Protein AF-A0A0J9TNQ4-F1 (afdb_monomer)

Secondary structure (DSSP, 8-state):
----SS---S--SS-----SHHHHHHHHHHHHHHHHHHHHHHHHHHHHHHHHHHHHHHHHHHHHHHHHHHHS----HHHHHHHHHHHHHHHHHHHHHHHTTT-S--HHHHHHHHHHHHHHHHHHHTS--SS-HHHHHHHHHHHHHHHHHHHHHHHHHHHHHHHHHHHHHHTS--SSHHHHHHHHHTT--SEEEE--SSHHHHHHHHHHHHHHGGGSTT--EEEE--SGGGGGG-SEEEE---PPPPTT--HHHHHHHHHHHHHHHHHHHHHTT--SEEEE-SSSHHHHHHHHHHHH---GGGEEE-TTHHHHHHHHHHHHHHHTS-GGGEES--EEBSSSTT-EE-GGG-EETTEETT-TTT---TT-GGGSTTHHHHHHHHHHHHHHHHHHHHS---HHHHHHHHHHHHHHHTT---EEEEEEEEESGGG-EEEEEEEEEEEETTEEEEE------HHHHHHHHHHHHHHHHHHHHTGGG-

Structure (mmCIF, N/CA/C/O backbone):
data_AF-A0A0J9TNQ4-F1
#
_entry.id   AF-A0A0J9TNQ4-F1
#
loop_
_atom_site.group_PDB
_atom_site.id
_atom_site.type_symbol
_atom_site.label_atom_id
_atom_site.label_alt_id
_atom_site.label_comp_id
_atom_site.label_asym_id
_atom_site.label_entity_id
_atom_site.label_seq_id
_atom_site.pdbx_PDB_ins_code
_atom_site.Cartn_x
_atom_site.Cartn_y
_atom_site.Cartn_z
_atom_site.occupancy
_atom_site.B_iso_or_equiv
_atom_site.auth_seq_id
_atom_site.auth_comp_id
_atom_site.auth_asym_id
_atom_site.auth_atom_id
_atom_site.pdbx_PDB_model_num
ATOM 1 N N . MET A 1 1 ? -18.011 -9.698 15.109 1.00 28.73 1 MET A N 1
ATOM 2 C CA . MET A 1 1 ? -17.560 -8.621 16.020 1.00 28.73 1 MET A CA 1
ATOM 3 C C . MET A 1 1 ? -16.820 -9.136 17.266 1.00 28.73 1 MET A C 1
ATOM 5 O O . MET A 1 1 ? -16.736 -8.371 18.198 1.00 28.73 1 MET A O 1
ATOM 9 N N . THR A 1 2 ? -16.289 -10.372 17.349 1.00 24.31 2 THR A N 1
ATOM 10 C CA . THR A 1 2 ? -15.751 -10.960 18.614 1.00 24.31 2 THR A CA 1
ATOM 11 C C . THR A 1 2 ? -14.288 -11.422 18.519 1.00 24.31 2 THR A C 1
ATOM 13 O O . THR A 1 2 ? -13.809 -12.098 19.422 1.00 24.31 2 THR A O 1
ATOM 16 N N . PHE A 1 3 ? -13.580 -11.070 17.437 1.00 26.92 3 PHE A N 1
ATOM 17 C CA . PHE A 1 3 ? -12.286 -11.674 17.082 1.00 26.92 3 PHE A CA 1
ATOM 18 C C . PHE A 1 3 ? -11.089 -10.697 17.113 1.00 26.92 3 PHE A C 1
ATOM 20 O O . PHE A 1 3 ? -9.953 -11.155 17.153 1.00 26.92 3 PHE A O 1
ATOM 27 N N . PHE A 1 4 ? -11.277 -9.366 17.162 1.00 27.02 4 PHE A N 1
ATOM 28 C CA . PHE A 1 4 ? -10.141 -8.419 17.168 1.00 27.02 4 PHE A CA 1
ATOM 29 C C . PHE A 1 4 ? -9.617 -8.116 18.585 1.00 27.02 4 PHE A C 1
ATOM 31 O O . PHE A 1 4 ? -9.581 -6.962 19.018 1.00 27.02 4 PHE A O 1
ATOM 38 N N . LYS A 1 5 ? -9.262 -9.151 19.348 1.00 25.12 5 LYS A N 1
ATOM 39 C CA . LYS A 1 5 ? -8.862 -8.995 20.754 1.00 25.12 5 LYS A CA 1
ATOM 40 C C . LYS A 1 5 ? -7.415 -8.595 21.002 1.00 25.12 5 LYS A C 1
ATOM 42 O O . LYS A 1 5 ? -7.184 -7.870 21.967 1.00 25.12 5 LYS A O 1
ATOM 47 N N . ASP A 1 6 ? -6.479 -9.004 20.146 1.00 24.16 6 ASP A N 1
ATOM 48 C CA . ASP A 1 6 ? -5.069 -9.084 20.564 1.00 24.16 6 ASP A CA 1
ATOM 49 C C . ASP A 1 6 ? -4.037 -8.382 19.644 1.00 24.16 6 ASP A C 1
ATOM 51 O O . ASP A 1 6 ? -2.838 -8.383 19.941 1.00 24.16 6 ASP A O 1
ATOM 55 N N . TYR A 1 7 ? -4.436 -7.728 18.543 1.00 27.62 7 TYR A N 1
ATOM 56 C CA . TYR A 1 7 ? -3.468 -7.159 17.588 1.00 27.62 7 TYR A CA 1
ATOM 57 C C . TYR A 1 7 ? -4.021 -5.940 16.835 1.00 27.62 7 TYR A C 1
ATOM 59 O O . TYR A 1 7 ? -4.782 -6.134 15.900 1.00 27.62 7 TYR A O 1
ATOM 67 N N . CYS A 1 8 ? -3.606 -4.709 17.171 1.00 23.14 8 CYS A N 1
ATOM 68 C CA . CYS A 1 8 ? -3.705 -3.551 16.264 1.00 23.14 8 CYS A CA 1
ATOM 69 C C . CYS A 1 8 ? -2.678 -2.457 16.623 1.00 23.14 8 CYS A C 1
ATOM 71 O O . CYS A 1 8 ? -2.804 -1.760 17.623 1.00 23.14 8 CYS A O 1
ATOM 73 N N . LEU A 1 9 ? -1.662 -2.314 15.771 1.00 23.36 9 LEU A N 1
ATOM 74 C CA . LEU A 1 9 ? -0.863 -1.104 15.563 1.00 23.36 9 LEU A CA 1
ATOM 75 C C . LEU A 1 9 ? -0.956 -0.840 14.041 1.00 23.36 9 LEU A C 1
ATOM 77 O O . LEU A 1 9 ? -0.613 -1.759 13.293 1.00 23.36 9 LEU A O 1
ATOM 81 N N . TRP A 1 10 ? -1.368 0.379 13.641 1.00 27.56 10 TRP A N 1
ATOM 82 C CA . TRP A 1 10 ? -1.311 1.029 12.298 1.00 27.56 10 TRP A CA 1
ATOM 83 C C . TRP A 1 10 ? -2.567 1.024 11.334 1.00 27.56 10 TRP A C 1
ATOM 85 O O . TRP A 1 10 ? -2.943 -0.012 10.797 1.00 27.56 10 TRP A O 1
ATOM 95 N N . PHE A 1 11 ? -3.105 2.247 11.074 1.00 34.38 11 PHE A N 1
ATOM 96 C CA . PHE A 1 11 ? -4.027 2.845 10.037 1.00 34.38 11 PHE A CA 1
ATOM 97 C C . PHE A 1 11 ? -5.541 2.621 9.906 1.00 34.38 11 PHE A C 1
ATOM 99 O O . PHE A 1 11 ? -5.981 1.628 9.347 1.00 34.38 11 PHE A O 1
ATOM 106 N N . SER A 1 12 ? -6.332 3.658 10.222 1.00 31.67 12 SER A N 1
ATOM 107 C CA . SER A 1 12 ? -7.598 3.962 9.538 1.00 31.67 12 SER A CA 1
ATOM 108 C C . SER A 1 12 ? -7.333 4.359 8.096 1.00 31.67 12 SER A C 1
ATOM 110 O O . SER A 1 12 ? -6.441 5.161 7.847 1.00 31.67 12 SER A O 1
ATOM 112 N N . SER A 1 13 ? -8.069 3.886 7.089 1.00 32.00 13 SER A N 1
ATOM 113 C CA . SER A 1 13 ? -9.512 3.641 7.122 1.00 32.00 13 SER A CA 1
ATOM 114 C C . SER A 1 13 ? -9.940 2.327 6.478 1.00 32.00 13 SER A C 1
ATOM 116 O O . SER A 1 13 ? -9.493 2.066 5.370 1.00 32.00 13 SER A O 1
ATOM 118 N N . ILE A 1 14 ? -10.745 1.408 7.039 1.00 28.03 14 ILE A N 1
ATOM 119 C CA . ILE A 1 14 ? -11.704 1.346 8.169 1.00 28.03 14 ILE A CA 1
ATOM 120 C C . ILE A 1 14 ? -11.258 0.257 9.133 1.00 28.03 14 ILE A C 1
ATOM 122 O O . ILE A 1 14 ? -10.760 -0.776 8.704 1.00 28.03 14 ILE A O 1
ATOM 126 N N . PHE A 1 15 ? -11.497 0.413 10.421 1.00 34.50 15 PHE A N 1
ATOM 127 C CA . PHE A 1 15 ? -11.011 -0.514 11.434 1.00 34.50 15 PHE A CA 1
ATOM 128 C C . PHE A 1 15 ? -12.175 -0.896 12.397 1.00 34.50 15 PHE A C 1
ATOM 130 O O . PHE A 1 15 ? -13.026 -0.042 12.630 1.00 34.50 15 PHE A O 1
ATOM 137 N N . CYS A 1 16 ? -12.228 -2.153 12.926 1.00 22.91 16 CYS A N 1
ATOM 138 C CA . CYS A 1 16 ? -12.423 -2.546 14.364 1.00 22.91 16 CYS A CA 1
ATOM 139 C C . CYS A 1 16 ? -13.037 -3.956 14.714 1.00 22.91 16 CYS A C 1
ATOM 141 O O . CYS A 1 16 ? -13.981 -4.388 14.056 1.00 22.91 16 CYS A O 1
ATOM 143 N N . PHE A 1 17 ? -12.586 -4.581 15.845 1.00 34.81 17 PHE A N 1
ATOM 144 C CA . PHE A 1 17 ? -13.343 -5.085 17.056 1.00 34.81 17 PHE A CA 1
ATOM 145 C C . PHE A 1 17 ? -13.137 -6.526 17.630 1.00 34.81 17 PHE A C 1
ATOM 147 O O . PHE A 1 17 ? -13.603 -7.525 17.077 1.00 34.81 17 PHE A O 1
ATOM 154 N N . LYS A 1 18 ? -12.576 -6.660 18.856 1.00 26.20 18 LYS A N 1
ATOM 155 C CA . LYS A 1 18 ? -13.302 -6.774 20.155 1.00 26.20 18 LYS A CA 1
ATOM 156 C C . LYS A 1 18 ? -12.546 -7.594 21.202 1.00 26.20 18 LYS A C 1
ATOM 158 O O . LYS A 1 18 ? -12.836 -8.776 21.272 1.00 26.20 18 LYS A O 1
ATOM 163 N N . ASN A 1 19 ? -11.827 -6.918 22.119 1.00 25.61 19 ASN A N 1
ATOM 164 C CA . ASN A 1 19 ? -11.824 -7.096 23.597 1.00 25.61 19 ASN A CA 1
ATOM 165 C C . ASN A 1 19 ? -10.827 -8.016 24.380 1.00 25.61 19 ASN A C 1
ATOM 167 O O . ASN A 1 19 ? -11.297 -8.775 25.214 1.00 25.61 19 ASN A O 1
ATOM 171 N N . ASP A 1 20 ? -9.501 -7.974 24.208 1.00 30.00 20 ASP A N 1
ATOM 172 C CA . ASP A 1 20 ? -8.594 -8.402 25.310 1.00 30.00 20 ASP A CA 1
ATOM 173 C C . ASP A 1 20 ? -7.442 -7.434 25.576 1.00 30.00 20 ASP A C 1
ATOM 175 O O . ASP A 1 20 ? -6.798 -7.563 26.606 1.00 30.00 20 ASP A O 1
ATOM 179 N N . LEU A 1 21 ? -7.222 -6.408 24.748 1.00 33.94 21 LEU A N 1
ATOM 180 C CA . LEU A 1 21 ? -6.283 -5.333 25.078 1.00 33.94 21 LEU A CA 1
ATOM 181 C C . LEU A 1 21 ? -6.895 -4.240 25.950 1.00 33.94 21 LEU A C 1
ATOM 183 O O . LEU A 1 21 ? -6.224 -3.839 26.877 1.00 33.94 21 LEU A O 1
ATOM 187 N N . GLU A 1 22 ? -8.151 -3.820 25.773 1.00 33.53 22 GLU A N 1
ATOM 188 C CA . GLU A 1 22 ? -8.814 -2.956 26.769 1.00 33.53 22 GLU A CA 1
ATOM 189 C C . GLU A 1 22 ? -9.109 -3.741 28.036 1.00 33.53 22 GLU A C 1
ATOM 191 O O . GLU A 1 22 ? -8.759 -3.282 29.104 1.00 33.53 22 GLU A O 1
ATOM 196 N N . LYS A 1 23 ? -9.580 -4.994 27.963 1.00 33.81 23 LYS A N 1
ATOM 197 C CA . LYS A 1 23 ? -9.657 -5.814 29.175 1.00 33.81 23 LYS A CA 1
ATOM 198 C C . LYS A 1 23 ? -8.297 -6.076 29.803 1.00 33.81 23 LYS A C 1
ATOM 200 O O . LYS A 1 23 ? -8.251 -5.875 30.989 1.00 33.81 23 LYS A O 1
ATOM 205 N N . LYS A 1 24 ? -7.196 -6.406 29.109 1.00 36.06 24 LYS A N 1
ATOM 206 C CA . LYS A 1 24 ? -5.855 -6.527 29.733 1.00 36.06 24 LYS A CA 1
ATOM 207 C C . LYS A 1 24 ? -5.203 -5.195 30.059 1.00 36.06 24 LYS A C 1
ATOM 209 O O . LYS A 1 24 ? -4.305 -5.208 30.877 1.00 36.06 24 LYS A O 1
ATOM 214 N N . TYR A 1 25 ? -5.578 -4.073 29.459 1.00 35.59 25 TYR A N 1
ATOM 215 C CA . TYR A 1 25 ? -5.017 -2.757 29.768 1.00 35.59 25 TYR A CA 1
ATOM 216 C C . TYR A 1 25 ? -5.816 -2.099 30.882 1.00 35.59 25 TYR A C 1
ATOM 218 O O . TYR A 1 25 ? -5.189 -1.659 31.820 1.00 35.59 25 TYR A O 1
ATOM 226 N N . GLU A 1 26 ? -7.152 -2.138 30.900 1.00 41.22 26 GLU A N 1
ATOM 227 C CA . GLU A 1 26 ? -7.967 -1.870 32.093 1.00 41.22 26 GLU A CA 1
ATOM 228 C C . GLU A 1 26 ? -7.723 -2.909 33.180 1.00 41.22 26 GLU A C 1
ATOM 230 O O . GLU A 1 26 ? -7.790 -2.531 34.330 1.00 41.22 26 GLU A O 1
ATOM 235 N N . GLN A 1 27 ? -7.452 -4.184 32.888 1.00 42.28 27 GLN A N 1
ATOM 236 C CA . GLN A 1 27 ? -7.128 -5.197 33.903 1.00 42.28 27 GLN A CA 1
ATOM 237 C C . GLN A 1 27 ? -5.679 -5.085 34.333 1.00 42.28 27 GLN A C 1
ATOM 239 O O . GLN A 1 27 ? -5.460 -5.270 35.504 1.00 42.28 27 GLN A O 1
ATOM 244 N N . LYS A 1 28 ? -4.705 -4.702 33.496 1.00 41.25 28 LYS A N 1
ATOM 245 C CA . LYS A 1 28 ? -3.343 -4.369 33.954 1.00 41.25 28 LYS A CA 1
ATOM 246 C C . LYS A 1 28 ? -3.278 -3.003 34.605 1.00 41.25 28 LYS A C 1
ATOM 248 O O . LYS A 1 28 ? -2.457 -2.820 35.482 1.00 41.25 28 LYS A O 1
ATOM 253 N N . ARG A 1 29 ? -4.119 -2.047 34.213 1.00 44.69 29 ARG A N 1
ATOM 254 C CA . ARG A 1 29 ? -4.267 -0.728 34.840 1.00 44.69 29 ARG A CA 1
ATOM 255 C C . ARG A 1 29 ? -5.047 -0.852 36.135 1.00 44.69 29 ARG A C 1
ATOM 257 O O . ARG A 1 29 ? -4.622 -0.242 37.095 1.00 44.69 29 ARG A O 1
ATOM 264 N N . LYS A 1 30 ? -6.097 -1.676 36.205 1.00 51.19 30 LYS A N 1
ATOM 265 C CA . LYS A 1 30 ? -6.763 -2.065 37.455 1.00 51.19 30 LYS A CA 1
ATOM 266 C C . LYS A 1 30 ? -5.857 -2.954 38.281 1.00 51.19 30 LYS A C 1
ATOM 268 O O . LYS A 1 30 ? -5.743 -2.665 39.439 1.00 51.19 30 LYS A O 1
ATOM 273 N N . GLU A 1 31 ? -5.114 -3.913 37.738 1.00 44.94 31 GLU A N 1
ATOM 274 C CA . GLU A 1 31 ? -4.105 -4.696 38.471 1.00 44.94 31 GLU A CA 1
ATOM 275 C C . GLU A 1 31 ? -2.938 -3.818 38.904 1.00 44.94 31 GLU A C 1
ATOM 277 O O . GLU A 1 31 ? -2.359 -4.133 39.922 1.00 44.94 31 GLU A O 1
ATOM 282 N N . LEU A 1 32 ? -2.591 -2.739 38.190 1.00 42.06 32 LEU A N 1
ATOM 283 C CA . LEU A 1 32 ? -1.567 -1.756 38.562 1.00 42.06 32 LEU A CA 1
ATOM 284 C C . LEU A 1 32 ? -2.102 -0.758 39.585 1.00 42.06 32 LEU A C 1
ATOM 286 O O . LEU A 1 32 ? -1.375 -0.403 40.498 1.00 42.06 32 LEU A O 1
ATOM 290 N N . GLU A 1 33 ? -3.343 -0.296 39.460 1.00 51.84 33 GLU A N 1
ATOM 291 C CA . GLU A 1 33 ? -4.022 0.569 40.429 1.00 51.84 33 GLU A CA 1
ATOM 292 C C . GLU A 1 33 ? -4.390 -0.214 41.689 1.00 51.84 33 GLU A C 1
ATOM 294 O O . GLU A 1 33 ? -4.260 0.313 42.780 1.00 51.84 33 GLU A O 1
ATOM 299 N N . GLU A 1 34 ? -4.735 -1.490 41.567 1.00 49.56 34 GLU A N 1
ATOM 300 C CA . GLU A 1 34 ? -4.982 -2.462 42.628 1.00 49.56 34 GLU A CA 1
ATOM 301 C C . GLU A 1 34 ? -3.664 -3.037 43.142 1.00 49.56 34 GLU A C 1
ATOM 303 O O . GLU A 1 34 ? -3.589 -3.312 44.324 1.00 49.56 34 GLU A O 1
ATOM 308 N N . LEU A 1 35 ? -2.572 -3.089 42.362 1.00 42.97 35 LEU A N 1
ATOM 309 C CA . LEU A 1 35 ? -1.213 -3.268 42.896 1.00 42.97 35 LEU A CA 1
ATOM 310 C C . LEU A 1 35 ? -0.813 -2.037 43.684 1.00 42.97 35 LEU A C 1
ATOM 312 O O . LEU A 1 35 ? -0.261 -2.208 44.751 1.00 42.97 35 LEU A O 1
ATOM 316 N N . LYS A 1 36 ? -1.061 -0.819 43.186 1.00 45.59 36 LYS A N 1
ATOM 317 C CA . LYS A 1 36 ? -0.754 0.452 43.863 1.00 45.59 36 LYS A CA 1
ATOM 318 C C . LYS A 1 36 ? -1.605 0.612 45.126 1.00 45.59 36 LYS A C 1
ATOM 320 O O . LYS A 1 36 ? -1.089 1.055 46.147 1.00 45.59 36 LYS A O 1
ATOM 325 N N . LYS A 1 37 ? -2.866 0.177 45.095 1.00 51.03 37 LYS A N 1
ATOM 326 C CA . LYS A 1 37 ? -3.807 0.198 46.220 1.00 51.03 37 LYS A CA 1
ATOM 327 C C . LYS A 1 37 ? -3.549 -0.945 47.197 1.00 51.03 37 LYS A C 1
ATOM 329 O O . LYS A 1 37 ? -3.480 -0.685 48.384 1.00 51.03 37 LYS A O 1
ATOM 334 N N . GLN A 1 38 ? -3.271 -2.169 46.743 1.00 42.78 38 GLN A N 1
ATOM 335 C CA . GLN A 1 38 ? -2.768 -3.257 47.593 1.00 42.78 38 GLN A CA 1
ATOM 336 C C . GLN A 1 38 ? -1.365 -2.955 48.117 1.00 42.78 38 GLN A C 1
ATOM 338 O O . GLN A 1 38 ? -1.025 -3.439 49.182 1.00 42.78 38 GLN A O 1
ATOM 343 N N . TYR A 1 39 ? -0.541 -2.182 47.413 1.00 41.44 39 TYR A N 1
ATOM 344 C CA . TYR A 1 39 ? 0.746 -1.675 47.887 1.00 41.44 39 TYR A CA 1
ATOM 345 C C . TYR A 1 39 ? 0.522 -0.660 49.008 1.00 41.44 39 TYR A C 1
ATOM 347 O O . TYR A 1 39 ? 1.163 -0.782 50.044 1.00 41.44 39 TYR A O 1
ATOM 355 N N . GLN A 1 40 ? -0.457 0.243 48.872 1.00 43.03 40 GLN A N 1
ATOM 356 C CA . GLN A 1 40 ? -0.891 1.161 49.933 1.00 43.03 40 GLN A CA 1
ATOM 357 C C . GLN A 1 40 ? -1.570 0.453 51.129 1.00 43.03 40 GLN A C 1
ATOM 359 O O . GLN A 1 40 ? -1.246 0.761 52.270 1.00 43.03 40 GLN A O 1
ATOM 364 N N . GLU A 1 41 ? -2.451 -0.526 50.905 1.00 41.62 41 GLU A N 1
ATOM 365 C CA . GLU A 1 41 ? -3.178 -1.282 51.945 1.00 41.62 41 GLU A CA 1
ATOM 366 C C . GLU A 1 41 ? -2.297 -2.347 52.620 1.00 41.62 41 GLU A C 1
ATOM 368 O O . GLU A 1 41 ? -2.384 -2.574 53.831 1.00 41.62 41 GLU A O 1
ATOM 373 N N . LYS A 1 42 ? -1.398 -3.003 51.870 1.00 38.44 42 LYS A N 1
ATOM 374 C CA . LYS A 1 42 ? -0.370 -3.875 52.456 1.00 38.44 42 LYS A CA 1
ATOM 375 C C . LYS A 1 42 ? 0.636 -3.046 53.239 1.00 38.44 42 LYS A C 1
ATOM 377 O O . LYS A 1 42 ? 1.060 -3.555 54.267 1.00 38.44 42 LYS A O 1
ATOM 382 N N . ASN A 1 43 ? 0.937 -1.797 52.862 1.00 39.22 43 ASN A N 1
ATOM 383 C CA . ASN A 1 43 ? 1.716 -0.863 53.691 1.00 39.22 43 ASN A CA 1
ATOM 384 C C . ASN A 1 43 ? 1.153 -0.791 55.124 1.00 39.22 43 ASN A C 1
ATOM 386 O O . ASN A 1 43 ? 1.885 -0.961 56.094 1.00 39.22 43 ASN A O 1
ATOM 390 N N . THR A 1 44 ? -0.176 -0.704 55.257 1.00 40.50 44 THR A N 1
ATOM 391 C CA . THR A 1 44 ? -0.879 -0.661 56.551 1.00 40.50 44 THR A CA 1
ATOM 392 C C . THR A 1 44 ? -0.836 -1.996 57.316 1.00 40.50 44 THR A C 1
ATOM 394 O O . THR A 1 44 ? -0.777 -2.016 58.545 1.00 40.50 44 THR A O 1
ATOM 397 N N . LYS A 1 45 ? -0.830 -3.146 56.621 1.00 37.84 45 LYS A N 1
ATOM 398 C CA . LYS A 1 45 ? -0.617 -4.480 57.237 1.00 37.84 45 LYS A CA 1
ATOM 399 C C . LYS A 1 45 ? 0.858 -4.754 57.578 1.00 37.84 45 LYS A C 1
ATOM 401 O O . LYS A 1 45 ? 1.131 -5.506 58.513 1.00 37.84 45 LYS A O 1
ATOM 406 N N . PHE A 1 46 ? 1.798 -4.152 56.854 1.00 38.69 46 PHE A N 1
ATOM 407 C CA . PHE A 1 46 ? 3.238 -4.219 57.108 1.00 38.69 46 PHE A C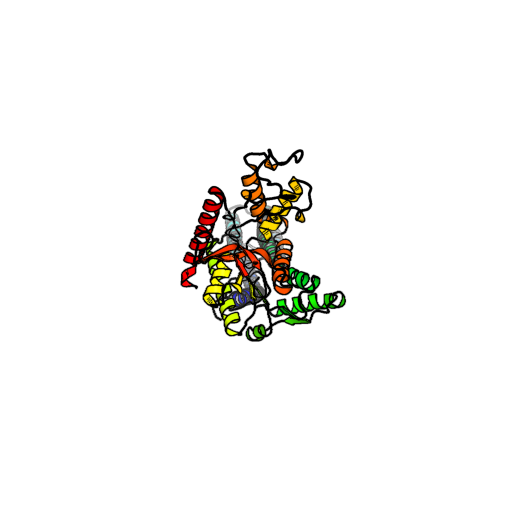A 1
ATOM 408 C C . PHE A 1 46 ? 3.632 -3.394 58.333 1.00 38.69 46 PHE A C 1
ATOM 410 O O . PHE A 1 46 ? 4.447 -3.873 59.117 1.00 38.69 46 PHE A O 1
ATOM 417 N N . ASP A 1 47 ? 2.981 -2.254 58.576 1.00 41.72 47 ASP A N 1
ATOM 418 C CA . ASP A 1 47 ? 3.103 -1.512 59.837 1.00 41.72 47 ASP A CA 1
ATOM 419 C C . ASP A 1 47 ? 2.790 -2.398 61.055 1.00 41.72 47 ASP A C 1
ATOM 421 O O . ASP A 1 47 ? 3.480 -2.327 62.073 1.00 41.72 47 ASP A O 1
ATOM 425 N N . ASN A 1 48 ? 1.806 -3.297 60.940 1.00 44.12 48 ASN A N 1
ATOM 426 C CA . ASN A 1 48 ? 1.454 -4.242 62.004 1.00 44.12 48 ASN A CA 1
ATOM 427 C C . ASN A 1 48 ? 2.481 -5.376 62.166 1.00 44.12 48 ASN A C 1
ATOM 429 O O . ASN A 1 48 ? 2.776 -5.761 63.292 1.00 44.12 48 ASN A O 1
ATOM 433 N N . LEU A 1 49 ? 3.077 -5.877 61.078 1.00 40.62 49 LEU A N 1
ATOM 434 C CA . LEU A 1 49 ? 4.134 -6.902 61.125 1.00 40.62 49 LEU A CA 1
ATOM 435 C C . LEU A 1 49 ? 5.480 -6.347 61.615 1.00 40.62 49 LEU A C 1
ATOM 437 O O . LEU A 1 49 ? 6.206 -7.036 62.330 1.00 40.62 49 LEU A O 1
ATOM 441 N N . ILE A 1 50 ? 5.808 -5.102 61.259 1.00 42.84 50 ILE A N 1
ATOM 442 C CA . ILE A 1 50 ? 6.971 -4.376 61.781 1.00 42.84 50 ILE A CA 1
ATOM 443 C C . ILE A 1 50 ? 6.759 -4.079 63.266 1.00 42.84 50 ILE A C 1
ATOM 445 O O . ILE A 1 50 ? 7.681 -4.298 64.047 1.00 42.84 50 ILE A O 1
ATOM 449 N N . ARG A 1 51 ? 5.546 -3.681 63.681 1.00 47.41 51 ARG A N 1
ATOM 450 C CA . ARG A 1 51 ? 5.179 -3.580 65.104 1.00 47.41 51 ARG A CA 1
ATOM 451 C C . ARG A 1 51 ? 5.296 -4.920 65.826 1.00 47.41 51 ARG A C 1
ATOM 453 O O . ARG A 1 51 ? 5.925 -4.960 66.871 1.00 47.41 51 ARG A O 1
ATOM 460 N N . GLU A 1 52 ? 4.798 -6.023 65.265 1.00 44.84 52 GLU A N 1
ATOM 461 C CA . GLU A 1 52 ? 4.934 -7.360 65.869 1.00 44.84 52 GLU A CA 1
ATOM 462 C C . GLU A 1 52 ? 6.393 -7.827 65.970 1.00 44.84 52 GLU A C 1
ATOM 464 O O . GLU A 1 52 ? 6.773 -8.461 66.954 1.00 44.84 52 GLU A O 1
ATOM 469 N N . ALA A 1 53 ? 7.224 -7.546 64.962 1.00 41.44 53 ALA A N 1
ATOM 470 C CA . ALA A 1 53 ? 8.646 -7.880 64.980 1.00 41.44 53 ALA A CA 1
ATOM 471 C C . ALA A 1 53 ? 9.410 -7.013 65.993 1.00 41.44 53 ALA A C 1
ATOM 473 O O . ALA A 1 53 ? 10.208 -7.542 66.766 1.00 41.44 53 ALA A O 1
ATOM 474 N N . GLN A 1 54 ? 9.113 -5.710 66.048 1.00 44.84 54 GLN A N 1
ATOM 475 C CA . GLN A 1 54 ? 9.614 -4.798 67.077 1.00 44.84 54 GLN A CA 1
ATOM 476 C C . GLN A 1 54 ? 9.192 -5.266 68.474 1.00 44.84 54 GLN A C 1
ATOM 478 O O . GLN A 1 54 ? 10.036 -5.347 69.361 1.00 44.84 54 GLN A O 1
ATOM 483 N N . ASP A 1 55 ? 7.933 -5.659 68.662 1.00 48.62 55 ASP A N 1
ATOM 484 C CA . ASP A 1 55 ? 7.418 -6.156 69.937 1.00 48.62 55 ASP A CA 1
ATOM 485 C C . ASP A 1 55 ? 8.059 -7.485 70.333 1.00 48.62 55 ASP A C 1
ATOM 487 O O . ASP A 1 55 ? 8.409 -7.663 71.496 1.00 48.62 55 ASP A O 1
ATOM 491 N N . LYS A 1 56 ? 8.288 -8.412 69.394 1.00 44.19 56 LYS A N 1
ATOM 492 C CA . LYS A 1 56 ? 8.988 -9.679 69.669 1.00 44.19 56 LYS A CA 1
ATOM 493 C C . LYS A 1 56 ? 10.448 -9.459 70.057 1.00 44.19 56 LYS A C 1
ATOM 495 O O . LYS A 1 56 ? 10.907 -10.092 71.006 1.00 44.19 56 LYS A O 1
ATOM 500 N N . VAL A 1 57 ? 11.153 -8.545 69.387 1.00 43.62 57 VAL A N 1
ATOM 501 C CA . VAL A 1 57 ? 12.527 -8.156 69.746 1.00 43.62 57 VAL A CA 1
ATOM 502 C C . VAL A 1 57 ? 12.541 -7.498 71.125 1.00 43.62 57 VAL A C 1
ATOM 504 O O . VAL A 1 57 ? 13.264 -7.955 72.001 1.00 43.62 57 VAL A O 1
ATOM 507 N N . VAL A 1 58 ? 11.663 -6.524 71.380 1.00 47.16 58 VAL A N 1
ATOM 508 C CA . VAL A 1 58 ? 11.536 -5.854 72.686 1.00 47.16 58 VAL A CA 1
ATOM 509 C C . VAL A 1 58 ? 11.180 -6.844 73.800 1.00 47.16 58 VAL A C 1
ATOM 511 O O . VAL A 1 58 ? 11.730 -6.759 74.896 1.00 47.16 58 VAL A O 1
ATOM 514 N N . LYS A 1 59 ? 10.291 -7.810 73.545 1.00 46.75 59 LYS A N 1
ATOM 515 C CA . LYS A 1 59 ? 9.855 -8.819 74.524 1.00 46.75 59 LYS A CA 1
ATOM 516 C C . LYS A 1 59 ? 10.946 -9.857 74.809 1.00 46.75 59 LYS A C 1
ATOM 518 O O . LYS A 1 59 ? 11.114 -10.246 75.966 1.00 46.75 59 LYS A O 1
ATOM 523 N N . ALA A 1 60 ? 11.727 -10.246 73.800 1.00 43.19 60 ALA A N 1
ATOM 524 C CA . ALA A 1 60 ? 12.910 -11.091 73.966 1.00 43.19 60 ALA A CA 1
ATOM 525 C C . ALA A 1 60 ? 14.011 -10.363 74.757 1.00 43.19 60 ALA A C 1
ATOM 527 O O . ALA A 1 60 ? 14.552 -10.923 75.708 1.00 43.19 60 ALA A O 1
ATOM 528 N N . THR A 1 61 ? 14.270 -9.086 74.451 1.00 45.03 61 THR A N 1
ATOM 529 C CA . THR A 1 61 ? 15.220 -8.245 75.194 1.00 45.03 61 THR A CA 1
ATOM 530 C C . THR A 1 61 ? 14.769 -8.023 76.642 1.00 45.03 61 THR A C 1
ATOM 532 O O . THR A 1 61 ? 15.580 -8.155 77.552 1.00 45.03 61 THR A O 1
ATOM 535 N N . LYS A 1 62 ? 13.477 -7.769 76.901 1.00 46.97 62 LYS A N 1
ATOM 536 C CA . LYS A 1 62 ? 12.928 -7.636 78.266 1.00 46.97 62 LYS A CA 1
ATOM 537 C C . LYS A 1 62 ? 12.986 -8.941 79.065 1.00 46.97 62 LYS A C 1
ATOM 539 O O . LYS A 1 62 ? 13.322 -8.901 80.244 1.00 46.97 62 LYS A O 1
ATOM 544 N N . SER A 1 63 ? 12.707 -10.087 78.441 1.00 46.53 63 SER A N 1
ATOM 545 C CA . SER A 1 63 ? 12.826 -11.400 79.100 1.00 46.53 63 SER A CA 1
ATOM 546 C C . SER A 1 63 ? 14.285 -11.731 79.433 1.00 46.53 63 SER A C 1
ATOM 548 O O . SER A 1 63 ? 14.572 -12.238 80.512 1.00 46.53 63 SER A O 1
ATOM 550 N N . PHE A 1 64 ? 15.220 -11.366 78.551 1.00 45.72 64 PHE A N 1
ATOM 551 C CA . PHE A 1 64 ? 16.660 -11.480 78.789 1.00 45.72 64 PHE A CA 1
ATOM 552 C C . PHE A 1 64 ? 17.138 -10.568 79.933 1.00 45.72 64 PHE A C 1
ATOM 554 O O . PHE A 1 64 ? 17.899 -11.001 80.794 1.00 45.72 64 PHE A O 1
ATOM 561 N N . LEU A 1 65 ? 16.636 -9.330 80.002 1.00 45.91 65 LEU A N 1
ATOM 562 C CA . LEU A 1 65 ? 16.899 -8.398 81.105 1.00 45.91 65 LEU A CA 1
ATOM 563 C C . LEU A 1 65 ? 16.312 -8.885 82.440 1.00 45.91 65 LEU A C 1
ATOM 565 O O . LEU A 1 65 ? 16.960 -8.751 83.475 1.00 45.91 65 LEU A O 1
ATOM 569 N N . SER A 1 66 ? 15.124 -9.494 82.416 1.00 48.75 66 SER A N 1
ATOM 570 C CA . SER A 1 66 ? 14.499 -10.140 83.576 1.00 48.75 66 SER A CA 1
ATOM 571 C C . SER A 1 66 ? 15.340 -11.314 84.090 1.00 48.75 66 SER A C 1
ATOM 573 O O . SER A 1 66 ? 15.648 -11.352 85.280 1.00 48.75 66 SER A O 1
ATOM 575 N N . LEU A 1 67 ? 15.798 -12.201 83.202 1.00 45.94 67 LEU A N 1
ATOM 576 C CA . LEU A 1 67 ? 16.693 -13.315 83.541 1.00 45.94 67 LEU A CA 1
ATOM 577 C C . LEU A 1 67 ? 18.035 -12.835 84.120 1.00 45.94 67 LEU A C 1
ATOM 579 O O . LEU A 1 67 ? 18.515 -13.379 85.117 1.00 45.94 67 LEU A O 1
ATOM 583 N N . LEU A 1 68 ? 18.609 -11.773 83.546 1.00 45.25 68 LEU A N 1
ATOM 584 C CA . LEU A 1 68 ? 19.812 -11.119 84.070 1.00 45.25 68 LEU A CA 1
ATOM 585 C C . LEU A 1 68 ? 19.575 -10.504 85.456 1.00 45.25 68 LEU A C 1
ATOM 587 O O . LEU A 1 68 ? 20.431 -10.637 86.325 1.00 45.25 68 LEU A O 1
ATOM 591 N N . SER A 1 69 ? 18.414 -9.886 85.696 1.00 46.16 69 SER A N 1
ATOM 592 C CA . SER A 1 69 ? 18.061 -9.310 87.002 1.00 46.16 69 SER A CA 1
ATOM 593 C C . SER A 1 69 ? 17.804 -10.364 88.085 1.00 46.16 69 SER A C 1
ATOM 595 O O . SER A 1 69 ? 18.091 -10.118 89.252 1.00 46.16 69 SER A O 1
ATOM 597 N N . SER A 1 70 ? 17.323 -11.555 87.704 1.00 47.78 70 SER A N 1
ATOM 598 C CA . SER A 1 70 ? 17.122 -12.681 88.625 1.00 47.78 70 SER A CA 1
ATOM 599 C C . SER A 1 70 ? 18.403 -13.459 88.945 1.00 47.78 70 SER A C 1
ATOM 601 O O . SER A 1 70 ? 18.452 -14.143 89.962 1.00 47.78 70 SER A O 1
ATOM 603 N N . GLY A 1 71 ? 19.437 -13.364 88.099 1.00 47.38 71 GLY A N 1
ATOM 604 C CA . GLY A 1 71 ? 20.708 -14.082 88.274 1.00 47.38 71 GLY A CA 1
ATOM 605 C C . GLY A 1 71 ? 21.895 -13.215 88.706 1.00 47.38 71 GLY A C 1
ATOM 606 O O . GLY A 1 71 ? 22.925 -13.750 89.111 1.00 47.38 71 GLY A O 1
ATOM 607 N N . ILE A 1 72 ? 21.789 -11.887 88.629 1.00 49.12 72 ILE A N 1
ATOM 608 C CA . ILE A 1 72 ? 22.888 -10.960 88.919 1.00 49.12 72 ILE A CA 1
ATOM 609 C C . ILE A 1 72 ? 22.380 -9.909 89.903 1.00 49.12 72 ILE A C 1
ATOM 611 O O . ILE A 1 72 ? 21.449 -9.168 89.596 1.00 49.12 72 ILE A O 1
ATOM 615 N N . LYS A 1 73 ? 23.028 -9.790 91.072 1.00 45.84 73 LYS A N 1
ATOM 616 C CA . LYS A 1 73 ? 22.874 -8.611 91.938 1.00 45.84 73 LYS A CA 1
ATOM 617 C C . LYS A 1 73 ? 23.243 -7.373 91.114 1.00 45.84 73 LYS A C 1
ATOM 619 O O . LYS A 1 73 ? 24.423 -7.095 90.894 1.00 45.84 73 LYS A O 1
ATOM 624 N N . LEU A 1 74 ? 22.231 -6.659 90.625 1.00 49.16 74 LEU A N 1
ATOM 625 C CA . LEU A 1 74 ? 22.354 -5.390 89.912 1.00 49.16 74 LEU A CA 1
ATOM 626 C C . LEU A 1 74 ? 22.947 -4.347 90.865 1.00 49.16 74 LEU A C 1
ATOM 628 O O . LEU A 1 74 ? 22.231 -3.675 91.596 1.00 49.16 74 LEU A O 1
ATOM 632 N N . GLY A 1 75 ? 24.277 -4.270 90.897 1.00 43.75 75 GLY A N 1
ATOM 633 C CA . GLY A 1 75 ? 25.004 -3.358 91.781 1.00 43.75 75 GLY A CA 1
ATOM 634 C C . GLY A 1 75 ? 26.285 -2.774 91.190 1.00 43.75 75 GLY A C 1
ATOM 635 O O . GLY A 1 75 ? 26.985 -2.049 91.886 1.00 43.75 75 GLY A O 1
ATOM 636 N N . SER A 1 76 ? 26.627 -3.057 89.925 1.00 53.50 76 SER A N 1
ATOM 637 C CA . SER A 1 76 ? 27.827 -2.479 89.306 1.00 53.50 76 SER A CA 1
ATOM 638 C C . SER A 1 76 ? 27.486 -1.524 88.162 1.00 53.50 76 SER A C 1
ATOM 640 O O . SER A 1 76 ? 26.687 -1.850 87.281 1.00 53.50 76 SER A O 1
ATOM 642 N N . LYS A 1 77 ? 28.172 -0.376 88.144 1.00 49.78 77 LYS A N 1
ATOM 643 C CA . LYS A 1 77 ? 28.156 0.671 87.102 1.00 49.78 77 LYS A CA 1
ATOM 644 C C . LYS A 1 77 ? 28.349 0.111 85.680 1.00 49.78 77 LYS A C 1
ATOM 646 O O . LYS A 1 77 ? 27.870 0.677 84.705 1.00 49.78 77 LYS A O 1
ATOM 651 N N . ALA A 1 78 ? 29.021 -1.038 85.551 1.00 43.69 78 ALA A N 1
ATOM 652 C CA . ALA A 1 78 ? 29.221 -1.738 84.282 1.00 43.69 78 ALA A CA 1
ATOM 653 C C . ALA A 1 78 ? 27.921 -2.331 83.704 1.00 43.69 78 ALA A C 1
ATOM 655 O O . ALA A 1 78 ? 27.745 -2.362 82.487 1.00 43.69 78 ALA A O 1
ATOM 656 N N . THR A 1 79 ? 27.003 -2.762 84.570 1.00 46.34 79 THR A N 1
ATOM 657 C CA . THR A 1 79 ? 25.689 -3.313 84.196 1.00 46.34 79 THR A CA 1
ATOM 658 C C . THR A 1 79 ? 24.773 -2.221 83.645 1.00 46.34 79 THR A C 1
ATOM 660 O O . THR A 1 79 ? 24.113 -2.415 82.631 1.00 46.34 79 THR A O 1
ATOM 663 N N . GLU A 1 80 ? 24.808 -1.040 84.259 1.00 46.03 80 GLU A N 1
ATOM 664 C CA . GLU A 1 80 ? 24.046 0.145 83.849 1.00 46.03 80 GLU A CA 1
ATOM 665 C C . GLU A 1 80 ? 24.529 0.697 82.494 1.00 46.03 80 GLU A C 1
ATOM 667 O O . GLU A 1 80 ? 23.737 1.018 81.611 1.00 46.03 80 GLU A O 1
ATOM 672 N N . VAL A 1 81 ? 25.846 0.703 82.262 1.00 48.66 81 VAL A N 1
ATOM 673 C CA . VAL A 1 81 ? 26.433 1.089 80.966 1.00 48.66 81 VAL A CA 1
ATOM 674 C C . VAL A 1 81 ? 26.080 0.092 79.854 1.00 48.66 81 VAL A C 1
ATOM 676 O O . VAL A 1 81 ? 25.834 0.501 78.716 1.00 48.66 81 VAL A O 1
ATOM 679 N N . ALA A 1 82 ? 26.042 -1.209 80.158 1.00 43.88 82 ALA A N 1
ATOM 680 C CA . ALA A 1 82 ? 25.605 -2.231 79.206 1.00 43.88 82 ALA A CA 1
ATOM 681 C C . ALA A 1 82 ? 24.110 -2.089 78.870 1.00 43.88 82 ALA A C 1
ATOM 683 O O . ALA A 1 82 ? 23.738 -2.199 77.701 1.00 43.88 82 ALA A O 1
ATOM 684 N N . PHE A 1 83 ? 23.285 -1.766 79.871 1.00 45.06 83 PHE A N 1
ATOM 685 C CA . PHE A 1 83 ? 21.851 -1.515 79.731 1.00 45.06 83 PHE A CA 1
ATOM 686 C C . PHE A 1 83 ? 21.568 -0.317 78.811 1.00 45.06 83 PHE A C 1
ATOM 688 O O . PHE A 1 83 ? 20.889 -0.463 77.795 1.00 45.06 83 PHE A O 1
ATOM 695 N N . ASN A 1 84 ? 22.196 0.831 79.081 1.00 49.41 84 ASN A N 1
ATOM 696 C CA . ASN A 1 84 ? 22.008 2.058 78.299 1.00 49.41 84 ASN A CA 1
ATOM 697 C C . ASN A 1 84 ? 22.486 1.913 76.840 1.00 49.41 84 ASN A C 1
ATOM 699 O O . ASN A 1 84 ? 21.928 2.522 75.925 1.00 49.41 84 ASN A O 1
ATOM 703 N N . ARG A 1 85 ? 23.509 1.081 76.587 1.00 46.31 85 ARG A N 1
ATOM 704 C CA . ARG A 1 85 ? 23.982 0.780 75.222 1.00 46.31 85 ARG A CA 1
ATOM 705 C C . ARG A 1 85 ? 23.019 -0.109 74.442 1.00 46.31 85 ARG A C 1
ATOM 707 O O . ARG A 1 85 ? 22.800 0.150 73.263 1.00 46.31 85 ARG A O 1
ATOM 714 N N . LEU A 1 86 ? 22.443 -1.122 75.087 1.00 45.50 86 LEU A N 1
ATOM 715 C CA . LEU A 1 86 ? 21.423 -1.983 74.484 1.00 45.50 86 LEU A CA 1
ATOM 716 C C . LEU A 1 86 ? 20.154 -1.193 74.152 1.00 45.50 86 LEU A C 1
ATOM 718 O O . LEU A 1 86 ? 19.604 -1.337 73.064 1.00 45.50 86 LEU A O 1
ATOM 722 N N . GLU A 1 87 ? 19.733 -0.306 75.051 1.00 46.19 87 GLU A N 1
ATOM 723 C CA . GLU A 1 87 ? 18.562 0.546 74.847 1.00 46.19 87 GLU A CA 1
ATOM 724 C C . GLU A 1 87 ? 18.761 1.544 73.689 1.00 46.19 87 GLU A C 1
ATOM 726 O O . GLU A 1 87 ? 17.872 1.724 72.854 1.00 46.19 87 GLU A O 1
ATOM 731 N N . SER A 1 88 ? 19.959 2.126 73.573 1.00 48.00 88 SER A N 1
ATOM 732 C CA . SER A 1 88 ? 20.341 3.001 72.456 1.00 48.00 88 SER A CA 1
ATOM 733 C C . SER A 1 88 ? 20.361 2.270 71.106 1.00 48.00 88 SER A C 1
ATOM 735 O O . SER A 1 88 ? 19.869 2.799 70.108 1.00 48.00 88 SER A O 1
ATOM 737 N N . GLU A 1 89 ? 20.853 1.028 71.068 1.00 45.44 89 GLU A N 1
ATOM 738 C CA . GLU A 1 89 ? 20.901 0.219 69.843 1.00 45.44 89 GLU A CA 1
ATOM 739 C C . GLU A 1 89 ? 19.494 -0.180 69.369 1.00 45.44 89 GLU A C 1
ATOM 741 O O . GLU A 1 89 ? 19.185 -0.079 68.181 1.00 45.44 89 GLU A O 1
ATOM 746 N N . VAL A 1 90 ? 18.597 -0.528 70.300 1.00 46.12 90 VAL A N 1
ATOM 747 C CA . VAL A 1 90 ? 17.173 -0.768 70.006 1.00 46.12 90 VAL A CA 1
ATOM 748 C C . VAL A 1 90 ? 16.517 0.494 69.436 1.00 46.12 90 VAL A C 1
ATOM 750 O O . VAL A 1 90 ? 15.763 0.423 68.464 1.00 46.12 90 VAL A O 1
ATOM 753 N N . LYS A 1 91 ? 16.835 1.667 69.994 1.00 46.94 91 LYS A N 1
ATOM 754 C CA . LYS A 1 91 ? 16.312 2.961 69.533 1.00 46.94 91 LYS A CA 1
ATOM 755 C C . LYS A 1 91 ? 16.829 3.325 68.133 1.00 46.94 91 LYS A C 1
ATOM 757 O O . LYS A 1 91 ? 16.049 3.785 67.302 1.00 46.94 91 LYS A O 1
ATOM 762 N N . TYR A 1 92 ? 18.105 3.057 67.849 1.00 47.91 92 TYR A N 1
ATOM 763 C CA . TYR A 1 92 ? 18.729 3.278 66.541 1.00 47.91 92 TYR A CA 1
ATOM 764 C C . TYR A 1 92 ? 18.174 2.346 65.461 1.00 47.91 92 TYR A C 1
ATOM 766 O O . TYR A 1 92 ? 17.831 2.812 64.376 1.00 47.91 92 TYR A O 1
ATOM 774 N N . GLN A 1 93 ? 18.034 1.047 65.751 1.00 45.28 93 GLN A N 1
ATOM 775 C CA . GLN A 1 93 ? 17.435 0.092 64.814 1.00 45.28 93 GLN A CA 1
ATOM 776 C C . GLN A 1 93 ? 15.991 0.480 64.495 1.00 45.28 93 GLN A C 1
ATOM 778 O O . GLN A 1 93 ? 15.613 0.513 63.326 1.00 45.28 93 GLN A O 1
ATOM 783 N N . LYS A 1 94 ? 15.215 0.877 65.512 1.00 45.69 94 LYS A N 1
ATOM 784 C CA . LYS A 1 94 ? 13.849 1.386 65.342 1.00 45.69 94 LYS A CA 1
ATOM 785 C C . LYS A 1 94 ? 13.801 2.593 64.397 1.00 45.69 94 LYS A C 1
ATOM 787 O O . LYS A 1 94 ? 13.063 2.564 63.420 1.00 45.69 94 LYS A O 1
ATOM 792 N N . GLN A 1 95 ? 14.663 3.584 64.617 1.00 47.38 95 GLN A N 1
ATOM 793 C CA . GLN A 1 95 ? 14.742 4.792 63.790 1.00 47.38 95 GLN A CA 1
ATOM 794 C C . GLN A 1 95 ? 15.250 4.516 62.360 1.00 47.38 95 GLN A C 1
ATOM 796 O O . GLN A 1 95 ? 14.809 5.142 61.400 1.00 47.38 95 GLN A O 1
ATOM 801 N N . PHE A 1 96 ? 16.159 3.552 62.196 1.00 45.94 96 PHE A N 1
ATOM 802 C CA . PHE A 1 96 ? 16.657 3.114 60.894 1.00 45.94 96 PHE A CA 1
ATOM 803 C C . PHE A 1 96 ? 15.558 2.430 60.068 1.00 45.94 96 PHE A C 1
ATOM 805 O O . PHE A 1 96 ? 15.382 2.783 58.902 1.00 45.94 96 PHE A O 1
ATOM 812 N N . PHE A 1 97 ? 14.776 1.525 60.668 1.00 47.31 97 PHE A N 1
ATOM 813 C CA . PHE A 1 97 ? 13.594 0.945 60.020 1.00 47.31 97 PHE A CA 1
ATOM 814 C C . PHE A 1 97 ? 12.526 2.006 59.735 1.00 47.31 97 PHE A C 1
ATOM 816 O O . PHE A 1 97 ? 11.905 1.974 58.674 1.00 47.31 97 PHE A O 1
ATOM 823 N N . ASP A 1 98 ? 12.360 2.983 60.634 1.00 46.56 98 ASP A N 1
ATOM 824 C CA . ASP A 1 98 ? 11.397 4.065 60.446 1.00 46.56 98 ASP A CA 1
ATOM 825 C C . ASP A 1 98 ? 11.719 4.968 59.240 1.00 46.56 98 ASP A C 1
ATOM 827 O O . ASP A 1 98 ? 10.805 5.466 58.584 1.00 46.56 98 ASP A O 1
ATOM 831 N N . ASN A 1 99 ? 13.001 5.128 58.907 1.00 44.09 99 ASN A N 1
ATOM 832 C CA . ASN A 1 99 ? 13.462 5.958 57.791 1.00 44.09 99 ASN A CA 1
ATOM 833 C C . ASN A 1 99 ? 13.469 5.237 56.427 1.00 44.09 99 ASN A C 1
ATOM 835 O O . ASN A 1 99 ? 13.639 5.892 55.403 1.00 44.09 99 ASN A O 1
ATOM 839 N N . HIS A 1 100 ? 13.289 3.911 56.390 1.00 43.81 100 HIS A N 1
ATOM 840 C CA . HIS A 1 100 ? 13.385 3.098 55.163 1.00 43.81 100 HIS A CA 1
ATOM 841 C C . HIS A 1 100 ? 12.078 2.350 54.828 1.00 43.81 100 HIS A C 1
ATOM 843 O O . HIS A 1 100 ? 12.094 1.380 54.072 1.00 43.81 100 HIS A O 1
ATOM 849 N N . LYS A 1 101 ? 10.934 2.831 55.344 1.00 43.56 101 LYS A N 1
ATOM 850 C CA . LYS A 1 101 ? 9.581 2.235 55.226 1.00 43.56 101 LYS A CA 1
ATOM 851 C C . LYS A 1 101 ? 9.050 2.012 53.800 1.00 43.56 101 LYS A C 1
ATOM 853 O O . LYS A 1 101 ? 8.030 1.356 53.641 1.00 43.56 101 LYS A O 1
ATOM 858 N N . ASN A 1 102 ? 9.717 2.532 52.770 1.00 39.62 102 ASN A N 1
ATOM 859 C CA . ASN A 1 102 ? 9.176 2.625 51.410 1.00 39.62 102 ASN A CA 1
ATOM 8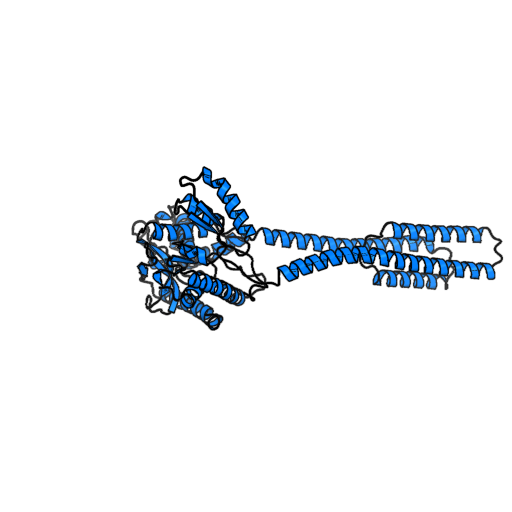60 C C . ASN A 1 102 ? 9.743 1.599 50.401 1.00 39.62 102 ASN A C 1
ATOM 862 O O . ASN A 1 102 ? 9.463 1.739 49.214 1.00 39.62 102 ASN A O 1
ATOM 866 N N . PHE A 1 103 ? 10.534 0.594 50.815 1.00 40.84 103 PHE A N 1
ATOM 867 C CA . PHE A 1 103 ? 11.208 -0.328 49.878 1.00 40.84 103 PHE A CA 1
ATOM 868 C C . PHE A 1 103 ? 10.703 -1.785 49.917 1.00 40.84 103 PHE A C 1
ATOM 870 O O . PHE A 1 103 ? 10.357 -2.343 50.956 1.00 40.84 103 PHE A O 1
ATOM 877 N N . VAL A 1 104 ? 10.629 -2.368 48.716 1.00 38.59 104 VAL A N 1
ATOM 878 C CA . VAL A 1 104 ? 9.876 -3.568 48.313 1.00 38.59 104 VAL A CA 1
ATOM 879 C C . VAL A 1 104 ? 10.373 -4.888 48.934 1.00 38.59 104 VAL A C 1
ATOM 881 O O . VAL A 1 104 ? 11.563 -5.147 49.023 1.00 38.59 104 VAL A O 1
ATOM 884 N N . ASN A 1 105 ? 9.403 -5.752 49.267 1.00 45.06 105 ASN A N 1
ATOM 885 C CA . ASN A 1 105 ? 9.456 -7.206 49.511 1.00 45.06 105 ASN A CA 1
ATOM 886 C C . ASN A 1 105 ? 10.629 -7.775 50.333 1.00 45.06 105 ASN A C 1
ATOM 888 O O . ASN A 1 105 ? 11.304 -8.719 49.934 1.00 45.06 105 ASN A O 1
ATOM 892 N N . LEU A 1 106 ? 10.758 -7.289 51.562 1.00 45.00 106 LEU A N 1
ATOM 893 C CA . LEU A 1 106 ? 11.734 -7.757 52.543 1.00 45.00 106 LEU A CA 1
ATOM 894 C C . LEU A 1 106 ? 11.300 -9.011 53.335 1.00 45.00 106 LEU A C 1
ATOM 896 O O . LEU A 1 106 ? 11.947 -9.352 54.309 1.00 45.00 106 LEU A O 1
ATOM 900 N N . LYS A 1 107 ? 10.218 -9.737 53.007 1.00 39.09 107 LYS A N 1
ATOM 901 C CA . LYS A 1 107 ? 9.720 -10.819 53.899 1.00 39.09 107 LYS A CA 1
ATOM 902 C C . LYS A 1 107 ? 10.694 -12.005 54.025 1.00 39.09 107 LYS A C 1
ATOM 904 O O . LYS A 1 107 ? 10.915 -12.500 55.130 1.00 39.09 107 LYS A O 1
ATOM 909 N N . GLY A 1 108 ? 11.282 -12.438 52.907 1.00 43.22 108 GLY A N 1
ATOM 910 C CA . GLY A 1 108 ? 12.311 -13.488 52.893 1.00 43.22 108 GLY A CA 1
ATOM 911 C C . GLY A 1 108 ? 13.655 -12.992 53.431 1.00 43.22 108 GLY A C 1
ATOM 912 O O . GLY A 1 108 ? 14.328 -13.691 54.184 1.00 43.22 108 GLY A O 1
ATOM 913 N N . GLU A 1 109 ? 14.004 -11.744 53.127 1.00 42.34 109 GLU A N 1
ATOM 914 C CA . GLU A 1 109 ? 15.246 -11.118 53.584 1.00 42.34 109 GLU A CA 1
ATOM 915 C C . GLU A 1 109 ? 15.214 -10.765 55.072 1.00 42.34 109 GLU A C 1
ATOM 917 O O . GLU A 1 109 ? 16.189 -11.024 55.755 1.00 42.34 109 GLU A O 1
ATOM 922 N N . ILE A 1 110 ? 14.088 -10.317 55.633 1.00 43.28 110 ILE A N 1
ATOM 923 C CA . ILE A 1 110 ? 13.876 -10.132 57.078 1.00 43.28 110 ILE A CA 1
ATOM 924 C C . ILE A 1 110 ? 13.964 -11.472 57.793 1.00 43.28 110 ILE A C 1
ATOM 926 O O . ILE A 1 110 ? 14.554 -11.529 58.865 1.00 43.28 110 ILE A O 1
ATOM 930 N N . GLN A 1 111 ? 13.440 -12.565 57.230 1.00 44.22 111 GLN A N 1
ATOM 931 C CA . GLN A 1 111 ? 13.650 -13.896 57.807 1.00 44.22 111 GLN A CA 1
ATOM 932 C C . GLN A 1 111 ? 15.129 -14.296 57.787 1.00 44.22 111 GLN A C 1
ATOM 934 O O . GLN A 1 111 ? 15.607 -14.857 58.771 1.00 44.22 111 GLN A O 1
ATOM 939 N N . ASN A 1 112 ? 15.866 -13.964 56.727 1.00 44.44 112 ASN A N 1
ATOM 940 C CA . ASN A 1 112 ? 17.303 -14.224 56.634 1.00 44.44 112 ASN A CA 1
ATOM 941 C C . ASN A 1 112 ? 18.129 -13.317 57.561 1.00 44.44 112 ASN A C 1
ATOM 943 O O . ASN A 1 112 ? 19.034 -13.807 58.225 1.00 44.44 112 ASN A O 1
ATOM 947 N N . ILE A 1 113 ? 17.769 -12.041 57.702 1.00 42.50 113 ILE A N 1
ATOM 948 C CA . ILE A 1 113 ? 18.357 -11.073 58.638 1.00 42.50 113 ILE A CA 1
ATOM 949 C C . ILE A 1 113 ? 18.047 -11.483 60.077 1.00 42.50 113 ILE A C 1
ATOM 951 O O . ILE A 1 113 ? 18.930 -11.452 60.925 1.00 42.50 113 ILE A O 1
ATOM 955 N N . THR A 1 114 ? 16.825 -11.934 60.366 1.00 45.06 114 THR A N 1
ATOM 956 C CA . THR A 1 114 ? 16.432 -12.440 61.690 1.00 45.06 114 THR A CA 1
ATOM 957 C C . THR A 1 114 ? 17.192 -13.723 62.019 1.00 45.06 114 THR A C 1
ATOM 959 O O . THR A 1 114 ? 17.708 -13.850 63.125 1.00 45.06 114 THR A O 1
ATOM 962 N N . LYS A 1 115 ? 17.345 -14.645 61.056 1.00 45.72 115 LYS A N 1
ATOM 963 C CA . LYS A 1 115 ? 18.177 -15.849 61.209 1.00 45.72 115 LYS A CA 1
ATOM 964 C C . LYS A 1 115 ? 19.657 -15.509 61.388 1.00 45.72 115 LYS A C 1
ATOM 966 O O . LYS A 1 115 ? 20.295 -16.100 62.248 1.00 45.72 115 LYS A O 1
ATOM 971 N N . ALA A 1 116 ? 20.194 -14.537 60.651 1.00 42.53 116 ALA A N 1
ATOM 972 C CA . ALA A 1 116 ? 21.579 -14.087 60.778 1.00 42.53 116 ALA A CA 1
ATOM 973 C C . ALA A 1 116 ? 21.830 -13.382 62.123 1.00 42.53 116 ALA A C 1
ATOM 975 O O . ALA A 1 116 ? 22.815 -13.669 62.793 1.00 42.53 116 ALA A O 1
ATOM 976 N N . THR A 1 117 ? 20.903 -12.532 62.573 1.00 43.00 117 THR A N 1
ATOM 977 C CA . THR A 1 117 ? 20.960 -11.832 63.871 1.00 43.00 117 THR A CA 1
ATOM 978 C C . THR A 1 117 ? 20.830 -12.817 65.034 1.00 43.00 117 THR A C 1
ATOM 980 O O . THR A 1 117 ? 21.564 -12.714 66.014 1.00 43.00 117 THR A O 1
ATOM 983 N N . ALA A 1 118 ? 19.952 -13.818 64.903 1.00 44.78 118 ALA A N 1
ATOM 984 C CA . ALA A 1 118 ? 19.818 -14.912 65.862 1.00 44.78 118 ALA A CA 1
ATOM 985 C C . ALA A 1 118 ? 21.061 -15.812 65.877 1.00 44.78 118 ALA A C 1
ATOM 987 O O . ALA A 1 118 ? 21.531 -16.160 66.953 1.00 44.78 118 ALA A O 1
ATOM 988 N N . SER A 1 119 ? 21.638 -16.130 64.712 1.00 41.41 119 SER A N 1
ATOM 989 C CA . SER A 1 119 ? 22.876 -16.909 64.603 1.00 41.41 119 SER A CA 1
ATOM 990 C C . SER A 1 119 ? 24.053 -16.173 65.235 1.00 41.41 119 SER A C 1
ATOM 992 O O . SER A 1 119 ? 24.822 -16.789 65.956 1.00 41.41 119 SER A O 1
ATOM 994 N N . ILE A 1 120 ? 24.171 -14.859 65.030 1.00 42.62 120 ILE A N 1
ATOM 995 C CA . ILE A 1 120 ? 25.207 -14.026 65.651 1.00 42.62 120 ILE A CA 1
ATOM 996 C C . ILE A 1 120 ? 24.987 -13.902 67.167 1.00 42.62 120 ILE A C 1
ATOM 998 O O . ILE A 1 120 ? 25.947 -13.964 67.934 1.00 42.62 120 ILE A O 1
ATOM 1002 N N . GLY A 1 121 ? 23.732 -13.764 67.608 1.00 42.25 121 GLY A N 1
ATOM 1003 C CA . GLY A 1 121 ? 23.358 -13.819 69.023 1.00 42.25 121 GLY A CA 1
ATOM 1004 C C . GLY A 1 121 ? 23.719 -15.160 69.670 1.00 42.25 121 GLY A C 1
ATOM 1005 O O . GLY A 1 121 ? 24.176 -15.181 70.810 1.00 42.25 121 GLY A O 1
ATOM 1006 N N . LEU A 1 122 ? 23.605 -16.261 68.919 1.00 39.31 122 LEU A N 1
ATOM 1007 C CA . LEU A 1 122 ? 24.034 -17.599 69.330 1.00 39.31 122 LEU A CA 1
ATOM 1008 C C . LEU A 1 122 ? 25.563 -17.737 69.379 1.00 39.31 122 LEU A C 1
ATOM 1010 O O . LEU A 1 122 ? 26.090 -18.278 70.343 1.00 39.31 122 LEU A O 1
ATOM 1014 N N . THR A 1 123 ? 26.293 -17.187 68.406 1.00 38.03 123 THR A N 1
ATOM 1015 C CA . THR A 1 123 ? 27.769 -17.164 68.412 1.00 38.03 123 THR A CA 1
ATOM 1016 C C . THR A 1 123 ? 28.330 -16.322 69.570 1.00 38.03 123 THR A C 1
ATOM 1018 O O . THR A 1 123 ? 29.425 -16.583 70.063 1.00 38.03 123 THR A O 1
ATOM 1021 N N . LEU A 1 124 ? 27.571 -15.329 70.049 1.00 39.25 124 LEU A N 1
ATOM 1022 C CA . LEU A 1 124 ? 27.886 -14.535 71.245 1.00 39.25 124 LEU A CA 1
ATOM 1023 C C . LEU A 1 124 ? 27.589 -15.266 72.566 1.00 39.25 124 LEU A C 1
ATOM 1025 O O . LEU A 1 124 ? 28.173 -14.904 73.585 1.00 39.25 124 LEU A O 1
ATOM 1029 N N . LEU A 1 125 ? 26.725 -16.290 72.556 1.00 39.09 125 LEU A N 1
ATOM 1030 C CA . LEU A 1 125 ? 26.434 -17.142 73.718 1.00 39.09 125 LEU A CA 1
ATOM 1031 C C . LEU A 1 125 ? 27.559 -18.151 74.011 1.00 39.09 125 LEU A C 1
ATOM 1033 O O . LEU A 1 125 ? 27.607 -18.694 75.111 1.00 39.09 125 LEU A O 1
ATOM 1037 N N . THR A 1 126 ? 28.480 -18.383 73.067 1.00 40.91 126 THR A N 1
ATOM 1038 C CA . THR A 1 126 ? 29.530 -19.413 73.175 1.00 40.91 126 THR A CA 1
ATOM 1039 C C . THR A 1 126 ? 30.962 -18.865 73.242 1.00 40.91 126 THR A C 1
ATOM 1041 O O . THR A 1 126 ? 31.913 -19.637 73.147 1.00 40.91 126 THR A O 1
ATOM 1044 N N . GLY A 1 127 ? 31.164 -17.554 73.423 1.00 43.66 127 GLY A N 1
ATOM 1045 C CA . GLY A 1 127 ? 32.504 -16.967 73.563 1.00 43.66 127 GLY A CA 1
ATOM 1046 C C . GLY A 1 127 ? 32.527 -15.655 74.360 1.00 43.66 127 GLY A C 1
ATOM 1047 O O . GLY A 1 127 ? 31.474 -15.058 74.579 1.00 43.66 127 GLY A O 1
ATOM 1048 N N . PRO A 1 128 ? 33.705 -15.164 74.808 1.00 40.81 128 PRO A N 1
ATOM 1049 C CA . PRO A 1 128 ? 33.793 -13.999 75.686 1.00 40.81 128 PRO A CA 1
ATOM 1050 C C . PRO A 1 128 ? 33.367 -12.721 74.945 1.00 40.81 128 PRO A C 1
ATOM 1052 O O . PRO A 1 128 ? 34.144 -12.087 74.226 1.00 40.81 128 PRO A O 1
ATOM 1055 N N . ALA A 1 129 ? 32.106 -12.334 75.124 1.00 44.41 129 ALA A N 1
ATOM 1056 C CA . ALA A 1 129 ? 31.459 -11.187 74.500 1.00 44.41 129 ALA A CA 1
ATOM 1057 C C . ALA A 1 129 ? 31.987 -9.847 75.049 1.00 44.41 129 ALA A C 1
ATOM 1059 O O . ALA A 1 129 ? 31.311 -9.150 75.803 1.00 44.41 129 ALA A O 1
ATOM 1060 N N . ARG A 1 130 ? 33.216 -9.459 74.672 1.00 40.06 130 ARG A N 1
ATOM 1061 C CA . ARG A 1 130 ? 33.793 -8.153 75.056 1.00 40.06 130 ARG A CA 1
ATOM 1062 C C . ARG A 1 130 ? 34.264 -7.249 73.913 1.00 40.06 130 ARG A C 1
ATOM 1064 O O . ARG A 1 130 ? 34.649 -6.123 74.199 1.00 40.06 130 ARG A O 1
ATOM 1071 N N . ARG A 1 131 ? 34.206 -7.651 72.632 1.00 46.16 131 ARG A N 1
ATOM 1072 C CA . ARG A 1 131 ? 34.698 -6.807 71.507 1.00 46.16 131 ARG A CA 1
ATOM 1073 C C . ARG A 1 131 ? 33.916 -6.874 70.176 1.00 46.16 131 ARG A C 1
ATOM 1075 O O . ARG A 1 131 ? 34.421 -6.413 69.161 1.00 46.16 131 ARG A O 1
ATOM 1082 N N . ALA A 1 132 ? 32.686 -7.391 70.148 1.00 44.28 132 ALA A N 1
ATOM 1083 C CA . ALA A 1 132 ? 32.016 -7.749 68.884 1.00 44.28 132 ALA A CA 1
ATOM 1084 C C . ALA A 1 132 ? 30.913 -6.789 68.369 1.00 44.28 132 ALA A C 1
ATOM 1086 O O . ALA A 1 132 ? 30.438 -6.966 67.251 1.00 44.28 132 ALA A O 1
ATOM 1087 N N . ALA A 1 133 ? 30.503 -5.759 69.121 1.00 41.91 133 ALA A N 1
ATOM 1088 C CA . ALA A 1 133 ? 29.356 -4.919 68.730 1.00 41.91 133 ALA A CA 1
ATOM 1089 C C . ALA A 1 133 ? 29.650 -3.928 67.575 1.00 41.91 133 ALA A C 1
ATOM 1091 O O . ALA A 1 133 ? 28.790 -3.670 66.737 1.00 41.91 133 ALA A O 1
ATOM 1092 N N . GLY A 1 134 ? 30.872 -3.388 67.497 1.00 40.03 134 GLY A N 1
ATOM 1093 C CA . GLY A 1 134 ? 31.271 -2.418 66.462 1.00 40.03 134 GLY A CA 1
ATOM 1094 C C . GLY A 1 134 ? 31.344 -2.992 65.035 1.00 40.03 134 GLY A C 1
ATOM 1095 O O . GLY A 1 134 ? 30.775 -2.388 64.123 1.00 40.03 134 GLY A O 1
ATOM 1096 N N . PRO A 1 135 ? 31.987 -4.158 64.822 1.00 45.78 135 PRO A N 1
ATOM 1097 C CA . PRO A 1 135 ? 32.050 -4.810 63.511 1.00 45.78 135 PRO A CA 1
ATOM 1098 C C . PRO A 1 135 ? 30.672 -5.218 62.974 1.00 45.78 135 PRO A C 1
ATOM 1100 O O . PRO A 1 135 ? 30.415 -5.081 61.779 1.00 45.78 135 PRO A O 1
ATOM 1103 N N . LEU A 1 136 ? 29.755 -5.634 63.857 1.00 42.12 136 LEU A N 1
ATOM 1104 C CA . LEU A 1 136 ? 28.398 -6.037 63.480 1.00 42.12 136 LEU A CA 1
ATOM 1105 C C . LEU A 1 136 ? 27.608 -4.903 62.814 1.00 42.12 136 LEU A C 1
ATOM 1107 O O . LEU A 1 136 ? 26.973 -5.103 61.780 1.00 42.12 136 LEU A O 1
ATOM 1111 N N . ARG A 1 137 ? 27.694 -3.693 63.382 1.00 42.00 137 ARG A N 1
ATOM 1112 C CA . ARG A 1 137 ? 26.994 -2.491 62.904 1.00 42.00 137 ARG A CA 1
ATOM 1113 C C . ARG A 1 137 ? 27.390 -2.113 61.476 1.00 42.00 137 ARG A C 1
ATOM 1115 O O . ARG A 1 137 ? 26.545 -1.689 60.692 1.00 42.00 137 ARG A O 1
ATOM 1122 N N . ILE A 1 138 ? 28.672 -2.252 61.142 1.00 45.56 138 ILE A N 1
ATOM 1123 C CA . ILE A 1 138 ? 29.209 -1.894 59.822 1.00 45.56 138 ILE A CA 1
ATOM 1124 C C . ILE A 1 138 ? 28.832 -2.952 58.784 1.00 45.56 138 ILE A C 1
ATOM 1126 O O . ILE A 1 138 ? 28.435 -2.591 57.678 1.00 45.56 138 ILE A O 1
ATOM 1130 N N . VAL A 1 139 ? 28.918 -4.236 59.145 1.00 44.25 139 VAL A N 1
ATOM 1131 C CA . VAL A 1 139 ? 28.615 -5.355 58.241 1.00 44.25 139 VAL A CA 1
ATOM 1132 C C . VAL A 1 139 ? 27.124 -5.406 57.910 1.00 44.25 139 VAL A C 1
ATOM 1134 O O . VAL A 1 139 ? 26.777 -5.430 56.733 1.00 44.25 139 VAL A O 1
ATOM 1137 N N . VAL A 1 140 ? 26.242 -5.308 58.913 1.00 46.16 140 VAL A N 1
ATOM 1138 C CA . VAL A 1 140 ? 24.784 -5.303 58.693 1.00 46.16 140 VAL A CA 1
ATOM 1139 C C . VAL A 1 140 ? 24.365 -4.096 57.852 1.00 46.16 140 VAL A C 1
ATOM 1141 O O . VAL A 1 140 ? 23.625 -4.256 56.889 1.00 46.16 140 VAL A O 1
ATOM 1144 N N . LYS A 1 141 ? 24.881 -2.893 58.148 1.00 44.66 141 LYS A N 1
ATOM 1145 C CA . LYS A 1 141 ? 24.551 -1.678 57.386 1.00 44.66 141 LYS A CA 1
ATOM 1146 C C . LYS A 1 141 ? 25.048 -1.730 55.936 1.00 44.66 141 LYS A C 1
ATOM 1148 O O . LYS A 1 141 ? 24.336 -1.279 55.043 1.00 44.66 141 LYS A O 1
ATOM 1153 N N . ARG A 1 142 ? 26.258 -2.252 55.687 1.00 47.66 142 ARG A N 1
ATOM 1154 C CA . ARG A 1 142 ? 26.800 -2.393 54.322 1.00 47.66 142 ARG A CA 1
ATOM 1155 C C . ARG A 1 142 ? 25.999 -3.387 53.493 1.00 47.66 142 ARG A C 1
ATOM 1157 O O . ARG A 1 142 ? 25.667 -3.064 52.358 1.00 47.66 142 ARG A O 1
ATOM 1164 N N . GLU A 1 143 ? 25.693 -4.551 54.058 1.00 45.72 143 GLU A N 1
ATOM 1165 C CA . GLU A 1 143 ? 24.975 -5.603 53.337 1.00 45.72 143 GLU A CA 1
ATOM 1166 C C . GLU A 1 143 ? 23.540 -5.167 53.016 1.00 45.72 143 GLU A C 1
ATOM 1168 O O . GLU A 1 143 ? 23.090 -5.311 51.883 1.00 45.72 143 GLU A O 1
ATOM 1173 N N . LEU A 1 144 ? 22.862 -4.512 53.967 1.00 45.88 144 LEU A N 1
ATOM 1174 C CA . LEU A 1 144 ? 21.510 -3.996 53.753 1.00 45.88 144 LEU A CA 1
ATOM 1175 C C . LEU A 1 144 ? 21.468 -2.892 52.688 1.00 45.88 144 LEU A C 1
ATOM 1177 O O . LEU A 1 144 ? 20.616 -2.918 51.808 1.00 45.88 144 LEU A O 1
ATOM 1181 N N . ASN A 1 145 ? 22.401 -1.934 52.739 1.00 46.16 145 ASN A N 1
ATOM 1182 C CA . ASN A 1 145 ? 22.457 -0.852 51.754 1.00 46.16 145 ASN A CA 1
ATOM 1183 C C . ASN A 1 145 ? 22.746 -1.380 50.345 1.00 46.16 145 ASN A C 1
ATOM 1185 O O . ASN A 1 145 ? 22.164 -0.891 49.383 1.00 46.16 145 ASN A O 1
ATOM 1189 N N . LYS A 1 146 ? 23.625 -2.381 50.224 1.00 49.34 146 LYS A N 1
ATOM 1190 C CA . LYS A 1 146 ? 23.939 -3.008 48.940 1.00 49.34 146 LYS A CA 1
ATOM 1191 C C . LYS A 1 146 ? 22.708 -3.697 48.342 1.00 49.34 146 LYS A C 1
ATOM 1193 O O . LYS A 1 146 ? 22.402 -3.466 47.178 1.00 49.34 146 LYS A O 1
ATOM 1198 N N . GLN A 1 147 ? 21.967 -4.465 49.143 1.00 45.22 147 GLN A N 1
ATOM 1199 C CA . GLN A 1 147 ? 20.779 -5.183 48.665 1.00 45.22 147 GLN A CA 1
ATOM 1200 C C . GLN A 1 147 ? 19.601 -4.246 48.352 1.00 45.22 147 GLN A C 1
ATOM 1202 O O . GLN A 1 147 ? 18.886 -4.462 47.374 1.00 45.22 147 GLN A O 1
ATOM 1207 N N . VAL A 1 148 ? 19.445 -3.146 49.099 1.00 45.78 148 VAL A N 1
ATOM 1208 C CA . VAL A 1 148 ? 18.443 -2.107 48.798 1.00 45.78 148 VAL A CA 1
ATOM 1209 C C . VAL A 1 148 ? 18.756 -1.378 47.487 1.00 45.78 148 VAL A C 1
ATOM 1211 O O . VAL A 1 148 ? 17.845 -1.160 46.689 1.00 45.78 148 VAL A O 1
ATOM 1214 N N . GLU A 1 149 ? 20.017 -1.020 47.230 1.00 49.97 149 GLU A N 1
ATOM 1215 C CA . GLU A 1 149 ? 20.410 -0.362 45.974 1.00 49.97 149 GLU A CA 1
ATOM 1216 C C . GLU A 1 149 ? 20.305 -1.302 44.760 1.00 49.97 149 GLU A C 1
ATOM 1218 O O . GLU A 1 149 ? 19.823 -0.895 43.703 1.00 49.97 149 GLU A O 1
ATOM 1223 N N . GLU A 1 150 ? 20.648 -2.585 44.907 1.00 50.53 150 GLU A N 1
ATOM 1224 C CA . GLU A 1 150 ? 20.446 -3.593 43.853 1.00 50.53 150 GLU A CA 1
ATOM 1225 C C . GLU A 1 150 ? 18.953 -3.806 43.535 1.00 50.53 150 GLU A C 1
ATOM 1227 O O . GLU A 1 150 ? 18.571 -3.935 42.367 1.00 50.53 150 GLU A O 1
ATOM 1232 N N . ALA A 1 151 ? 18.088 -3.784 44.555 1.00 47.78 151 ALA A N 1
ATOM 1233 C CA . ALA A 1 151 ? 16.642 -3.884 44.378 1.00 47.78 151 ALA A CA 1
ATOM 1234 C C . ALA A 1 151 ? 16.036 -2.633 43.718 1.00 47.78 151 ALA A C 1
ATOM 1236 O O . ALA A 1 151 ? 15.170 -2.773 42.852 1.00 47.78 151 ALA A O 1
ATOM 1237 N N . LYS A 1 152 ? 16.496 -1.427 44.085 1.00 45.44 152 LYS A N 1
ATOM 1238 C CA . LYS A 1 152 ? 16.083 -0.163 43.449 1.00 45.44 152 LYS A CA 1
ATOM 1239 C C . LYS A 1 152 ? 16.430 -0.135 41.972 1.00 45.44 152 LYS A C 1
ATOM 1241 O O . LYS A 1 152 ? 15.543 0.071 41.149 1.00 45.44 152 LYS A O 1
ATOM 1246 N N . LYS A 1 153 ? 17.691 -0.426 41.647 1.00 54.59 153 LYS A N 1
ATOM 1247 C CA . LYS A 1 153 ? 18.191 -0.395 40.274 1.00 54.59 153 LYS A CA 1
ATOM 1248 C C . LYS A 1 153 ? 17.388 -1.324 39.363 1.00 54.59 153 LYS A C 1
ATOM 1250 O O . LYS A 1 153 ? 16.945 -0.926 38.297 1.00 54.59 153 LYS A O 1
ATOM 1255 N N . LYS A 1 154 ? 17.057 -2.527 39.846 1.00 51.66 154 LYS A N 1
ATOM 1256 C CA . LYS A 1 154 ? 16.225 -3.497 39.114 1.00 51.66 154 LYS A CA 1
ATOM 1257 C C . LYS A 1 154 ? 14.789 -3.017 38.849 1.00 51.66 154 LYS A C 1
ATOM 1259 O O . LYS A 1 154 ? 14.138 -3.517 37.930 1.00 51.66 154 LYS A O 1
ATOM 1264 N N . TYR A 1 155 ? 14.265 -2.111 39.674 1.00 49.00 155 TYR A N 1
ATOM 1265 C CA . TYR A 1 155 ? 12.952 -1.493 39.478 1.00 49.00 155 TYR A CA 1
ATOM 1266 C C . TYR A 1 155 ? 13.023 -0.272 38.560 1.00 49.00 155 TYR A C 1
ATOM 1268 O O . TYR A 1 155 ? 12.160 -0.141 37.699 1.00 49.00 155 TYR A O 1
ATOM 1276 N N . GLU A 1 156 ? 14.042 0.574 38.710 1.00 51.22 156 GLU A N 1
ATOM 1277 C CA . GLU A 1 156 ? 14.296 1.721 37.828 1.00 51.22 156 GLU A CA 1
ATOM 1278 C C . GLU A 1 156 ? 14.529 1.260 36.384 1.00 51.22 156 GLU A C 1
ATOM 1280 O O . GLU A 1 156 ? 13.827 1.724 35.489 1.00 51.22 156 GLU A O 1
ATOM 1285 N N . ASP A 1 157 ? 15.370 0.238 36.182 1.00 61.22 157 ASP A N 1
ATOM 1286 C CA . ASP A 1 157 ? 15.615 -0.373 34.869 1.00 61.22 157 ASP A CA 1
ATOM 1287 C C . ASP A 1 157 ? 14.306 -0.893 34.237 1.00 61.22 157 ASP A C 1
ATOM 1289 O O . ASP A 1 157 ? 14.063 -0.730 33.043 1.00 61.22 157 ASP A O 1
ATOM 1293 N N . LYS A 1 158 ? 13.411 -1.479 35.048 1.00 51.12 158 LYS A N 1
ATOM 1294 C CA . LYS A 1 158 ? 12.099 -1.969 34.588 1.00 51.12 158 LYS A CA 1
ATOM 1295 C C . LYS A 1 158 ? 11.127 -0.854 34.219 1.00 51.12 158 LYS A C 1
ATOM 1297 O O . LYS A 1 158 ? 10.308 -1.056 33.326 1.00 51.12 158 LYS A O 1
ATOM 1302 N N . VAL A 1 159 ? 11.157 0.269 34.935 1.00 47.97 159 VAL A N 1
ATOM 1303 C CA . VAL A 1 159 ? 10.312 1.436 34.646 1.00 47.97 159 VAL A CA 1
ATOM 1304 C C . VAL A 1 159 ? 10.793 2.114 33.370 1.00 47.97 159 VAL A C 1
ATOM 1306 O O . VAL A 1 159 ? 9.981 2.365 32.485 1.00 47.97 159 VAL A O 1
ATOM 1309 N N . GLU A 1 160 ? 12.103 2.319 33.230 1.00 60.06 160 GLU A N 1
ATOM 1310 C CA . GLU A 1 160 ? 12.702 2.918 32.038 1.00 60.06 160 GLU A CA 1
ATOM 1311 C C . GLU A 1 160 ? 12.480 2.043 30.794 1.00 60.06 160 GLU A C 1
ATOM 1313 O O . GLU A 1 160 ? 12.134 2.547 29.725 1.00 60.06 160 GLU A O 1
ATOM 1318 N N . GLU A 1 161 ? 12.589 0.717 30.927 1.00 59.59 161 GLU A N 1
ATOM 1319 C CA . GLU A 1 161 ? 12.275 -0.217 29.845 1.00 59.59 161 GLU A CA 1
ATOM 1320 C C . GLU A 1 161 ? 10.791 -0.163 29.443 1.00 59.59 161 GLU A C 1
ATOM 1322 O O . GLU A 1 161 ? 10.481 -0.160 28.248 1.00 59.59 161 GLU A O 1
ATOM 1327 N N . LEU A 1 162 ? 9.870 -0.049 30.409 1.00 47.72 162 LEU A N 1
ATOM 1328 C CA . LEU A 1 162 ? 8.442 0.117 30.124 1.00 47.72 162 LEU A CA 1
ATOM 1329 C C . LEU A 1 162 ? 8.139 1.451 29.427 1.00 47.72 162 LEU A C 1
ATOM 1331 O O . LEU A 1 162 ? 7.399 1.460 28.445 1.00 47.72 162 LEU A O 1
ATOM 1335 N N . ASP A 1 163 ? 8.716 2.561 29.891 1.00 47.38 163 ASP A N 1
ATOM 1336 C CA . ASP A 1 163 ? 8.527 3.884 29.282 1.00 47.38 163 ASP A CA 1
ATOM 1337 C C . ASP A 1 163 ? 9.062 3.917 27.847 1.00 47.38 163 ASP A C 1
ATOM 1339 O O . ASP A 1 163 ? 8.406 4.426 26.935 1.00 47.38 163 ASP A O 1
ATOM 1343 N N . LYS A 1 164 ? 10.208 3.275 27.599 1.00 54.53 164 LYS A N 1
ATOM 1344 C CA . LYS A 1 164 ? 10.781 3.143 26.255 1.00 54.53 164 LYS A CA 1
ATOM 1345 C C . LYS A 1 164 ? 9.894 2.298 25.338 1.00 54.53 164 LYS A C 1
ATOM 1347 O O . LYS A 1 164 ? 9.747 2.631 24.162 1.00 54.53 164 LYS A O 1
ATOM 1352 N N . GLN A 1 165 ? 9.272 1.238 25.858 1.00 46.50 165 GLN A N 1
ATOM 1353 C CA . GLN A 1 165 ? 8.286 0.437 25.122 1.00 46.50 165 GLN A CA 1
ATOM 1354 C C . GLN A 1 165 ? 6.999 1.230 24.828 1.00 46.50 165 GLN A C 1
ATOM 1356 O O . GLN A 1 165 ? 6.429 1.081 23.745 1.00 46.50 165 GLN A O 1
ATOM 1361 N N . ILE A 1 166 ? 6.564 2.103 25.744 1.00 43.78 166 ILE A N 1
ATOM 1362 C CA . ILE A 1 166 ? 5.396 2.983 25.580 1.00 43.78 166 ILE A CA 1
ATOM 1363 C C . ILE A 1 166 ? 5.660 4.058 24.516 1.00 43.78 166 ILE A C 1
ATOM 1365 O O . ILE A 1 166 ? 4.842 4.231 23.614 1.00 43.78 166 ILE A O 1
ATOM 1369 N N . GLU A 1 167 ? 6.808 4.734 24.548 1.00 45.69 167 GLU A N 1
ATOM 1370 C CA . GLU A 1 167 ? 7.178 5.722 23.523 1.00 45.69 167 GLU A CA 1
ATOM 1371 C C . GLU A 1 167 ? 7.383 5.074 22.144 1.00 45.69 167 GLU A C 1
ATOM 1373 O O . GLU A 1 167 ? 6.906 5.581 21.127 1.00 45.69 167 GLU A O 1
ATOM 1378 N N . GLN A 1 168 ? 7.968 3.872 22.090 1.00 42.69 168 GLN A N 1
ATOM 1379 C CA . GLN A 1 168 ? 8.036 3.083 20.854 1.00 42.69 168 GLN A CA 1
ATOM 1380 C C . GLN A 1 168 ? 6.660 2.640 20.332 1.00 42.69 168 GLN A C 1
ATOM 1382 O O . GLN A 1 168 ? 6.530 2.364 19.137 1.00 42.69 168 GLN A O 1
ATOM 1387 N N . ALA A 1 169 ? 5.644 2.532 21.192 1.00 40.91 169 ALA A N 1
ATOM 1388 C CA . ALA A 1 169 ? 4.269 2.250 20.788 1.00 40.91 169 ALA A CA 1
ATOM 1389 C C . ALA A 1 169 ? 3.546 3.512 20.286 1.00 40.91 169 ALA A C 1
ATOM 1391 O O . ALA A 1 169 ? 2.775 3.415 19.333 1.00 40.91 169 ALA A O 1
ATOM 1392 N N . LYS A 1 170 ? 3.841 4.690 20.854 1.00 38.19 170 LYS A N 1
ATOM 1393 C CA . LYS A 1 170 ? 3.301 5.989 20.410 1.00 38.19 170 LYS A CA 1
ATOM 1394 C C . LYS A 1 170 ? 3.872 6.452 19.067 1.00 38.19 170 LYS A C 1
ATOM 1396 O O . LYS A 1 170 ? 3.132 6.950 18.230 1.00 38.19 170 LYS A O 1
ATOM 1401 N N . GLU A 1 171 ? 5.159 6.221 18.798 1.00 41.41 171 GLU A N 1
ATOM 1402 C CA . GLU A 1 171 ? 5.783 6.576 17.507 1.00 41.41 171 GLU A CA 1
ATOM 1403 C C . GLU A 1 171 ? 5.314 5.712 16.323 1.00 41.41 171 GLU A C 1
ATOM 1405 O O . GLU A 1 171 ? 5.633 5.989 15.162 1.00 41.41 171 GLU A O 1
ATOM 1410 N N . LYS A 1 172 ? 4.543 4.656 16.597 1.00 43.72 172 LYS A N 1
ATOM 1411 C CA . LYS A 1 172 ? 4.048 3.703 15.608 1.00 43.72 172 LYS A CA 1
ATOM 1412 C C . LYS A 1 172 ? 2.700 4.125 14.979 1.00 43.72 172 LYS A C 1
ATOM 1414 O O . LYS A 1 172 ? 1.888 3.270 14.648 1.00 43.72 172 LYS A O 1
ATOM 1419 N N . VAL A 1 173 ? 2.443 5.425 14.802 1.00 42.66 173 VAL A N 1
ATOM 1420 C CA . VAL A 1 173 ? 1.179 5.970 14.248 1.00 42.66 173 VAL A CA 1
ATOM 1421 C C . VAL A 1 173 ? 1.466 7.162 13.312 1.00 42.66 173 VAL A C 1
ATOM 1423 O O . VAL A 1 173 ? 1.360 8.299 13.725 1.00 42.66 173 VAL A O 1
ATOM 1426 N N . LYS A 1 174 ? 1.946 6.916 12.081 1.00 48.97 174 LYS A N 1
ATOM 1427 C CA . LYS A 1 174 ? 2.441 7.939 11.106 1.00 48.97 174 LYS A CA 1
ATOM 1428 C C . LYS A 1 174 ? 2.525 7.491 9.618 1.00 48.97 174 LYS A C 1
ATOM 1430 O O . LYS A 1 174 ? 3.608 7.459 9.050 1.00 48.97 174 LYS A O 1
ATOM 1435 N N . ARG A 1 175 ? 1.490 6.987 8.950 1.00 52.62 175 ARG A N 1
ATOM 1436 C CA . ARG A 1 175 ? 1.560 6.469 7.539 1.00 52.62 175 ARG A CA 1
ATOM 1437 C C . ARG A 1 175 ? 0.237 6.587 6.754 1.00 52.62 175 ARG A C 1
ATOM 1439 O O . ARG A 1 175 ? 0.169 6.074 5.647 1.00 52.62 175 ARG A O 1
ATOM 1446 N N . GLY A 1 176 ? -0.782 7.272 7.276 1.00 53.16 176 GLY A N 1
ATOM 1447 C CA . GLY A 1 176 ? -2.095 7.475 6.632 1.00 53.16 176 GLY A CA 1
ATOM 1448 C C . GLY A 1 176 ? -2.505 8.948 6.611 1.00 53.16 176 GLY A C 1
ATOM 1449 O O . GLY A 1 176 ? -3.076 9.418 5.636 1.00 53.16 176 GLY A O 1
ATOM 1450 N N . GLU A 1 177 ? -2.083 9.687 7.633 1.00 64.75 177 GLU A N 1
ATOM 1451 C CA . GLU A 1 177 ? -2.197 11.144 7.798 1.00 64.75 177 GLU A CA 1
ATOM 1452 C C . GLU A 1 177 ? -1.556 11.888 6.613 1.00 64.75 177 GLU A C 1
ATOM 1454 O O . GLU A 1 177 ? -2.157 12.749 5.975 1.00 64.75 177 GLU A O 1
ATOM 1459 N N . GLU A 1 178 ? -0.357 11.458 6.218 1.00 68.75 178 GLU A N 1
ATOM 1460 C CA . GLU A 1 178 ? 0.346 12.046 5.079 1.00 68.75 178 GLU A CA 1
ATOM 1461 C C . GLU A 1 178 ? -0.358 11.771 3.751 1.00 68.75 178 GLU A C 1
ATOM 1463 O O . GLU A 1 178 ? -0.274 12.591 2.841 1.00 68.75 178 GLU A O 1
ATOM 1468 N N . LEU A 1 179 ? -1.054 10.635 3.608 1.00 79.19 179 LEU A N 1
ATOM 1469 C CA . LEU A 1 179 ? -1.766 10.331 2.369 1.00 79.19 179 LEU A CA 1
ATOM 1470 C C . LEU A 1 179 ? -2.915 11.316 2.175 1.00 79.19 179 LEU A C 1
ATOM 1472 O O . LEU A 1 179 ? -2.990 11.933 1.118 1.00 79.19 179 LEU A O 1
ATOM 1476 N N . ILE A 1 180 ? -3.785 11.479 3.175 1.00 79.25 180 ILE A N 1
ATOM 1477 C CA . ILE A 1 180 ? -4.924 12.399 3.070 1.00 79.25 180 ILE A CA 1
ATOM 1478 C C . ILE A 1 180 ? -4.446 13.837 2.843 1.00 79.25 180 ILE A C 1
ATOM 1480 O O . ILE A 1 180 ? -4.944 14.496 1.933 1.00 79.25 180 ILE A O 1
ATOM 1484 N N . GLN A 1 181 ? -3.390 14.272 3.536 1.00 80.62 181 GLN A N 1
ATOM 1485 C CA . GLN A 1 181 ? -2.768 15.572 3.287 1.00 80.62 181 GLN A CA 1
ATOM 1486 C C . GLN A 1 181 ? -2.230 15.691 1.848 1.00 80.62 181 GLN A C 1
ATOM 1488 O O . GLN A 1 181 ? -2.419 16.713 1.192 1.00 80.62 181 GLN A O 1
ATOM 1493 N N . CYS A 1 182 ? -1.586 14.648 1.312 1.00 83.62 182 CYS A N 1
ATOM 1494 C CA . CYS A 1 182 ? -1.099 14.635 -0.069 1.00 83.62 182 CYS A CA 1
ATOM 1495 C C . CYS A 1 182 ? -2.243 14.657 -1.098 1.00 83.62 182 CYS A C 1
ATOM 1497 O O . CYS A 1 182 ? -2.113 15.318 -2.128 1.00 83.62 182 CYS A O 1
ATOM 1499 N N . LEU A 1 183 ? -3.357 13.967 -0.835 1.00 82.81 183 LEU A N 1
ATOM 1500 C CA . LEU A 1 183 ? -4.547 13.983 -1.692 1.00 82.81 183 LEU A CA 1
ATOM 1501 C C . LEU A 1 183 ? -5.207 15.366 -1.711 1.00 82.81 183 LEU A C 1
ATOM 1503 O O . LEU A 1 183 ? -5.615 15.824 -2.777 1.00 82.81 183 LEU A O 1
ATOM 1507 N N . ILE A 1 184 ? -5.280 16.026 -0.554 1.00 83.12 184 ILE A N 1
ATOM 1508 C CA . ILE A 1 184 ? -5.801 17.389 -0.410 1.00 83.12 184 ILE A CA 1
ATOM 1509 C C . ILE A 1 184 ? -4.888 18.396 -1.122 1.00 83.12 184 ILE A C 1
ATOM 1511 O O . ILE A 1 184 ? -5.358 19.200 -1.920 1.00 83.12 184 ILE A O 1
ATOM 1515 N N . ASN A 1 185 ? -3.570 18.302 -0.920 1.00 85.19 185 ASN A N 1
ATOM 1516 C CA . ASN A 1 185 ? -2.574 19.140 -1.602 1.00 85.19 185 ASN A CA 1
ATOM 1517 C C . ASN A 1 185 ? -2.637 19.037 -3.133 1.00 85.19 185 ASN A C 1
ATOM 1519 O O . ASN A 1 185 ? -2.209 19.947 -3.843 1.00 85.19 185 ASN A O 1
ATOM 1523 N N . LYS A 1 186 ? -3.107 17.899 -3.651 1.00 81.69 186 LYS A N 1
ATOM 1524 C CA . LYS A 1 186 ? -3.299 17.664 -5.084 1.00 81.69 186 LYS A CA 1
ATOM 1525 C C . LYS A 1 186 ? -4.702 17.981 -5.582 1.00 81.69 186 LYS A C 1
ATOM 1527 O O . LYS A 1 186 ? -4.923 17.828 -6.778 1.00 81.69 186 LYS A O 1
ATOM 1532 N N . ASP A 1 187 ? -5.586 18.434 -4.700 1.00 79.44 187 ASP A N 1
ATOM 1533 C CA . ASP A 1 187 ? -6.945 18.854 -5.024 1.00 79.44 187 ASP A CA 1
ATOM 1534 C C . ASP A 1 187 ? -7.750 17.774 -5.772 1.00 79.44 187 ASP A C 1
ATOM 1536 O O . ASP A 1 187 ? -8.391 18.026 -6.788 1.00 79.44 187 ASP A O 1
ATOM 1540 N N . LEU A 1 188 ? -7.649 16.521 -5.308 1.00 77.12 188 LEU A N 1
ATOM 1541 C CA . LEU A 1 188 ? -8.254 15.377 -6.009 1.00 77.12 188 LEU A CA 1
ATOM 1542 C C . LEU A 1 188 ? -9.734 15.156 -5.695 1.00 77.12 188 LEU A C 1
ATOM 1544 O O . LEU A 1 188 ? -10.403 14.411 -6.409 1.00 77.12 188 LEU A O 1
ATOM 1548 N N . ALA A 1 189 ? -10.242 15.735 -4.608 1.00 76.19 189 ALA A N 1
ATOM 1549 C CA . ALA A 1 189 ? -11.630 15.601 -4.200 1.00 76.19 189 ALA A CA 1
ATOM 1550 C C . ALA A 1 189 ? -12.074 16.794 -3.348 1.00 76.19 189 ALA A C 1
ATOM 1552 O O . ALA A 1 189 ? -11.270 17.503 -2.756 1.00 76.19 189 ALA A O 1
ATOM 1553 N N . VAL A 1 190 ? -13.391 16.975 -3.244 1.00 73.38 190 VAL A N 1
ATOM 1554 C CA . VAL A 1 190 ? -14.002 18.017 -2.399 1.00 73.38 190 VAL A CA 1
ATOM 1555 C C . VAL A 1 190 ? -14.379 17.477 -1.014 1.00 73.38 190 VAL A C 1
ATOM 1557 O O . VAL A 1 190 ? -14.443 18.236 -0.051 1.00 73.38 190 VAL A O 1
ATOM 1560 N N . LYS A 1 191 ? -14.641 16.168 -0.891 1.00 79.31 191 LYS A N 1
ATOM 1561 C CA . LYS A 1 191 ? -15.037 15.502 0.359 1.00 79.31 191 LYS A CA 1
ATOM 1562 C C . LYS A 1 191 ? -14.080 14.355 0.655 1.00 79.31 191 LYS A C 1
ATOM 1564 O O . LYS A 1 191 ? -13.923 13.460 -0.172 1.00 79.31 191 LYS A O 1
ATOM 1569 N N . TYR A 1 192 ? -13.511 14.357 1.854 1.00 83.06 192 TYR A N 1
ATOM 1570 C CA . TYR A 1 192 ? -12.638 13.303 2.353 1.00 83.06 192 TYR A CA 1
ATOM 1571 C C . TYR A 1 192 ? -13.237 12.705 3.621 1.00 83.06 192 TYR A C 1
ATOM 1573 O O . TYR A 1 192 ? -13.741 13.413 4.491 1.00 83.06 192 TYR A O 1
ATOM 1581 N N . GLY A 1 193 ? -13.221 11.378 3.693 1.00 83.94 193 GLY A N 1
ATOM 1582 C CA . GLY A 1 193 ? -13.696 10.623 4.841 1.00 83.94 193 GLY A CA 1
ATOM 1583 C C . GLY A 1 193 ? -12.552 9.852 5.474 1.00 83.94 193 GLY A C 1
ATOM 1584 O O . GLY A 1 193 ? -11.802 9.191 4.758 1.00 83.94 193 GLY A O 1
ATOM 1585 N N . LEU A 1 194 ? -12.443 9.922 6.796 1.00 87.62 194 LEU A N 1
ATOM 1586 C CA . LEU A 1 194 ? -11.550 9.079 7.580 1.00 87.62 194 LEU A CA 1
ATOM 1587 C C . LEU A 1 194 ? -12.402 8.162 8.448 1.00 87.62 194 LEU A C 1
ATOM 1589 O O . LEU A 1 194 ? -13.360 8.611 9.065 1.00 87.62 194 LEU A O 1
ATOM 1593 N N . LEU A 1 195 ? -12.076 6.882 8.503 1.00 83.50 195 LEU A N 1
ATOM 1594 C CA . LEU A 1 195 ? -12.852 5.920 9.274 1.00 83.50 195 LEU A CA 1
ATOM 1595 C C . LEU A 1 195 ? -11.888 5.057 10.066 1.00 83.50 195 LEU A C 1
ATOM 1597 O O . LEU A 1 195 ? -11.166 4.295 9.470 1.00 83.50 195 LEU A O 1
ATOM 1601 N N . ASP A 1 196 ? -11.832 5.131 11.384 1.00 81.00 196 ASP A N 1
ATOM 1602 C CA . ASP A 1 196 ? -10.949 4.282 12.200 1.00 81.00 196 ASP A CA 1
ATOM 1603 C C . ASP A 1 196 ? -11.777 3.414 13.138 1.00 81.00 196 ASP A C 1
ATOM 1605 O O . ASP A 1 196 ? -12.952 3.673 13.359 1.00 81.00 196 ASP A O 1
ATOM 1609 N N . TYR A 1 197 ? -11.162 2.393 13.722 1.00 77.88 197 TYR A N 1
ATOM 1610 C CA . TYR A 1 197 ? -11.727 1.747 14.884 1.00 77.88 197 TYR A CA 1
ATOM 1611 C C . TYR A 1 197 ? -11.677 2.677 16.062 1.00 77.88 197 TYR A C 1
ATOM 1613 O O . TYR A 1 197 ? -12.573 2.696 16.902 1.00 77.88 197 TYR A O 1
ATOM 1621 N N . ASN A 1 198 ? -10.554 3.371 16.151 1.00 79.19 198 ASN A N 1
ATOM 1622 C CA . ASN A 1 198 ? -10.288 4.358 17.138 1.00 79.19 198 ASN A CA 1
ATOM 1623 C C . ASN A 1 198 ? -10.894 5.673 16.651 1.00 79.19 198 ASN A C 1
ATOM 1625 O O . ASN A 1 198 ? -10.211 6.517 16.073 1.00 79.19 198 ASN A O 1
ATOM 1629 N N . ASN A 1 199 ? -12.196 5.833 16.890 1.00 77.12 199 ASN A N 1
ATOM 1630 C CA . ASN A 1 199 ? -12.919 7.051 16.530 1.00 77.12 199 ASN A CA 1
ATOM 1631 C C . ASN A 1 199 ? -12.263 8.309 17.113 1.00 77.12 199 ASN A C 1
ATOM 1633 O O . ASN A 1 199 ? -12.213 9.315 16.423 1.00 77.12 199 ASN A O 1
ATOM 1637 N N . GLN A 1 200 ? -11.692 8.246 18.322 1.00 82.12 200 GLN A N 1
ATOM 1638 C CA . GLN A 1 200 ? -10.992 9.390 18.919 1.00 82.12 200 GLN A CA 1
ATOM 1639 C C . GLN A 1 200 ? -9.737 9.771 18.132 1.00 82.12 200 GLN A C 1
ATOM 1641 O O . GLN A 1 200 ? -9.467 10.953 17.936 1.00 82.12 200 GLN A O 1
ATOM 1646 N N . LEU A 1 201 ? -8.978 8.778 17.655 1.00 81.19 201 LEU A N 1
ATOM 1647 C CA . LEU A 1 201 ? -7.859 9.033 16.753 1.00 81.19 201 LEU A CA 1
ATOM 1648 C C . LEU A 1 201 ? -8.369 9.662 15.455 1.00 81.19 201 LEU A C 1
ATOM 1650 O O . LEU A 1 201 ? -7.836 10.686 15.053 1.00 81.19 201 LEU A O 1
ATOM 1654 N N . ALA A 1 202 ? -9.405 9.097 14.826 1.00 80.50 202 ALA A N 1
ATOM 1655 C CA . ALA A 1 202 ? -9.954 9.652 13.589 1.00 80.50 202 ALA A CA 1
ATOM 1656 C C . ALA A 1 202 ? -10.445 11.099 13.757 1.00 80.50 202 ALA A C 1
ATOM 1658 O O . ALA A 1 202 ? -10.182 11.939 12.902 1.00 80.50 202 ALA A O 1
ATOM 1659 N N . GLU A 1 203 ? -11.125 11.392 14.865 1.00 87.38 203 GLU A N 1
ATOM 1660 C CA . GLU A 1 203 ? -11.578 12.734 15.237 1.00 87.38 203 GLU A CA 1
ATOM 1661 C C . GLU A 1 203 ? -10.395 13.682 15.420 1.00 87.38 203 GLU A C 1
ATOM 1663 O O . GLU A 1 203 ? -10.383 14.744 14.809 1.00 87.38 203 GLU A O 1
ATOM 1668 N N . GLY A 1 204 ? -9.364 13.277 16.168 1.00 89.12 204 GLY A N 1
ATOM 1669 C CA . GLY A 1 204 ? -8.147 14.073 16.331 1.00 89.12 204 GLY A CA 1
ATOM 1670 C C . GLY A 1 204 ? -7.446 14.375 15.004 1.00 89.12 204 GLY A C 1
ATOM 1671 O O . GLY A 1 204 ? -7.033 15.506 14.780 1.00 89.12 204 GLY A O 1
ATOM 1672 N N . GLN A 1 205 ? -7.368 13.396 14.098 1.00 85.56 205 GLN A N 1
ATOM 1673 C CA . GLN A 1 205 ? -6.777 13.580 12.767 1.00 85.56 205 GLN A CA 1
ATOM 1674 C C . GLN A 1 205 ? -7.591 14.531 11.894 1.00 85.56 205 GLN A C 1
ATOM 1676 O O . GLN A 1 205 ? -7.026 15.350 11.179 1.00 85.56 205 GLN A O 1
ATOM 1681 N N . VAL A 1 206 ? -8.921 14.417 11.928 1.00 86.56 206 VAL A N 1
ATOM 1682 C CA . VAL A 1 206 ? -9.793 15.333 11.189 1.00 86.56 206 VAL A CA 1
ATOM 1683 C C . VAL A 1 206 ? -9.656 16.750 11.734 1.00 86.56 206 VAL A C 1
ATOM 1685 O O . VAL A 1 206 ? -9.478 17.649 10.925 1.00 86.56 206 VAL A O 1
ATOM 1688 N N . LEU A 1 207 ? -9.640 16.939 13.058 1.00 90.50 207 LEU A N 1
ATOM 1689 C CA . LEU A 1 207 ? -9.433 18.252 13.682 1.00 90.50 207 LEU A CA 1
ATOM 1690 C C . LEU A 1 207 ? -8.077 18.871 13.295 1.00 90.50 207 LEU A C 1
ATOM 1692 O O . LEU A 1 207 ? -8.025 20.028 12.893 1.00 90.50 207 LEU A O 1
ATOM 1696 N N . ASP A 1 208 ? -6.991 18.096 13.343 1.00 89.94 208 ASP A N 1
ATOM 1697 C CA . ASP A 1 208 ? -5.649 18.577 12.972 1.00 89.94 208 ASP A CA 1
ATOM 1698 C C . ASP A 1 208 ? -5.555 18.928 11.472 1.00 89.94 208 ASP A C 1
ATOM 1700 O O . ASP A 1 208 ? -4.972 19.935 11.069 1.00 89.94 208 ASP A O 1
ATOM 1704 N N . LEU A 1 209 ? -6.197 18.137 10.606 1.00 85.44 209 LEU A N 1
ATOM 1705 C CA . LEU A 1 209 ? -6.293 18.453 9.179 1.00 85.44 209 LEU A CA 1
ATOM 1706 C C . LEU A 1 209 ? -7.204 19.660 8.910 1.00 85.44 209 LEU A C 1
ATOM 1708 O O . LEU A 1 209 ? -6.926 20.418 7.978 1.00 85.44 209 LEU A O 1
ATOM 1712 N N . GLU A 1 210 ? -8.263 19.863 9.698 1.00 89.00 210 GLU A N 1
ATOM 1713 C CA . GLU A 1 210 ? -9.172 21.012 9.591 1.00 89.00 210 GLU A CA 1
ATOM 1714 C C . GLU A 1 210 ? -8.429 22.340 9.782 1.00 89.00 210 GLU A C 1
ATOM 1716 O O . GLU A 1 210 ? -8.655 23.270 9.000 1.00 89.00 210 GLU A O 1
ATOM 1721 N N . ASP A 1 211 ? -7.459 22.402 10.698 1.00 91.19 211 ASP A N 1
ATOM 1722 C CA . ASP A 1 211 ? -6.609 23.582 10.916 1.00 91.19 211 ASP A CA 1
ATOM 1723 C C . ASP A 1 211 ? -5.782 23.964 9.672 1.00 91.19 211 ASP A C 1
ATOM 1725 O O . ASP A 1 211 ? -5.435 25.130 9.467 1.00 91.19 211 ASP A O 1
ATOM 1729 N N . SER A 1 212 ? -5.505 23.002 8.784 1.00 88.62 212 SER A N 1
ATOM 1730 C CA . SER A 1 212 ? -4.802 23.254 7.520 1.00 88.62 212 SER A CA 1
ATOM 1731 C C . SER A 1 212 ? -5.720 23.687 6.363 1.00 88.62 212 SER A C 1
ATOM 1733 O O . SER A 1 212 ? -5.237 24.180 5.340 1.00 88.62 212 SER A O 1
ATOM 1735 N N . THR A 1 213 ? -7.047 23.579 6.519 1.00 85.94 213 THR A N 1
ATOM 1736 C CA . THR A 1 213 ? -8.026 23.846 5.447 1.00 85.94 213 THR A CA 1
ATOM 1737 C C . THR A 1 213 ? -8.022 25.261 4.866 1.00 85.94 213 THR A C 1
ATOM 1739 O O . THR A 1 213 ? -8.187 25.358 3.645 1.00 85.94 213 THR A O 1
ATOM 1742 N N . PRO A 1 214 ? -7.782 26.353 5.630 1.00 89.25 214 PRO A N 1
ATOM 1743 C CA . PRO A 1 214 ? -7.763 27.706 5.067 1.00 89.25 214 PRO A CA 1
ATOM 1744 C C . PRO A 1 214 ? -6.622 27.943 4.070 1.00 89.25 214 PRO A C 1
ATOM 1746 O O . PRO A 1 214 ? -6.680 28.879 3.276 1.00 89.25 214 PRO A O 1
ATOM 1749 N N . TYR A 1 215 ? -5.581 27.108 4.112 1.00 88.50 215 TYR A N 1
ATOM 1750 C CA . TYR A 1 215 ? -4.406 27.225 3.249 1.00 88.50 215 TYR A CA 1
ATOM 1751 C C . TYR A 1 215 ? -4.516 26.383 1.972 1.00 88.50 215 TYR A C 1
ATOM 1753 O O . TYR A 1 215 ? -3.696 26.536 1.063 1.00 88.50 215 TYR A O 1
ATOM 1761 N N . PHE A 1 216 ? -5.520 25.507 1.874 1.00 84.00 216 PHE A N 1
ATOM 1762 C CA . PHE A 1 216 ? -5.768 24.729 0.666 1.00 84.00 216 PHE A CA 1
ATOM 1763 C C . PHE A 1 216 ? -6.689 25.467 -0.298 1.00 84.00 216 PHE A C 1
ATOM 1765 O O . PHE A 1 216 ? -7.657 26.115 0.090 1.00 84.00 216 PHE A O 1
ATOM 1772 N N . LYS A 1 217 ? -6.416 25.298 -1.595 1.00 77.94 217 LYS A N 1
ATOM 1773 C CA . LYS A 1 217 ? -7.148 25.969 -2.674 1.00 77.94 217 LYS A CA 1
ATOM 1774 C C . LYS A 1 217 ? -8.643 25.624 -2.703 1.00 77.94 217 LYS A C 1
ATOM 1776 O O . LYS A 1 217 ? -9.445 26.467 -3.089 1.00 77.94 217 LYS A O 1
ATOM 1781 N N . SER A 1 218 ? -9.006 24.396 -2.338 1.00 69.69 218 SER A N 1
ATOM 1782 C CA . SER A 1 218 ? -10.350 23.844 -2.539 1.00 69.69 218 SER A CA 1
ATOM 1783 C C . SER A 1 218 ? -11.212 23.739 -1.288 1.00 69.69 218 SER A C 1
ATOM 1785 O O . SER A 1 218 ? -12.331 23.239 -1.389 1.00 69.69 218 SER A O 1
ATOM 1787 N N . SER A 1 219 ? -10.725 24.216 -0.134 1.00 78.88 219 SER A N 1
ATOM 1788 C CA . SER A 1 219 ? -11.442 24.161 1.152 1.00 78.88 219 SER A CA 1
ATOM 1789 C C . SER A 1 219 ? -12.104 22.788 1.386 1.00 78.88 219 SER A C 1
ATOM 1791 O O . SER A 1 219 ? -13.335 22.671 1.363 1.00 78.88 219 SER A O 1
ATOM 1793 N N . PRO A 1 220 ? -11.300 21.719 1.538 1.00 78.19 220 PRO A N 1
ATOM 1794 C CA . PRO A 1 220 ? -11.797 20.348 1.538 1.00 78.19 220 PRO A CA 1
ATOM 1795 C C . PRO A 1 220 ? -12.738 20.097 2.721 1.00 78.19 220 PRO A C 1
ATOM 1797 O O . PRO A 1 220 ? -12.490 20.535 3.842 1.00 78.19 220 PRO A O 1
ATOM 1800 N N . LYS A 1 221 ? -13.810 19.336 2.484 1.00 79.19 221 LYS A N 1
ATOM 1801 C CA . LYS A 1 221 ? -14.738 18.899 3.531 1.00 79.19 221 LYS A CA 1
ATOM 1802 C C . LYS A 1 221 ? -14.234 17.604 4.147 1.00 79.19 221 LYS A C 1
ATOM 1804 O O . LYS A 1 221 ? -14.256 16.562 3.489 1.00 79.19 221 LYS A O 1
ATOM 1809 N N . LEU A 1 222 ? -13.805 17.674 5.398 1.00 83.69 222 LEU A N 1
ATOM 1810 C CA . LEU A 1 222 ? -13.312 16.534 6.159 1.00 83.69 222 LEU A CA 1
ATOM 1811 C C . LEU A 1 222 ? -14.437 15.965 7.026 1.00 83.69 222 LEU A C 1
ATOM 1813 O O . LEU A 1 222 ? -15.309 16.692 7.497 1.00 83.69 222 LEU A O 1
ATOM 1817 N N . LYS A 1 223 ? -14.473 14.642 7.179 1.00 84.44 223 LYS A N 1
ATOM 1818 C CA . LYS A 1 223 ? -15.471 13.971 8.013 1.00 84.44 223 LYS A CA 1
ATOM 1819 C C . LYS A 1 223 ? -14.917 12.674 8.582 1.00 84.44 223 LYS A C 1
ATOM 1821 O O . LYS A 1 223 ? -14.362 11.859 7.846 1.00 84.44 223 LYS A O 1
ATOM 1826 N N . VAL A 1 224 ? -15.173 12.440 9.866 1.00 88.69 224 VAL A N 1
ATOM 1827 C CA . VAL A 1 224 ? -15.070 11.098 10.445 1.00 88.69 224 VAL A CA 1
ATOM 1828 C C . VAL A 1 224 ? -16.299 10.293 10.039 1.00 88.69 224 VAL A C 1
ATOM 1830 O O . VAL A 1 224 ? -17.434 10.680 10.325 1.00 88.69 224 VAL A O 1
ATOM 1833 N N . ILE A 1 225 ? -16.076 9.185 9.348 1.00 85.12 225 ILE A N 1
ATOM 1834 C CA . ILE A 1 225 ? -17.109 8.198 9.055 1.00 85.12 225 ILE A CA 1
ATOM 1835 C C . ILE A 1 225 ? -17.251 7.317 10.297 1.00 85.12 225 ILE A C 1
ATOM 1837 O O . ILE A 1 225 ? -16.246 6.922 10.884 1.00 85.12 225 ILE A O 1
ATOM 1841 N N . LYS A 1 226 ? -18.485 7.019 10.708 1.00 84.94 226 LYS A N 1
ATOM 1842 C CA . LYS A 1 226 ? -18.775 6.233 11.917 1.00 84.94 226 LYS A CA 1
ATOM 1843 C C . LYS A 1 226 ? -19.223 4.817 11.589 1.00 84.94 226 LYS A C 1
ATOM 1845 O O . LYS A 1 226 ? -19.010 3.904 12.384 1.00 84.94 226 LYS A O 1
ATOM 1850 N N . GLU A 1 227 ? -19.827 4.627 10.418 1.00 87.62 227 GLU A N 1
ATOM 1851 C CA . GLU A 1 227 ? -20.375 3.343 9.992 1.00 87.62 227 GLU A CA 1
ATOM 1852 C C . GLU A 1 227 ? -20.070 3.045 8.522 1.00 87.62 227 GLU A C 1
ATOM 1854 O O . GLU A 1 227 ? -20.010 3.940 7.679 1.00 87.62 227 GLU A O 1
ATOM 1859 N N . TYR A 1 228 ? -19.943 1.757 8.182 1.00 88.00 228 TYR A N 1
ATOM 1860 C CA . TYR A 1 228 ? -19.712 1.326 6.799 1.00 88.00 228 TYR A CA 1
ATOM 1861 C C . TYR A 1 228 ? -20.817 1.797 5.843 1.00 88.00 228 TYR A C 1
ATOM 1863 O O . TYR A 1 228 ? -20.525 2.065 4.685 1.00 88.00 228 TYR A O 1
ATOM 1871 N N . SER A 1 229 ? -22.065 1.936 6.301 1.00 91.38 229 SER A N 1
ATOM 1872 C CA . SER A 1 229 ? -23.215 2.367 5.488 1.00 91.38 229 SER A CA 1
ATOM 1873 C C . SER A 1 229 ? -22.998 3.714 4.780 1.00 91.38 229 SER A C 1
ATOM 1875 O O . SER A 1 229 ? -23.521 3.935 3.689 1.00 91.38 229 SER A O 1
ATOM 1877 N N . GLU A 1 230 ? -22.183 4.595 5.356 1.00 86.94 230 GLU A N 1
ATOM 1878 C CA . GLU A 1 230 ? -21.861 5.913 4.806 1.00 86.94 230 GLU A CA 1
ATOM 1879 C C . GLU A 1 230 ? -20.931 5.842 3.582 1.00 86.94 230 GLU A C 1
ATOM 1881 O O . GLU A 1 230 ? -20.867 6.787 2.795 1.00 86.94 230 GLU A O 1
ATOM 1886 N N . LEU A 1 231 ? -20.239 4.715 3.371 1.00 85.38 231 LEU A N 1
ATOM 1887 C CA . LEU A 1 231 ? -19.321 4.532 2.242 1.00 85.38 231 LEU A CA 1
ATOM 1888 C C . LEU A 1 231 ? -20.019 4.577 0.889 1.00 85.38 231 LEU A C 1
ATOM 1890 O O . LEU A 1 231 ? -19.374 4.901 -0.102 1.00 85.38 231 LEU A O 1
ATOM 1894 N N . ARG A 1 232 ? -21.330 4.316 0.834 1.00 86.19 232 ARG A N 1
ATOM 1895 C CA . ARG A 1 232 ? -22.132 4.424 -0.395 1.00 86.19 232 ARG A CA 1
ATOM 1896 C C . ARG A 1 232 ? -22.065 5.805 -1.055 1.00 86.19 232 ARG A C 1
ATOM 1898 O O . ARG A 1 232 ? -22.344 5.924 -2.240 1.00 86.19 232 ARG A O 1
ATOM 1905 N N . GLU A 1 233 ? -21.727 6.845 -0.290 1.00 80.12 233 GLU A N 1
ATOM 1906 C CA . GLU A 1 233 ? -21.588 8.218 -0.788 1.00 80.12 233 GLU A CA 1
ATOM 1907 C C . GLU A 1 233 ? -20.217 8.501 -1.419 1.00 80.12 233 GLU A C 1
ATOM 1909 O O . GLU A 1 233 ? -20.004 9.582 -1.967 1.00 80.12 233 GLU A O 1
ATOM 1914 N N . TYR A 1 234 ? -19.271 7.566 -1.312 1.00 82.75 234 TYR A N 1
ATOM 1915 C CA . TYR A 1 234 ? -17.903 7.728 -1.785 1.00 82.75 234 TYR A CA 1
ATOM 1916 C C . TYR A 1 234 ? -17.695 6.978 -3.104 1.00 82.75 234 TYR A C 1
ATOM 1918 O O . TYR A 1 234 ? -18.223 5.890 -3.320 1.00 82.75 234 TYR A O 1
ATOM 1926 N N . SER A 1 235 ? -16.887 7.558 -3.993 1.00 83.12 235 SER A N 1
ATOM 1927 C CA . SER A 1 235 ? -16.524 6.963 -5.288 1.00 83.12 235 SER A CA 1
ATOM 1928 C C . SER A 1 235 ? -15.220 6.162 -5.241 1.00 83.12 235 SER A C 1
ATOM 1930 O O . SER A 1 235 ? -14.978 5.325 -6.109 1.00 83.12 235 SER A O 1
ATOM 1932 N N . HIS A 1 236 ? -14.386 6.399 -4.228 1.00 89.06 236 HIS A N 1
ATOM 1933 C CA . HIS A 1 236 ? -13.088 5.755 -4.058 1.00 89.06 236 HIS A CA 1
ATOM 1934 C C . HIS A 1 236 ? -12.863 5.419 -2.584 1.00 89.06 236 HIS A C 1
ATOM 1936 O O . HIS A 1 236 ? -13.179 6.225 -1.709 1.00 89.06 236 HIS A O 1
ATOM 1942 N N . ILE A 1 237 ? -12.286 4.250 -2.316 1.00 92.25 237 ILE A N 1
ATOM 1943 C CA . ILE A 1 237 ? -11.821 3.840 -0.988 1.00 92.25 237 ILE A CA 1
ATOM 1944 C C . ILE A 1 237 ? -10.344 3.485 -1.098 1.00 92.25 237 ILE A C 1
ATOM 1946 O O . ILE A 1 237 ? -9.954 2.734 -1.990 1.00 92.25 237 ILE A O 1
ATOM 1950 N N . VAL A 1 238 ? -9.530 3.988 -0.169 1.00 92.69 238 VAL A N 1
ATOM 1951 C CA . VAL A 1 238 ? -8.134 3.568 -0.022 1.00 92.69 238 VAL A CA 1
ATOM 1952 C C . VAL A 1 238 ? -7.981 2.815 1.290 1.00 92.69 238 VAL A C 1
ATOM 1954 O O . VAL A 1 238 ? -8.225 3.382 2.352 1.00 92.69 238 VAL A O 1
ATOM 1957 N N . ILE A 1 239 ? -7.568 1.551 1.223 1.00 93.25 239 ILE A N 1
ATOM 1958 C CA . ILE A 1 239 ? -7.387 0.698 2.397 1.00 93.25 239 ILE A CA 1
ATOM 1959 C C . ILE A 1 239 ? -5.904 0.632 2.744 1.00 93.25 239 ILE A C 1
ATOM 1961 O O . ILE A 1 239 ? -5.093 0.040 2.028 1.00 93.25 239 ILE A O 1
ATOM 1965 N N . THR A 1 240 ? -5.565 1.245 3.870 1.00 86.62 240 THR A N 1
ATOM 1966 C CA . THR A 1 240 ? -4.222 1.245 4.469 1.00 86.62 240 THR A CA 1
ATOM 1967 C C . THR A 1 240 ? -4.168 0.442 5.772 1.00 86.62 240 THR A C 1
ATOM 1969 O O . THR A 1 240 ? -3.081 0.212 6.302 1.00 86.62 240 THR A O 1
ATOM 1972 N N . ALA A 1 241 ? -5.329 -0.010 6.264 1.00 81.06 241 ALA A N 1
ATOM 1973 C CA . ALA A 1 241 ? -5.488 -0.744 7.512 1.00 81.06 241 ALA A CA 1
ATOM 1974 C C . ALA A 1 241 ? -4.836 -2.125 7.471 1.00 81.06 241 ALA A C 1
ATOM 1976 O O . ALA A 1 241 ? -5.123 -2.945 6.596 1.00 81.06 241 ALA A O 1
ATOM 1977 N N . GLY A 1 242 ? -3.971 -2.394 8.442 1.00 76.56 242 GLY A N 1
ATOM 1978 C CA . GLY A 1 242 ? -3.278 -3.666 8.575 1.00 76.56 242 GLY A CA 1
ATOM 1979 C C . GLY A 1 242 ? -2.180 -3.569 9.620 1.00 76.56 242 GLY A C 1
ATOM 1980 O O . GLY A 1 242 ? -1.579 -2.517 9.828 1.00 76.56 242 GLY A O 1
ATOM 1981 N N . ARG A 1 243 ? -1.893 -4.681 10.289 1.00 80.31 243 ARG A N 1
ATOM 1982 C CA . ARG A 1 243 ? -0.833 -4.722 11.289 1.00 80.31 243 ARG A CA 1
ATOM 1983 C C . ARG A 1 243 ? 0.526 -4.967 10.653 1.00 80.31 243 ARG A C 1
ATOM 1985 O O . ARG A 1 243 ? 0.667 -5.671 9.654 1.00 80.31 243 ARG A O 1
ATOM 1992 N N . VAL A 1 244 ? 1.545 -4.424 11.301 1.00 75.06 244 VAL A N 1
ATOM 1993 C CA . VAL A 1 244 ? 2.943 -4.756 11.018 1.00 75.06 244 VAL A CA 1
ATOM 1994 C C . VAL A 1 244 ? 3.328 -6.078 11.687 1.00 75.06 244 VAL A C 1
ATOM 1996 O O . VAL A 1 244 ? 2.748 -6.453 12.712 1.00 75.06 244 VAL A O 1
ATOM 1999 N N . GLN A 1 245 ? 4.322 -6.766 11.126 1.00 72.81 245 GLN A N 1
ATOM 2000 C CA . GLN A 1 245 ? 4.934 -7.935 11.758 1.00 72.81 245 GLN A CA 1
ATOM 2001 C C . GLN A 1 245 ? 5.538 -7.536 13.109 1.00 72.81 245 GLN A C 1
ATOM 2003 O O . GLN A 1 245 ? 6.248 -6.527 13.204 1.00 72.81 245 GLN A O 1
ATOM 2008 N N . LYS A 1 246 ? 5.240 -8.304 14.159 1.00 74.69 246 LYS A N 1
ATOM 2009 C CA . LYS A 1 246 ? 5.843 -8.113 15.484 1.00 74.69 246 LYS A CA 1
ATOM 2010 C C . LYS A 1 246 ? 7.214 -8.794 1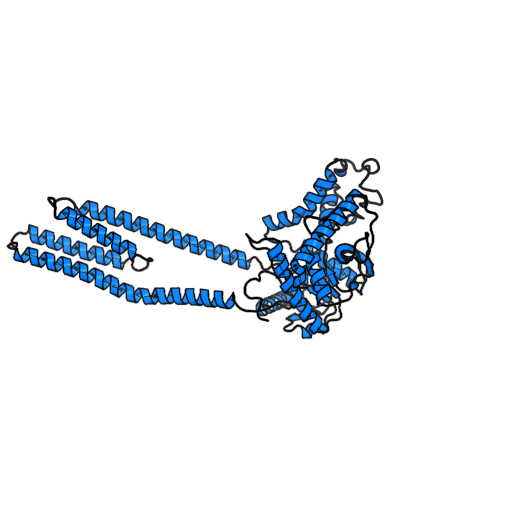5.546 1.00 74.69 246 LYS A C 1
ATOM 2012 O O . LYS A 1 246 ? 7.493 -9.740 14.814 1.00 74.69 246 LYS A O 1
ATOM 2017 N N . GLU A 1 247 ? 8.081 -8.316 16.430 1.00 71.50 247 GLU A N 1
ATOM 2018 C CA . GLU A 1 247 ? 9.365 -8.975 16.680 1.00 71.50 247 GLU A CA 1
ATOM 2019 C C . GLU A 1 247 ? 9.131 -10.394 17.230 1.00 71.50 247 GLU A C 1
ATOM 2021 O O . GLU A 1 247 ? 8.281 -10.589 18.099 1.00 71.50 247 GLU A O 1
ATOM 2026 N N . GLY A 1 248 ? 9.831 -11.388 16.675 1.00 79.31 248 GLY A N 1
ATOM 2027 C CA . GLY A 1 248 ? 9.652 -12.808 17.011 1.00 79.31 248 GLY A CA 1
ATOM 2028 C C . GLY A 1 248 ? 8.475 -13.514 16.319 1.00 79.31 248 GLY A C 1
ATOM 2029 O O . GLY A 1 248 ? 8.302 -14.716 16.500 1.00 79.31 248 GLY A O 1
ATOM 2030 N N . GLU A 1 249 ? 7.680 -12.810 15.512 1.00 81.38 249 GLU A N 1
ATOM 2031 C CA . GLU A 1 249 ? 6.549 -13.382 14.779 1.00 81.38 249 GLU A CA 1
ATOM 2032 C C . GLU A 1 249 ? 6.954 -13.909 13.394 1.00 81.38 249 GLU A C 1
ATOM 2034 O O . GLU A 1 249 ? 7.783 -13.311 12.707 1.00 81.38 249 GLU A O 1
ATOM 2039 N N . THR A 1 250 ? 6.327 -14.994 12.931 1.00 86.31 250 THR A N 1
ATOM 2040 C CA . THR A 1 250 ? 6.527 -15.487 11.558 1.00 86.31 250 THR A CA 1
ATOM 2041 C C . THR A 1 250 ? 5.799 -14.615 10.529 1.00 86.31 250 THR A C 1
ATOM 2043 O O . THR A 1 250 ? 4.731 -14.064 10.795 1.00 86.31 250 THR A O 1
ATOM 2046 N N . ARG A 1 251 ? 6.327 -14.529 9.299 1.00 84.25 251 ARG A N 1
ATOM 2047 C CA . ARG A 1 251 ? 5.645 -13.808 8.207 1.00 84.25 251 ARG A CA 1
ATOM 2048 C C . ARG A 1 251 ? 4.230 -14.355 7.990 1.00 84.25 251 ARG A C 1
ATOM 2050 O O . ARG A 1 251 ? 3.310 -13.567 7.827 1.00 84.25 251 ARG A O 1
ATOM 2057 N N . LEU A 1 252 ? 4.051 -15.676 8.059 1.00 88.44 252 LEU A N 1
ATOM 2058 C CA . LEU A 1 252 ? 2.758 -16.324 7.836 1.00 88.44 252 LEU A CA 1
ATOM 2059 C C . LEU A 1 252 ? 1.690 -15.896 8.856 1.00 88.44 252 LEU A C 1
ATOM 2061 O O . LEU A 1 252 ? 0.583 -15.557 8.453 1.00 88.44 252 LEU A O 1
ATOM 2065 N N . GLN A 1 253 ? 2.034 -15.809 10.145 1.00 88.19 253 GLN A N 1
ATOM 2066 C CA . GLN A 1 253 ? 1.110 -15.314 11.178 1.00 88.19 253 GLN A CA 1
ATOM 2067 C C . GLN A 1 253 ? 0.630 -13.885 10.880 1.00 88.19 253 GLN A C 1
ATOM 2069 O O . GLN A 1 253 ? -0.560 -13.592 10.995 1.00 88.19 253 GLN A O 1
ATOM 2074 N N . MET A 1 254 ? 1.540 -13.006 10.437 1.00 87.56 254 MET A N 1
ATOM 2075 C CA . MET A 1 254 ? 1.177 -11.656 9.989 1.00 87.56 254 MET A CA 1
ATOM 2076 C C . MET A 1 254 ? 0.211 -11.680 8.801 1.00 87.56 254 MET A C 1
ATOM 2078 O O . MET A 1 254 ? -0.761 -10.923 8.797 1.00 87.56 254 MET A O 1
ATOM 2082 N N . ILE A 1 255 ? 0.458 -12.546 7.815 1.00 91.19 255 ILE A N 1
ATOM 2083 C CA . ILE A 1 255 ? -0.411 -12.699 6.642 1.00 91.19 255 ILE A CA 1
ATOM 2084 C C . ILE A 1 255 ? -1.814 -13.151 7.063 1.00 91.19 255 ILE A C 1
ATOM 2086 O O . ILE A 1 255 ? -2.788 -12.521 6.657 1.00 91.19 255 ILE A O 1
ATOM 2090 N N . GLU A 1 256 ? -1.928 -14.187 7.897 1.00 92.69 256 GLU A N 1
ATOM 2091 C CA . GLU A 1 256 ? -3.216 -14.715 8.363 1.00 92.69 256 GLU A CA 1
ATOM 2092 C C . GLU A 1 256 ? -4.060 -13.656 9.076 1.00 92.69 256 GLU A C 1
ATOM 2094 O O . GLU A 1 256 ? -5.253 -13.510 8.807 1.00 92.69 256 GLU A O 1
ATOM 2099 N N . ASP A 1 257 ? -3.462 -12.887 9.980 1.00 89.44 257 ASP A N 1
ATOM 2100 C CA . ASP A 1 257 ? -4.210 -11.873 10.718 1.00 89.44 257 ASP A CA 1
ATOM 2101 C C . ASP A 1 257 ? -4.590 -10.676 9.850 1.00 89.44 257 ASP A C 1
ATOM 2103 O O . ASP A 1 257 ? -5.715 -10.182 9.957 1.00 89.44 257 ASP A O 1
ATOM 2107 N N . ASN A 1 258 ? -3.703 -10.231 8.956 1.00 89.38 258 ASN A N 1
ATOM 2108 C CA . ASN A 1 258 ? -4.060 -9.192 7.995 1.00 89.38 258 ASN A CA 1
ATOM 2109 C C . ASN A 1 258 ? -5.143 -9.669 7.019 1.00 89.38 258 ASN A C 1
ATOM 2111 O O . ASN A 1 258 ? -6.005 -8.872 6.655 1.00 89.38 258 ASN A O 1
ATOM 2115 N N . ALA A 1 259 ? -5.174 -10.954 6.656 1.00 94.88 259 ALA A N 1
ATOM 2116 C CA . ALA A 1 259 ? -6.255 -11.530 5.861 1.00 94.88 259 ALA A CA 1
ATOM 2117 C C . ALA A 1 259 ? -7.598 -11.498 6.610 1.00 94.88 259 ALA A C 1
ATOM 2119 O O . ALA A 1 259 ? -8.609 -11.120 6.021 1.00 94.88 259 ALA A O 1
ATOM 2120 N N . LYS A 1 260 ? -7.626 -11.803 7.917 1.00 94.19 260 LYS A N 1
ATOM 2121 C CA . LYS A 1 260 ? -8.845 -11.680 8.748 1.00 94.19 260 LYS A CA 1
ATOM 2122 C C . LYS A 1 260 ? -9.330 -10.233 8.846 1.00 94.19 260 LYS A C 1
ATOM 2124 O O . LYS A 1 260 ? -10.529 -9.981 8.723 1.00 94.19 260 LYS A O 1
ATOM 2129 N N . ILE A 1 261 ? -8.410 -9.285 9.047 1.00 90.44 261 ILE A N 1
ATOM 2130 C CA . ILE A 1 261 ? -8.724 -7.849 9.066 1.00 90.44 261 ILE A CA 1
ATOM 2131 C C . ILE A 1 261 ? -9.308 -7.435 7.712 1.00 90.44 261 ILE A C 1
ATOM 2133 O O . ILE A 1 261 ? -10.396 -6.863 7.663 1.00 90.44 261 ILE A O 1
ATOM 2137 N N . MET A 1 262 ? -8.633 -7.785 6.614 1.00 95.62 262 MET A N 1
ATOM 2138 C CA . MET A 1 262 ? -9.068 -7.439 5.263 1.00 95.62 262 MET A CA 1
ATOM 2139 C C . MET A 1 262 ? -10.418 -8.065 4.911 1.00 95.62 262 MET A C 1
ATOM 2141 O O . MET A 1 262 ? -11.259 -7.384 4.333 1.00 95.62 262 MET A O 1
ATOM 2145 N N . LYS A 1 263 ? -10.677 -9.316 5.312 1.00 96.44 263 LYS A N 1
ATOM 2146 C CA . LYS A 1 263 ? -11.989 -9.959 5.160 1.00 96.44 263 LYS A CA 1
ATOM 2147 C C . LYS A 1 263 ? -13.088 -9.165 5.857 1.00 96.44 263 LYS A C 1
ATOM 2149 O O . LYS A 1 263 ? -14.105 -8.869 5.240 1.00 96.44 263 LYS A O 1
ATOM 2154 N N . SER A 1 264 ? -12.877 -8.781 7.115 1.00 94.69 264 SER A N 1
ATOM 2155 C CA . SER A 1 264 ? -13.868 -7.997 7.858 1.00 94.69 264 SER A CA 1
ATOM 2156 C C . SER A 1 264 ? -14.129 -6.634 7.210 1.00 94.69 264 SER A C 1
ATOM 2158 O O . SER A 1 264 ? -15.274 -6.184 7.193 1.00 94.69 264 SER A O 1
ATOM 2160 N N . ILE A 1 265 ? -13.090 -5.979 6.680 1.00 94.81 265 ILE A N 1
ATOM 2161 C CA . ILE A 1 265 ? -13.234 -4.719 5.939 1.00 94.81 265 ILE A CA 1
ATOM 2162 C C . ILE A 1 265 ? -14.008 -4.956 4.642 1.00 94.81 265 ILE A C 1
ATOM 2164 O O . ILE A 1 265 ? -14.948 -4.224 4.349 1.00 94.81 265 ILE A O 1
ATOM 2168 N N . ALA A 1 266 ? -13.658 -5.998 3.888 1.00 97.06 266 ALA A N 1
ATOM 2169 C CA . ALA A 1 266 ? -14.320 -6.379 2.646 1.00 97.06 266 ALA A CA 1
ATOM 2170 C C . ALA A 1 266 ? -15.817 -6.659 2.849 1.00 97.06 266 ALA A C 1
ATOM 2172 O O . ALA A 1 266 ? -16.639 -6.150 2.091 1.00 97.06 266 ALA A O 1
ATOM 2173 N N . GLU A 1 267 ? -16.191 -7.407 3.890 1.00 96.88 267 GLU A N 1
ATOM 2174 C CA . GLU A 1 267 ? -17.592 -7.656 4.255 1.00 96.88 267 GLU A CA 1
ATOM 2175 C C . GLU A 1 267 ? -18.329 -6.353 4.592 1.00 96.88 267 GLU A C 1
ATOM 2177 O O . GLU A 1 267 ? -19.426 -6.114 4.082 1.00 96.88 267 GLU A O 1
ATOM 2182 N N . GLY A 1 268 ? -17.701 -5.471 5.378 1.00 95.31 268 GLY A N 1
ATOM 2183 C CA . GLY A 1 268 ? -18.239 -4.148 5.691 1.00 95.31 268 GLY A CA 1
ATOM 2184 C C . GLY A 1 268 ? -18.467 -3.300 4.435 1.00 95.31 268 GLY A C 1
ATOM 2185 O O . GLY A 1 268 ? -19.578 -2.819 4.207 1.00 95.31 268 GLY A O 1
ATOM 2186 N N . VAL A 1 269 ? -17.459 -3.187 3.564 1.00 95.69 269 VAL A N 1
ATOM 2187 C CA . VAL A 1 269 ? -17.547 -2.441 2.298 1.00 95.69 269 VAL A CA 1
ATOM 2188 C C . VAL A 1 269 ? -18.611 -3.044 1.380 1.00 95.69 269 VAL A C 1
ATOM 2190 O O . VAL A 1 269 ? -19.429 -2.306 0.836 1.00 95.69 269 VAL A O 1
ATOM 2193 N N . LYS A 1 270 ? -18.678 -4.371 1.246 1.00 96.69 270 LYS A N 1
ATOM 2194 C CA . LYS A 1 270 ? -19.717 -5.049 0.456 1.00 96.69 270 LYS A CA 1
ATOM 2195 C C . LYS A 1 270 ? -21.117 -4.734 0.985 1.00 96.69 270 LYS A C 1
ATOM 2197 O O . LYS A 1 270 ? -21.999 -4.381 0.207 1.00 96.69 270 LYS A O 1
ATOM 2202 N N . SER A 1 271 ? -21.312 -4.826 2.302 1.00 97.19 271 SER A N 1
ATOM 2203 C CA . SER A 1 271 ? -22.612 -4.591 2.945 1.00 97.19 271 SER A CA 1
ATOM 2204 C C . SER A 1 271 ? -23.068 -3.129 2.892 1.00 97.19 271 SER A C 1
ATOM 2206 O O . SER A 1 271 ? -24.265 -2.863 2.931 1.00 97.19 271 SER A O 1
ATOM 2208 N N . SER A 1 272 ? -22.134 -2.182 2.737 1.00 93.12 272 SER A N 1
ATOM 2209 C CA . SER A 1 272 ? -22.453 -0.756 2.604 1.00 93.12 272 SER A CA 1
ATOM 2210 C C . SER A 1 272 ? -23.177 -0.378 1.310 1.00 93.12 272 SER A C 1
ATOM 2212 O O . SER A 1 272 ? -23.764 0.699 1.235 1.00 93.12 272 SER A O 1
ATOM 2214 N N . GLY A 1 273 ? -23.113 -1.229 0.279 1.00 92.69 273 GLY A N 1
ATOM 2215 C CA . GLY A 1 273 ? -23.570 -0.882 -1.068 1.00 92.69 273 GLY A CA 1
ATOM 2216 C C . GLY A 1 273 ? -22.570 -0.044 -1.876 1.00 92.69 273 GLY A C 1
ATOM 2217 O O . GLY A 1 273 ? -22.946 0.514 -2.903 1.00 92.69 273 GLY A O 1
ATOM 2218 N N . PHE A 1 274 ? -21.306 0.053 -1.446 1.00 91.94 274 PHE A N 1
ATOM 2219 C CA . PHE A 1 274 ? -20.261 0.774 -2.175 1.00 91.94 274 PHE A CA 1
ATOM 2220 C C . PHE A 1 274 ? -20.065 0.245 -3.608 1.00 91.94 274 PHE A C 1
ATOM 2222 O O . PHE A 1 274 ? -19.791 -0.937 -3.841 1.00 91.94 274 PHE A O 1
ATOM 2229 N N . SER A 1 275 ? -20.139 1.153 -4.583 1.00 88.44 275 SER A N 1
ATOM 2230 C CA . SER A 1 275 ? -20.057 0.846 -6.016 1.00 88.44 275 SER A CA 1
ATOM 2231 C C . SER A 1 275 ? -18.848 1.471 -6.726 1.00 88.44 275 SER A C 1
ATOM 2233 O O . SER A 1 275 ? -18.747 1.366 -7.946 1.00 88.44 275 SER A O 1
ATOM 2235 N N . GLY A 1 276 ? -17.920 2.081 -5.985 1.00 87.62 276 GLY A N 1
ATOM 2236 C CA . GLY A 1 276 ? -16.741 2.761 -6.523 1.00 87.62 276 GLY A CA 1
ATOM 2237 C C . GLY A 1 276 ? -15.498 1.879 -6.706 1.00 87.62 276 GLY A C 1
ATOM 2238 O O . GLY A 1 276 ? -15.594 0.648 -6.782 1.00 87.62 276 GLY A O 1
ATOM 2239 N N . ILE A 1 277 ? -14.323 2.511 -6.758 1.00 92.81 277 ILE A N 1
ATOM 2240 C CA . ILE A 1 277 ? -13.010 1.857 -6.902 1.00 92.81 277 ILE A CA 1
ATOM 2241 C C . ILE A 1 277 ? -12.336 1.688 -5.536 1.00 92.81 277 ILE A C 1
ATOM 2243 O O . ILE A 1 277 ? -12.359 2.592 -4.702 1.00 92.81 277 ILE A O 1
ATOM 2247 N N . VAL A 1 278 ? -11.707 0.536 -5.315 1.00 97.75 278 VAL A N 1
ATOM 2248 C CA . VAL A 1 278 ? -10.942 0.225 -4.104 1.00 97.75 278 VAL A CA 1
ATOM 2249 C C . VAL A 1 278 ? -9.459 0.149 -4.447 1.00 97.75 278 VAL A C 1
ATOM 2251 O O . VAL A 1 278 ? -9.062 -0.638 -5.304 1.00 97.75 278 VAL A O 1
ATOM 2254 N N . LEU A 1 279 ? -8.647 0.941 -3.749 1.00 97.12 279 LEU A N 1
ATOM 2255 C CA . LEU A 1 279 ? -7.189 0.899 -3.802 1.00 97.12 279 LEU A CA 1
ATOM 2256 C C . LEU A 1 279 ? -6.636 0.347 -2.483 1.00 97.12 279 LEU A C 1
ATOM 2258 O O . LEU A 1 279 ? -6.860 0.922 -1.423 1.00 97.12 279 LEU A O 1
ATOM 2262 N N . ILE A 1 280 ? -5.893 -0.751 -2.530 1.00 97.00 280 ILE A N 1
ATOM 2263 C CA . ILE A 1 280 ? -5.351 -1.429 -1.350 1.00 97.00 280 ILE A CA 1
ATOM 2264 C C . ILE A 1 280 ? -3.852 -1.167 -1.269 1.00 97.00 280 ILE A C 1
ATOM 2266 O O . ILE A 1 280 ? -3.125 -1.320 -2.244 1.00 97.00 280 ILE A O 1
ATOM 2270 N N . CYS A 1 281 ? -3.381 -0.772 -0.093 1.00 91.94 281 CYS A N 1
ATOM 2271 C CA . CYS A 1 281 ? -1.966 -0.545 0.196 1.00 91.94 281 CYS A CA 1
ATOM 2272 C C . CYS A 1 281 ? -1.459 -1.409 1.361 1.00 91.94 281 CYS A C 1
ATOM 2274 O O . CYS A 1 281 ? -0.250 -1.539 1.563 1.00 91.94 281 CYS A O 1
ATOM 2276 N N . SER A 1 282 ? -2.368 -1.964 2.162 1.00 89.94 282 SER A N 1
ATOM 2277 C CA . SER A 1 282 ? -2.035 -2.801 3.312 1.00 89.94 282 SER A CA 1
ATOM 2278 C C . SER A 1 282 ? -1.198 -4.006 2.903 1.00 89.94 282 SER A C 1
ATOM 2280 O O . SER A 1 282 ? -1.501 -4.661 1.913 1.00 89.94 282 SER A O 1
ATOM 2282 N N . ASN A 1 283 ? -0.171 -4.336 3.684 1.00 89.44 283 ASN A N 1
ATOM 2283 C CA . ASN A 1 283 ? 0.724 -5.442 3.363 1.00 89.44 283 ASN A CA 1
ATOM 2284 C C . ASN A 1 283 ? 0.271 -6.776 3.976 1.00 89.44 283 ASN A C 1
ATOM 2286 O O . ASN A 1 283 ? -0.192 -6.786 5.118 1.00 89.44 283 ASN A O 1
ATOM 2290 N N . PRO A 1 284 ? 0.492 -7.914 3.296 1.00 93.56 284 PRO A N 1
ATOM 2291 C CA . PRO A 1 284 ? 1.016 -8.048 1.924 1.00 93.56 284 PRO A CA 1
ATOM 2292 C C . PRO A 1 284 ? -0.005 -7.633 0.846 1.00 93.56 284 PRO A C 1
ATOM 2294 O O . PRO A 1 284 ? -1.045 -8.272 0.700 1.00 93.56 284 PRO A O 1
ATOM 2297 N N . VAL A 1 285 ? 0.293 -6.588 0.068 1.00 96.00 285 VAL A N 1
ATOM 2298 C CA . VAL A 1 285 ? -0.706 -5.922 -0.790 1.00 96.00 285 VAL A CA 1
ATOM 2299 C C . VAL A 1 285 ? -1.334 -6.840 -1.828 1.00 96.00 285 VAL A C 1
ATOM 2301 O O . VAL A 1 285 ? -2.553 -6.827 -1.980 1.00 96.00 285 VAL A O 1
ATOM 2304 N N . ASP A 1 286 ? -0.551 -7.697 -2.475 1.00 98.00 286 ASP A N 1
ATOM 2305 C CA . ASP A 1 286 ? -1.054 -8.602 -3.509 1.00 98.00 286 ASP A CA 1
ATOM 2306 C C . ASP A 1 286 ? -2.041 -9.633 -2.937 1.00 98.00 286 ASP A C 1
ATOM 2308 O O . ASP A 1 286 ? -3.153 -9.804 -3.437 1.00 98.00 286 ASP A O 1
ATOM 2312 N N . VAL A 1 287 ? -1.673 -10.260 -1.816 1.00 97.38 287 VAL A N 1
ATOM 2313 C CA . VAL A 1 287 ? -2.500 -11.266 -1.132 1.00 97.38 287 VAL A CA 1
ATOM 2314 C C . VAL A 1 287 ? -3.760 -10.625 -0.548 1.00 97.38 287 VAL A C 1
ATOM 2316 O O . VAL A 1 287 ? -4.848 -11.175 -0.690 1.00 97.38 287 VAL A O 1
ATOM 2319 N N . LEU A 1 288 ? -3.654 -9.451 0.082 1.00 97.62 288 LEU A N 1
ATOM 2320 C CA . LEU A 1 288 ? -4.825 -8.774 0.646 1.00 97.62 288 LEU A CA 1
ATOM 2321 C C . LEU A 1 288 ? -5.769 -8.238 -0.437 1.00 97.62 288 LEU A C 1
ATOM 2323 O O . LEU A 1 288 ? -6.982 -8.235 -0.235 1.00 97.62 288 LEU A O 1
ATOM 2327 N N . THR A 1 289 ? -5.235 -7.857 -1.599 1.00 98.50 289 THR A N 1
ATOM 2328 C CA . THR A 1 289 ? -6.041 -7.509 -2.777 1.00 98.50 289 THR A CA 1
ATOM 2329 C C . THR A 1 289 ? -6.816 -8.725 -3.283 1.00 98.50 289 THR A C 1
ATOM 2331 O O . THR A 1 289 ? -8.022 -8.618 -3.510 1.00 98.50 289 THR A O 1
ATOM 2334 N N . TYR A 1 290 ? -6.176 -9.900 -3.351 1.00 98.25 290 TYR A N 1
ATOM 2335 C CA . TYR A 1 290 ? -6.853 -11.161 -3.672 1.00 98.25 290 TYR A CA 1
ATOM 2336 C C . TYR A 1 290 ? -7.970 -11.483 -2.664 1.00 98.25 290 TYR A C 1
ATOM 2338 O O . TYR A 1 290 ? -9.108 -11.723 -3.066 1.00 98.25 290 TYR A O 1
ATOM 2346 N N . VAL A 1 291 ? -7.685 -11.417 -1.355 1.00 98.25 291 VAL A N 1
ATOM 2347 C CA . VAL A 1 291 ? -8.680 -11.652 -0.288 1.00 98.25 291 VAL A CA 1
ATOM 2348 C C . VAL A 1 291 ? -9.879 -10.719 -0.444 1.00 98.25 291 VAL A C 1
ATOM 2350 O O . VAL A 1 291 ? -11.020 -11.179 -0.470 1.00 98.25 291 VAL A O 1
ATOM 2353 N N . PHE A 1 292 ? -9.636 -9.412 -0.582 1.00 98.19 292 PHE A N 1
ATOM 2354 C CA . PHE A 1 292 ? -10.705 -8.427 -0.727 1.00 98.19 292 PHE A CA 1
ATOM 2355 C C . PHE A 1 292 ? -11.578 -8.735 -1.945 1.00 98.19 292 PHE A C 1
ATOM 2357 O O . PHE A 1 292 ? -12.807 -8.738 -1.853 1.00 98.19 292 PHE A O 1
ATOM 2364 N N . GLN A 1 293 ? -10.955 -9.039 -3.083 1.00 97.06 293 GLN A N 1
ATOM 2365 C CA . GLN A 1 293 ? -11.671 -9.332 -4.316 1.00 97.06 293 GLN A CA 1
ATOM 2366 C C . GLN A 1 293 ? -12.540 -10.591 -4.195 1.00 97.06 293 GLN A C 1
ATOM 2368 O O . GLN A 1 293 ? -13.706 -10.562 -4.588 1.00 97.06 293 GLN A O 1
ATOM 2373 N N . LYS A 1 294 ? -12.017 -11.677 -3.612 1.00 97.00 294 LYS A N 1
ATOM 2374 C CA . LYS A 1 294 ? -12.770 -12.929 -3.442 1.00 97.00 294 LYS A CA 1
ATOM 2375 C C . LYS A 1 294 ? -13.931 -12.791 -2.454 1.00 97.00 294 LYS A C 1
ATOM 2377 O O . LYS A 1 294 ? -15.030 -13.247 -2.753 1.00 97.00 294 LYS A O 1
ATOM 2382 N N . VAL A 1 295 ? -13.731 -12.098 -1.332 1.00 97.50 295 VAL A N 1
ATOM 2383 C CA . VAL A 1 295 ? -14.778 -11.884 -0.313 1.00 97.50 295 VAL A CA 1
ATOM 2384 C C . VAL A 1 295 ? -15.884 -10.952 -0.831 1.00 97.50 295 VAL A C 1
ATOM 2386 O O . VAL A 1 295 ? -17.086 -11.216 -0.678 1.00 97.50 295 VAL A O 1
ATOM 2389 N N . THR A 1 296 ? -15.503 -9.846 -1.477 1.00 97.56 296 THR A N 1
ATOM 2390 C CA . THR A 1 296 ? -16.483 -8.893 -2.019 1.00 97.56 296 THR A CA 1
ATOM 2391 C C . THR A 1 296 ? -17.202 -9.429 -3.252 1.00 97.56 296 THR A C 1
ATOM 2393 O O . THR A 1 296 ? -18.390 -9.154 -3.422 1.00 97.56 296 THR A O 1
ATOM 2396 N N . GLY A 1 297 ? -16.518 -10.206 -4.096 1.00 96.75 297 GLY A N 1
ATOM 2397 C CA . GLY A 1 297 ? -17.000 -10.570 -5.428 1.00 96.75 297 GLY A CA 1
ATOM 2398 C C . GLY A 1 297 ? -17.051 -9.374 -6.386 1.00 96.75 297 GLY A C 1
ATOM 2399 O O . GLY A 1 297 ? -17.770 -9.411 -7.383 1.00 96.75 297 GLY A O 1
ATOM 2400 N N . PHE A 1 298 ? -16.346 -8.282 -6.074 1.00 97.81 298 PHE A N 1
ATOM 2401 C CA . PHE A 1 298 ? -16.282 -7.122 -6.957 1.00 97.81 298 PHE A CA 1
ATOM 2402 C C . PHE A 1 298 ? -15.550 -7.467 -8.256 1.00 97.81 298 PHE A C 1
ATOM 2404 O O . PHE A 1 298 ? -14.644 -8.303 -8.287 1.00 97.81 298 PHE A O 1
ATOM 2411 N N . LYS A 1 299 ? -15.940 -6.790 -9.342 1.00 97.75 299 LYS A N 1
ATOM 2412 C CA . LYS A 1 299 ? -15.266 -6.927 -10.638 1.00 97.75 299 LYS A CA 1
ATOM 2413 C C . LYS A 1 299 ? -13.785 -6.564 -10.491 1.00 97.75 299 LYS A C 1
ATOM 2415 O O . LYS A 1 299 ? -13.470 -5.559 -9.854 1.00 97.75 299 LYS A O 1
ATOM 2420 N N . SER A 1 300 ? -12.908 -7.352 -11.117 1.00 96.56 300 SER A N 1
ATOM 2421 C CA . SER A 1 300 ? -11.445 -7.223 -11.015 1.00 96.56 300 SER A CA 1
ATOM 2422 C C . SER A 1 300 ? -10.948 -5.813 -11.308 1.00 96.56 300 SER A C 1
ATOM 2424 O O . SER A 1 300 ? -10.125 -5.292 -10.564 1.00 96.56 300 SER A O 1
ATOM 2426 N N . HIS A 1 301 ? -11.520 -5.141 -12.309 1.00 97.44 301 HIS A N 1
ATOM 2427 C CA . HIS A 1 301 ? -11.094 -3.792 -12.671 1.00 97.44 301 HIS A CA 1
ATOM 2428 C C . HIS A 1 301 ? -11.310 -2.729 -11.582 1.00 97.44 301 HIS A C 1
ATOM 2430 O O . HIS A 1 301 ? -10.649 -1.695 -11.625 1.00 97.44 301 HIS A O 1
ATOM 2436 N N . ARG A 1 302 ? -12.189 -2.967 -10.596 1.00 96.69 302 ARG A N 1
ATOM 2437 C CA . ARG A 1 302 ? -12.487 -2.020 -9.505 1.00 96.69 302 ARG A CA 1
ATOM 2438 C C . ARG A 1 302 ? -11.646 -2.241 -8.248 1.00 96.69 302 ARG A C 1
ATOM 2440 O O . ARG A 1 302 ? -11.747 -1.428 -7.333 1.00 96.69 302 ARG A O 1
ATOM 2447 N N . VAL A 1 303 ? -10.876 -3.326 -8.162 1.00 98.44 303 VAL A N 1
ATOM 2448 C CA . VAL A 1 303 ? -10.075 -3.674 -6.979 1.00 98.44 303 VAL A CA 1
ATOM 2449 C C . VAL A 1 303 ? -8.606 -3.686 -7.376 1.00 98.44 303 VAL A C 1
ATOM 2451 O O . VAL A 1 303 ? -8.159 -4.554 -8.116 1.00 98.44 303 VAL A O 1
ATOM 2454 N N . ILE A 1 304 ? -7.864 -2.695 -6.895 1.00 98.62 304 ILE A N 1
ATOM 2455 C CA . ILE A 1 304 ? -6.498 -2.409 -7.326 1.00 98.62 304 ILE A CA 1
ATOM 2456 C C . ILE A 1 304 ? -5.600 -2.450 -6.096 1.00 98.62 304 ILE A C 1
ATOM 2458 O O . ILE A 1 304 ? -5.888 -1.780 -5.109 1.00 98.62 304 ILE A O 1
ATOM 2462 N N . GLY A 1 305 ? -4.500 -3.197 -6.132 1.00 98.44 305 GLY A N 1
ATOM 2463 C CA . GLY A 1 305 ? -3.447 -3.056 -5.122 1.00 98.44 305 GLY A CA 1
ATOM 2464 C C . GLY A 1 305 ? -2.392 -2.052 -5.579 1.00 98.44 305 GLY A C 1
ATOM 2465 O O . GLY A 1 305 ? -2.141 -1.907 -6.772 1.00 98.44 305 GLY A O 1
ATOM 2466 N N . SER A 1 306 ? -1.733 -1.357 -4.656 1.00 97.44 306 SER A N 1
ATOM 2467 C CA . SER A 1 306 ? -0.653 -0.421 -4.997 1.00 97.44 306 SER A CA 1
ATOM 2468 C C . SER A 1 306 ? 0.530 -1.098 -5.700 1.00 97.44 306 SER A C 1
ATOM 2470 O O . SER A 1 306 ? 1.248 -0.433 -6.449 1.00 97.44 306 SER A O 1
ATOM 2472 N N . GLY A 1 307 ? 0.700 -2.408 -5.486 1.00 96.69 307 GLY A N 1
ATOM 2473 C CA . GLY A 1 307 ? 1.689 -3.251 -6.144 1.00 96.69 307 GLY A CA 1
ATOM 2474 C C . GLY A 1 307 ? 3.093 -2.676 -6.079 1.00 96.69 307 GLY A C 1
ATOM 2475 O O . GLY A 1 307 ? 3.572 -2.235 -5.035 1.00 96.69 307 GLY A O 1
ATOM 2476 N N . THR A 1 308 ? 3.752 -2.658 -7.229 1.00 97.00 308 THR A N 1
ATOM 2477 C CA . THR A 1 308 ? 5.168 -2.324 -7.375 1.00 97.00 308 THR A CA 1
ATOM 2478 C C . THR A 1 308 ? 5.383 -0.913 -7.937 1.00 97.00 308 THR A C 1
ATOM 2480 O O . THR A 1 308 ? 6.472 -0.586 -8.423 1.00 97.00 308 THR A O 1
ATOM 2483 N N . VAL A 1 309 ? 4.381 -0.022 -7.843 1.00 97.19 309 VAL A N 1
ATOM 2484 C CA . VAL A 1 309 ? 4.492 1.391 -8.271 1.00 97.19 309 VAL A CA 1
ATOM 2485 C C . VAL A 1 309 ? 5.605 2.113 -7.510 1.00 97.19 309 VAL A C 1
ATOM 2487 O O . VAL A 1 309 ? 6.430 2.807 -8.113 1.00 97.19 309 VAL A O 1
ATOM 2490 N N . LEU A 1 310 ? 5.685 1.921 -6.189 1.00 95.25 310 LEU A N 1
ATOM 2491 C CA . LEU A 1 310 ? 6.756 2.506 -5.380 1.00 95.25 310 LEU A CA 1
ATOM 2492 C C . LEU A 1 310 ? 8.121 1.898 -5.718 1.00 95.25 310 LEU A C 1
ATOM 2494 O O . LEU A 1 310 ? 9.109 2.627 -5.794 1.00 95.25 310 LEU A O 1
ATOM 2498 N N . ASP A 1 311 ? 8.199 0.589 -5.939 1.00 95.06 311 ASP A N 1
ATOM 2499 C CA . ASP A 1 311 ? 9.466 -0.073 -6.269 1.00 95.06 311 ASP A CA 1
ATOM 2500 C C . ASP A 1 311 ? 9.985 0.364 -7.638 1.00 95.06 311 ASP A C 1
ATOM 2502 O O . ASP A 1 311 ? 11.167 0.663 -7.784 1.00 95.06 311 ASP A O 1
ATOM 2506 N N . SER A 1 312 ? 9.089 0.553 -8.605 1.00 96.19 312 SER A N 1
ATOM 2507 C CA . SER A 1 312 ? 9.412 1.125 -9.917 1.00 96.19 312 SER A CA 1
ATOM 2508 C C . SER A 1 312 ? 9.882 2.579 -9.810 1.00 96.19 312 SER A C 1
ATOM 2510 O O . SER A 1 312 ? 10.831 2.986 -10.476 1.00 96.19 312 SER A O 1
ATOM 2512 N N . SER A 1 313 ? 9.289 3.373 -8.913 1.00 94.88 313 SER A N 1
ATOM 2513 C CA . SER A 1 313 ? 9.782 4.724 -8.607 1.00 94.88 313 SER A CA 1
ATOM 2514 C C . SER A 1 313 ? 11.180 4.694 -7.975 1.00 94.88 313 SER A C 1
ATOM 2516 O O . SER A 1 313 ? 12.076 5.435 -8.387 1.00 94.88 313 SER A O 1
ATOM 2518 N N . ARG A 1 314 ? 11.419 3.787 -7.017 1.00 94.56 314 ARG A N 1
ATOM 2519 C CA . ARG A 1 314 ? 12.741 3.587 -6.401 1.00 94.56 314 ARG A CA 1
ATOM 2520 C C . ARG A 1 314 ? 13.781 3.189 -7.439 1.00 94.56 314 ARG A C 1
ATOM 2522 O O . ARG A 1 314 ? 14.872 3.749 -7.409 1.00 94.56 314 ARG A O 1
ATOM 2529 N N . LEU A 1 315 ? 13.425 2.290 -8.351 1.00 93.38 315 LEU A N 1
ATOM 2530 C CA . LEU A 1 315 ? 14.252 1.875 -9.473 1.00 93.38 315 LEU A CA 1
ATOM 2531 C C . LEU A 1 315 ? 14.654 3.071 -10.343 1.00 93.38 315 LEU A C 1
ATOM 2533 O O . LEU A 1 315 ? 15.845 3.304 -10.544 1.00 93.38 315 LEU A O 1
ATOM 2537 N N . LYS A 1 316 ? 13.683 3.885 -10.778 1.00 93.44 316 LYS A N 1
ATOM 2538 C CA . LYS A 1 316 ? 13.962 5.104 -11.554 1.00 93.44 316 LYS A CA 1
ATOM 2539 C C . LYS A 1 316 ? 14.882 6.069 -10.810 1.00 93.44 316 LYS A C 1
ATOM 2541 O O . LYS A 1 316 ? 15.753 6.664 -11.430 1.00 93.44 316 LYS A O 1
ATOM 2546 N N . VAL A 1 317 ? 14.733 6.217 -9.491 1.00 93.38 317 VAL A N 1
ATOM 2547 C CA . VAL A 1 317 ? 15.631 7.056 -8.675 1.00 93.38 317 VAL A CA 1
ATOM 2548 C C . VAL A 1 317 ? 17.065 6.524 -8.671 1.00 93.38 317 VAL A C 1
ATOM 2550 O O . VAL A 1 317 ? 17.998 7.314 -8.772 1.00 93.38 317 VAL A O 1
ATOM 2553 N N . GLU A 1 318 ? 17.269 5.214 -8.549 1.00 90.19 318 GLU A N 1
ATOM 2554 C CA . GLU A 1 318 ? 18.623 4.645 -8.536 1.00 90.19 318 GLU A CA 1
ATOM 2555 C C . GLU A 1 318 ? 19.302 4.740 -9.909 1.00 90.19 318 GLU A C 1
ATOM 2557 O O . GLU A 1 318 ? 20.457 5.155 -9.992 1.00 90.19 318 GLU A O 1
ATOM 2562 N N . VAL A 1 319 ? 18.566 4.476 -10.993 1.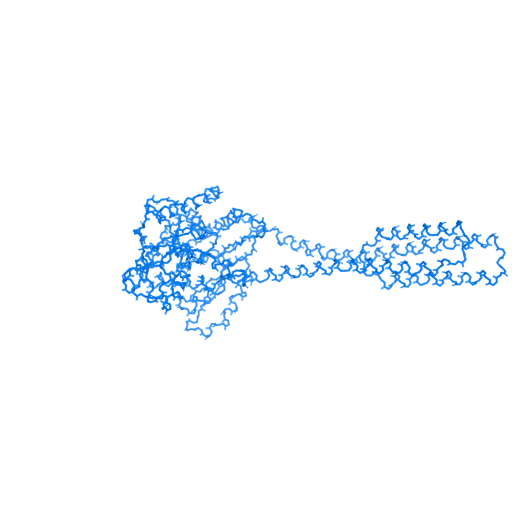00 87.38 319 VAL A N 1
ATOM 2563 C CA . VAL A 1 319 ? 19.052 4.674 -12.372 1.00 87.38 319 VAL A CA 1
ATOM 2564 C C . VAL A 1 319 ? 19.350 6.155 -12.643 1.00 87.38 319 VAL A C 1
ATOM 2566 O O . VAL A 1 319 ? 20.394 6.492 -13.197 1.00 87.38 319 VAL A O 1
ATOM 2569 N N . SER A 1 320 ? 18.478 7.056 -12.185 1.00 90.00 320 SER A N 1
ATOM 2570 C CA . SER A 1 320 ? 18.641 8.512 -12.296 1.00 90.00 320 SER A CA 1
ATOM 2571 C C . SER A 1 320 ? 19.918 9.004 -11.617 1.00 90.00 320 SER A C 1
ATOM 2573 O O . SER A 1 320 ? 20.676 9.754 -12.226 1.00 90.00 320 SER A O 1
ATOM 2575 N N . LYS A 1 321 ? 20.207 8.543 -10.394 1.00 88.44 321 LYS A N 1
ATOM 2576 C CA . LYS A 1 321 ? 21.457 8.872 -9.687 1.00 88.44 321 LYS A CA 1
ATOM 2577 C C . LYS A 1 321 ? 22.686 8.332 -10.407 1.00 88.44 321 LYS A C 1
ATOM 2579 O O . LYS A 1 321 ? 23.688 9.032 -10.504 1.00 88.44 321 LYS A O 1
ATOM 2584 N N . ALA A 1 322 ? 22.602 7.095 -10.891 1.00 83.94 322 ALA A N 1
ATOM 2585 C CA . ALA A 1 322 ? 23.689 6.428 -11.594 1.00 83.94 322 ALA A CA 1
ATOM 2586 C C . ALA A 1 322 ? 24.094 7.167 -12.881 1.00 83.94 322 ALA A C 1
ATOM 2588 O O . ALA A 1 322 ? 25.277 7.231 -13.199 1.00 83.94 322 ALA A O 1
ATOM 2589 N N . LEU A 1 323 ? 23.120 7.743 -13.590 1.00 82.88 323 LEU A N 1
ATOM 2590 C CA . LEU A 1 323 ? 23.327 8.442 -14.862 1.00 82.88 323 LEU A CA 1
ATOM 2591 C C . LEU A 1 323 ? 23.345 9.970 -14.742 1.00 82.88 323 LEU A C 1
ATOM 2593 O O . LEU A 1 323 ? 23.635 10.645 -15.723 1.00 82.88 323 LEU A O 1
ATOM 2597 N N . GLN A 1 324 ? 23.042 10.511 -13.560 1.00 86.94 324 GLN A N 1
ATOM 2598 C CA . GLN A 1 324 ? 22.906 11.948 -13.296 1.00 86.94 324 GLN A CA 1
ATOM 2599 C C . GLN A 1 324 ? 21.894 12.647 -14.222 1.00 86.94 324 GLN A C 1
ATOM 2601 O O . GLN A 1 324 ? 22.112 13.765 -14.682 1.00 86.94 324 GLN A O 1
ATOM 2606 N N . ILE A 1 325 ? 20.759 11.991 -14.474 1.00 88.31 325 ILE A N 1
ATOM 2607 C CA . ILE A 1 325 ? 19.653 12.525 -15.285 1.00 88.31 325 ILE A CA 1
ATOM 2608 C C . ILE A 1 325 ? 18.351 12.565 -14.480 1.00 88.31 325 ILE A C 1
ATOM 2610 O O . ILE A 1 325 ? 18.234 11.843 -13.488 1.00 88.31 325 ILE A O 1
ATOM 2614 N N . PRO A 1 326 ? 17.332 13.335 -14.894 1.00 92.88 326 PRO A N 1
ATOM 2615 C CA . PRO A 1 326 ? 16.017 13.295 -14.260 1.00 92.88 326 PRO A CA 1
ATOM 2616 C C . PRO A 1 326 ? 15.372 11.902 -14.325 1.00 92.88 326 PRO A C 1
ATOM 2618 O O . PRO A 1 326 ? 15.382 11.243 -15.363 1.00 92.88 326 PRO A O 1
ATOM 2621 N N . SER A 1 327 ? 14.738 11.462 -13.233 1.00 92.50 327 SER A N 1
ATOM 2622 C CA . SER A 1 327 ? 14.039 10.166 -13.184 1.00 92.50 327 SER A CA 1
ATOM 2623 C C . SER A 1 327 ? 12.836 10.079 -14.131 1.00 92.50 327 SER A C 1
ATOM 2625 O O . SER A 1 327 ? 12.435 8.983 -14.524 1.00 92.50 327 SER A O 1
ATOM 2627 N N . SER A 1 328 ? 12.281 11.228 -14.528 1.00 91.56 328 SER A N 1
ATOM 2628 C CA . SER A 1 328 ? 11.232 11.347 -15.544 1.00 91.56 328 SER A CA 1
ATOM 2629 C C . SER A 1 328 ? 11.704 10.963 -16.947 1.00 91.56 328 SER A C 1
ATOM 2631 O O . SER A 1 328 ? 10.874 10.578 -17.759 1.00 91.56 328 SER A O 1
ATOM 2633 N N . SER A 1 329 ? 13.009 11.035 -17.224 1.00 91.31 329 SER A N 1
ATOM 2634 C CA . SER A 1 329 ? 13.599 10.675 -18.522 1.00 91.31 329 SER A CA 1
ATOM 2635 C C . SER A 1 329 ? 13.813 9.167 -18.697 1.00 91.31 329 SER A C 1
ATOM 2637 O O . SER A 1 329 ? 14.324 8.741 -19.730 1.00 91.31 329 SER A O 1
ATOM 2639 N N . ILE A 1 330 ? 13.471 8.362 -17.684 1.00 91.19 330 ILE A N 1
ATOM 2640 C CA . ILE A 1 330 ? 13.653 6.910 -17.687 1.00 91.19 330 ILE A CA 1
ATOM 2641 C C . ILE A 1 330 ? 12.315 6.238 -17.993 1.00 91.19 330 ILE A C 1
ATOM 2643 O O . ILE A 1 330 ? 11.351 6.300 -17.213 1.00 91.19 330 ILE A O 1
ATOM 2647 N N . GLU A 1 331 ? 12.288 5.542 -19.119 1.00 91.62 331 GLU A N 1
ATOM 2648 C CA . GLU A 1 331 ? 11.137 4.823 -19.654 1.00 91.62 331 GLU A CA 1
ATOM 2649 C C . GLU A 1 331 ? 11.322 3.311 -19.491 1.00 91.62 331 GLU A C 1
ATOM 2651 O O . GLU A 1 331 ? 12.442 2.821 -19.349 1.00 91.62 331 GLU A O 1
ATOM 2656 N N . GLY A 1 332 ? 10.220 2.554 -19.454 1.00 89.19 332 GLY A N 1
ATOM 2657 C CA . GLY A 1 332 ? 10.253 1.083 -19.379 1.00 89.19 332 GLY A CA 1
ATOM 2658 C C . GLY A 1 332 ? 10.865 0.482 -18.103 1.00 89.19 332 GLY A C 1
ATOM 2659 O O . GLY A 1 332 ? 11.008 -0.733 -18.003 1.00 89.19 332 GLY A O 1
ATOM 2660 N N . ALA A 1 333 ? 11.217 1.309 -17.114 1.00 91.88 333 ALA A N 1
ATOM 2661 C CA . ALA A 1 333 ? 11.719 0.873 -15.815 1.00 91.88 333 ALA A CA 1
ATOM 2662 C C . ALA A 1 333 ? 10.568 0.458 -14.891 1.00 91.88 333 ALA A C 1
ATOM 2664 O O . ALA A 1 333 ? 10.056 1.271 -14.113 1.00 91.88 333 ALA A O 1
ATOM 2665 N N . PHE A 1 334 ? 10.179 -0.813 -14.990 1.00 94.94 334 PHE A N 1
ATOM 2666 C CA . PHE A 1 334 ? 9.194 -1.438 -14.120 1.00 94.94 334 PHE A CA 1
ATOM 2667 C C . PHE A 1 334 ? 9.847 -2.451 -13.180 1.00 94.94 334 PHE A C 1
ATOM 2669 O O . PHE A 1 334 ? 10.752 -3.202 -13.546 1.00 94.94 334 PHE A O 1
ATOM 2676 N N . VAL A 1 335 ? 9.342 -2.472 -11.955 1.00 96.19 335 VAL A N 1
ATOM 2677 C CA . VAL A 1 335 ? 9.398 -3.630 -11.071 1.00 96.19 335 VAL A CA 1
ATOM 2678 C C . VAL A 1 335 ? 8.052 -4.331 -11.203 1.00 96.19 335 VAL A C 1
ATOM 2680 O O . VAL A 1 335 ? 7.020 -3.663 -11.163 1.00 96.19 335 VAL A O 1
ATOM 2683 N N . ILE A 1 336 ? 8.048 -5.646 -11.381 1.00 97.06 336 ILE A N 1
ATOM 2684 C CA . ILE A 1 336 ? 6.843 -6.479 -11.514 1.00 97.06 336 ILE A CA 1
ATOM 2685 C C . ILE A 1 336 ? 6.976 -7.716 -10.612 1.00 97.06 336 ILE A C 1
ATOM 2687 O O . ILE A 1 336 ? 8.071 -8.006 -10.124 1.00 97.06 336 ILE A O 1
ATOM 2691 N N . GLY A 1 337 ? 5.886 -8.448 -10.382 1.00 97.12 337 GLY A N 1
ATOM 2692 C CA . GLY A 1 337 ? 5.862 -9.574 -9.441 1.00 97.12 337 GLY A CA 1
ATOM 2693 C C . GLY A 1 337 ? 5.154 -9.253 -8.123 1.00 97.12 337 GLY A C 1
ATOM 2694 O O . GLY A 1 337 ? 4.406 -8.284 -8.026 1.00 97.12 337 GLY A O 1
ATOM 2695 N N . GLU A 1 338 ? 5.395 -10.073 -7.101 1.00 96.00 338 GLU A N 1
ATOM 2696 C CA . GLU A 1 338 ? 5.067 -9.770 -5.701 1.00 96.00 338 GLU A CA 1
ATOM 2697 C C . GLU A 1 338 ? 5.683 -8.425 -5.298 1.00 96.00 338 GLU A C 1
ATOM 2699 O O . GLU A 1 338 ? 6.867 -8.186 -5.537 1.00 96.00 338 GLU A O 1
ATOM 2704 N N . HIS A 1 339 ? 4.933 -7.580 -4.592 1.00 92.62 339 HIS A N 1
ATOM 2705 C CA . HIS A 1 339 ? 5.510 -6.499 -3.799 1.00 92.62 339 HIS A CA 1
ATOM 2706 C C . HIS A 1 339 ? 6.270 -7.087 -2.596 1.00 92.62 339 HIS A C 1
ATOM 2708 O O . HIS A 1 339 ? 5.758 -7.202 -1.477 1.00 92.62 339 HIS A O 1
ATOM 2714 N N . GLY A 1 340 ? 7.505 -7.522 -2.844 1.00 87.62 340 GLY A N 1
ATOM 2715 C CA . GLY A 1 340 ? 8.312 -8.240 -1.869 1.00 87.62 340 GLY A CA 1
ATOM 2716 C C . GLY A 1 340 ? 9.623 -8.770 -2.437 1.00 87.62 340 GLY A C 1
ATOM 2717 O O . GLY A 1 340 ? 10.115 -8.324 -3.477 1.00 87.62 340 GLY A O 1
ATOM 2718 N N . ASP A 1 341 ? 10.196 -9.738 -1.725 1.00 86.69 341 ASP A N 1
ATOM 2719 C CA . ASP A 1 341 ? 11.536 -10.259 -2.005 1.00 86.69 341 ASP A CA 1
ATOM 2720 C C . ASP A 1 341 ? 11.600 -11.059 -3.320 1.00 86.69 341 ASP A C 1
ATOM 2722 O O . ASP A 1 341 ? 12.687 -11.231 -3.867 1.00 86.69 341 ASP A O 1
ATOM 2726 N N . SER A 1 342 ? 10.455 -11.528 -3.840 1.00 92.31 342 SER A N 1
ATOM 2727 C CA . SER A 1 342 ? 10.374 -12.222 -5.134 1.00 92.31 342 SER A CA 1
ATOM 2728 C C . SER A 1 342 ? 10.071 -11.307 -6.332 1.00 92.31 342 SER A C 1
ATOM 2730 O O . SER A 1 342 ? 9.900 -11.810 -7.441 1.00 92.31 342 SER A O 1
ATOM 2732 N N . SER A 1 343 ? 10.023 -9.982 -6.137 1.00 93.19 343 SER A N 1
ATOM 2733 C CA . SER A 1 343 ? 9.911 -9.014 -7.240 1.00 93.19 343 SER A CA 1
ATOM 2734 C C . SER A 1 343 ? 11.071 -9.131 -8.236 1.00 93.19 343 SER A C 1
ATOM 2736 O O . SER A 1 343 ? 12.170 -9.580 -7.903 1.00 93.19 343 SER A O 1
ATOM 2738 N N . LEU A 1 344 ? 10.845 -8.677 -9.469 1.00 93.19 344 LEU A N 1
ATOM 2739 C CA . LEU A 1 344 ? 11.894 -8.553 -10.479 1.00 93.19 344 LEU A CA 1
ATOM 2740 C C . LEU A 1 344 ? 11.834 -7.217 -11.209 1.00 93.19 344 LEU A C 1
ATOM 2742 O O . LEU A 1 344 ? 10.785 -6.583 -11.314 1.00 93.19 344 LEU A O 1
ATOM 2746 N N . VAL A 1 345 ? 12.977 -6.815 -11.748 1.00 92.25 345 VAL A N 1
ATOM 2747 C CA . VAL A 1 345 ? 13.127 -5.603 -12.550 1.00 92.25 345 VAL A CA 1
ATOM 2748 C C . VAL A 1 345 ? 13.145 -5.974 -14.036 1.00 92.25 345 VAL A C 1
ATOM 2750 O O . VAL A 1 345 ? 13.848 -6.898 -14.437 1.00 92.25 345 VAL A O 1
ATOM 2753 N N . THR A 1 346 ? 12.407 -5.238 -14.870 1.00 89.75 346 THR A N 1
ATOM 2754 C CA . THR A 1 346 ? 12.362 -5.449 -16.328 1.00 89.75 346 THR A CA 1
ATOM 2755 C C . THR A 1 346 ? 13.485 -4.689 -17.038 1.00 89.75 346 THR A C 1
ATOM 2757 O O . THR A 1 346 ? 13.242 -3.709 -17.749 1.00 89.75 346 THR A O 1
ATOM 2760 N N . PHE A 1 347 ? 14.735 -5.104 -16.820 1.00 86.19 347 PHE A N 1
ATOM 2761 C CA . PHE A 1 347 ? 15.916 -4.480 -17.438 1.00 86.19 347 PHE A CA 1
ATOM 2762 C C . PHE A 1 347 ? 15.822 -4.448 -18.954 1.00 86.19 347 PHE A C 1
ATOM 2764 O O . PHE A 1 347 ? 16.098 -3.413 -19.566 1.00 86.19 347 PHE A O 1
ATOM 2771 N N . SER A 1 348 ? 15.313 -5.538 -19.537 1.00 86.75 348 SER A N 1
ATOM 2772 C CA . SER A 1 348 ? 15.178 -5.710 -20.981 1.00 86.75 348 SER A CA 1
ATOM 2773 C C . SER A 1 348 ? 14.382 -4.598 -21.679 1.00 86.75 348 SER A C 1
ATOM 2775 O O . SER A 1 348 ? 14.538 -4.396 -22.883 1.00 86.75 348 SER A O 1
ATOM 2777 N N . LEU A 1 349 ? 13.587 -3.828 -20.935 1.00 90.38 349 LEU A N 1
ATOM 2778 C CA . LEU A 1 349 ? 12.678 -2.818 -21.469 1.00 90.38 349 LEU A CA 1
ATOM 2779 C C . LEU A 1 349 ? 13.086 -1.384 -21.145 1.00 90.38 349 LEU A C 1
ATOM 2781 O O . LEU A 1 349 ? 12.461 -0.458 -21.664 1.00 90.38 349 LEU A O 1
ATOM 2785 N N . MET A 1 350 ? 14.106 -1.175 -20.309 1.00 89.62 350 MET A N 1
ATOM 2786 C CA . MET A 1 350 ? 14.480 0.173 -19.896 1.00 89.62 350 MET A CA 1
ATOM 2787 C C . MET A 1 350 ? 15.073 0.976 -21.047 1.00 89.62 350 MET A C 1
ATOM 2789 O O . MET A 1 350 ? 15.935 0.491 -21.790 1.00 89.62 350 MET A O 1
ATOM 2793 N N . ARG A 1 351 ? 14.621 2.227 -21.161 1.00 88.12 351 ARG A N 1
ATOM 2794 C CA . ARG A 1 351 ? 15.033 3.151 -22.214 1.00 88.12 351 ARG A CA 1
ATOM 2795 C C . ARG A 1 351 ? 15.285 4.559 -21.696 1.00 88.12 351 ARG A C 1
ATOM 2797 O O . ARG A 1 351 ? 14.670 4.997 -20.723 1.00 88.12 351 ARG A O 1
ATOM 2804 N N . ILE A 1 352 ? 16.164 5.269 -22.397 1.00 86.38 352 ILE A N 1
ATOM 2805 C CA . ILE A 1 352 ? 16.411 6.706 -22.238 1.00 86.38 352 ILE A CA 1
ATOM 2806 C C . ILE A 1 352 ? 16.487 7.316 -23.629 1.00 86.38 352 ILE A C 1
ATOM 2808 O O . ILE A 1 352 ? 17.282 6.862 -24.448 1.00 86.38 352 ILE A O 1
ATOM 2812 N N . ALA A 1 353 ? 15.663 8.331 -23.899 1.00 84.19 353 ALA A N 1
ATOM 2813 C CA . ALA A 1 353 ? 15.579 8.961 -25.221 1.00 84.19 353 ALA A CA 1
ATOM 2814 C C . ALA A 1 353 ? 15.413 7.928 -26.363 1.00 84.19 353 ALA A C 1
ATOM 2816 O O . ALA A 1 353 ? 16.026 8.041 -27.421 1.00 84.19 353 ALA A O 1
ATOM 2817 N N . GLY A 1 354 ? 14.628 6.871 -26.118 1.00 83.31 354 GLY A N 1
ATOM 2818 C CA . GLY A 1 354 ? 14.416 5.763 -27.054 1.00 83.31 354 GLY A CA 1
ATOM 2819 C C . GLY A 1 354 ? 15.528 4.703 -27.104 1.00 83.31 354 GLY A C 1
ATOM 2820 O O . GLY A 1 354 ? 15.261 3.595 -27.573 1.00 83.31 354 GLY A O 1
ATOM 2821 N N . LEU A 1 355 ? 16.727 4.972 -26.576 1.00 82.00 355 LEU A N 1
ATOM 2822 C CA . LEU A 1 355 ? 17.859 4.036 -26.565 1.00 82.00 355 LEU A CA 1
ATOM 2823 C C . LEU A 1 355 ? 17.715 2.996 -25.453 1.00 82.00 355 LEU A C 1
ATOM 2825 O O . LEU A 1 355 ? 17.322 3.338 -24.338 1.00 82.00 355 LEU A O 1
ATOM 2829 N N . SER A 1 356 ? 18.032 1.732 -25.745 1.00 81.81 356 SER A N 1
ATOM 2830 C CA . SER A 1 356 ? 17.965 0.656 -24.751 1.00 81.81 356 SER A CA 1
ATOM 2831 C C . SER A 1 356 ? 19.121 0.744 -23.759 1.00 81.81 356 SER A C 1
ATOM 2833 O O . SER A 1 356 ? 20.262 0.937 -24.151 1.00 81.81 356 SER A O 1
ATOM 2835 N N . LEU A 1 357 ? 18.838 0.527 -22.472 1.00 75.94 357 LEU A N 1
ATOM 2836 C CA . LEU A 1 357 ? 19.878 0.424 -21.441 1.00 75.94 357 LEU A CA 1
ATOM 2837 C C . LEU A 1 357 ? 20.558 -0.955 -21.369 1.00 75.94 357 LEU A C 1
ATOM 2839 O O . LEU A 1 357 ? 21.466 -1.134 -20.563 1.00 75.94 357 LEU A O 1
ATOM 2843 N N . ASN A 1 358 ? 20.136 -1.932 -22.181 1.00 65.06 358 ASN A N 1
ATOM 2844 C CA . ASN A 1 358 ? 20.684 -3.297 -22.138 1.00 65.06 358 ASN A CA 1
ATOM 2845 C C . ASN A 1 358 ? 22.003 -3.475 -22.890 1.00 65.06 358 ASN A C 1
ATOM 2847 O O . ASN A 1 358 ? 22.678 -4.485 -22.702 1.00 65.06 358 ASN A O 1
ATOM 2851 N N . SER A 1 359 ? 22.333 -2.553 -23.786 1.00 56.22 359 SER A N 1
ATOM 2852 C CA . SER A 1 359 ? 23.470 -2.635 -24.693 1.00 56.22 359 SER A CA 1
ATOM 2853 C C . SER A 1 359 ? 24.437 -1.508 -24.347 1.00 56.22 359 SER A C 1
ATOM 2855 O O . SER A 1 359 ? 24.278 -0.360 -24.756 1.00 56.22 359 SER A O 1
ATOM 2857 N N . CYS A 1 360 ? 25.492 -1.844 -23.604 1.00 51.91 360 CYS A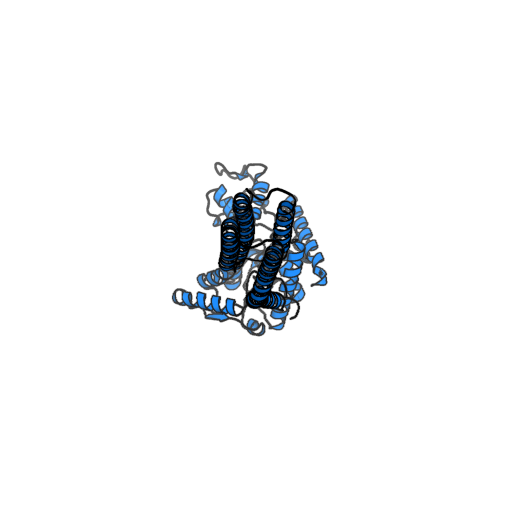 N 1
ATOM 2858 C CA . CYS A 1 360 ? 26.607 -0.920 -23.374 1.00 51.91 360 CYS A CA 1
ATOM 2859 C C . CYS A 1 360 ? 27.297 -0.455 -24.658 1.00 51.91 360 CYS A C 1
ATOM 2861 O O . CYS A 1 360 ? 27.994 0.554 -24.645 1.00 51.91 360 CYS A O 1
ATOM 2863 N N . GLU A 1 361 ? 27.087 -1.179 -25.754 1.00 50.47 361 GLU A N 1
ATOM 2864 C CA . GLU A 1 361 ? 27.628 -0.868 -27.073 1.00 50.47 361 GLU A CA 1
ATOM 2865 C C . GLU A 1 361 ? 26.838 0.236 -27.798 1.00 50.47 361 GLU A C 1
ATOM 2867 O O . GLU A 1 361 ? 27.416 0.972 -28.592 1.00 50.47 361 GLU A O 1
ATOM 2872 N N . GLU A 1 362 ? 25.541 0.405 -27.508 1.00 50.25 362 GLU A N 1
ATOM 2873 C CA . GLU A 1 362 ? 24.675 1.372 -28.210 1.00 50.25 362 GLU A CA 1
ATOM 2874 C C . GLU A 1 362 ? 24.579 2.719 -27.486 1.00 50.25 362 GLU A C 1
ATOM 2876 O O . GLU A 1 362 ? 24.233 3.742 -28.080 1.00 50.25 362 GLU A O 1
ATOM 2881 N N . VAL A 1 363 ? 24.903 2.742 -26.194 1.00 52.47 363 VAL A N 1
ATOM 2882 C CA . VAL A 1 363 ? 24.765 3.925 -25.354 1.00 52.47 363 VAL A CA 1
ATOM 2883 C C . VAL A 1 363 ? 26.150 4.461 -25.013 1.00 52.47 363 VAL A C 1
ATOM 2885 O O . VAL A 1 363 ? 26.779 4.047 -24.042 1.00 52.47 363 VAL A O 1
ATOM 2888 N N . SER A 1 364 ? 26.603 5.459 -25.777 1.00 52.16 364 SER A N 1
ATOM 2889 C CA . SER A 1 364 ? 27.746 6.309 -25.413 1.00 52.16 364 SER A CA 1
ATOM 2890 C C . SER A 1 364 ? 27.379 7.229 -24.238 1.00 52.16 364 SER A C 1
ATOM 2892 O O . SER A 1 364 ? 27.422 8.448 -24.359 1.00 52.16 364 SER A O 1
ATOM 2894 N N . PHE A 1 365 ? 26.976 6.663 -23.096 1.00 55.81 365 PHE A N 1
ATOM 2895 C CA . PHE A 1 365 ? 26.956 7.391 -21.831 1.00 55.81 365 PHE A CA 1
ATOM 2896 C C . PHE A 1 365 ? 28.354 7.265 -21.220 1.00 55.81 365 PHE A C 1
ATOM 2898 O O . PHE A 1 365 ? 28.743 6.167 -20.802 1.00 55.81 365 PHE A O 1
ATOM 2905 N N . PRO A 1 366 ? 29.137 8.356 -21.154 1.00 49.91 366 PRO A N 1
ATOM 2906 C CA . PRO A 1 366 ? 30.442 8.324 -20.516 1.00 49.91 366 PRO A CA 1
ATOM 2907 C C . PRO A 1 366 ? 30.277 7.823 -19.075 1.00 49.91 366 PRO A C 1
ATOM 2909 O O . PRO A 1 366 ? 29.561 8.438 -18.290 1.00 49.91 366 PRO A O 1
ATOM 2912 N N . ARG A 1 367 ? 30.942 6.713 -18.721 1.00 54.03 367 ARG A N 1
ATOM 2913 C CA . ARG A 1 367 ? 30.918 6.100 -17.373 1.00 54.03 367 ARG A CA 1
ATOM 2914 C C . ARG A 1 367 ? 29.577 5.480 -16.940 1.00 54.03 367 ARG A C 1
ATOM 2916 O O . ARG A 1 367 ? 29.277 5.467 -15.749 1.00 54.03 367 ARG A O 1
ATOM 2923 N N . SER A 1 368 ? 28.796 4.925 -17.869 1.00 58.78 368 SER A N 1
ATOM 2924 C CA . SER A 1 368 ? 27.590 4.148 -17.541 1.00 58.78 368 SER A CA 1
ATOM 2925 C C . SER A 1 368 ? 27.916 2.955 -16.609 1.00 58.78 368 SER A C 1
ATOM 2927 O O . SER A 1 368 ? 28.635 2.043 -17.022 1.00 58.78 368 SER A O 1
ATOM 2929 N N . PRO A 1 369 ? 27.403 2.897 -15.360 1.00 62.22 369 PRO A N 1
ATOM 2930 C CA . PRO A 1 369 ? 27.659 1.774 -14.444 1.00 62.22 369 PRO A CA 1
ATOM 2931 C C . PRO A 1 369 ? 26.942 0.472 -14.852 1.00 62.22 369 PRO A C 1
ATOM 2933 O O . PRO A 1 369 ? 27.150 -0.566 -14.225 1.00 62.22 369 PRO A O 1
ATOM 2936 N N . PHE A 1 370 ? 26.123 0.526 -15.907 1.00 64.94 370 PHE A N 1
ATOM 2937 C CA . PHE A 1 370 ? 25.292 -0.562 -16.429 1.00 64.94 370 PHE A CA 1
ATOM 2938 C C . PHE A 1 370 ? 26.097 -1.620 -17.207 1.00 64.94 370 PHE A C 1
ATOM 2940 O O . PHE A 1 370 ? 25.543 -2.644 -17.586 1.00 64.94 370 PHE A O 1
ATOM 2947 N N . CYS A 1 371 ? 27.404 -1.405 -17.404 1.00 58.72 371 CYS A N 1
ATOM 2948 C CA . CYS A 1 371 ? 28.294 -2.311 -18.144 1.00 58.72 371 CYS A CA 1
ATOM 2949 C C . CYS A 1 371 ? 28.960 -3.393 -17.296 1.00 58.72 371 CYS A C 1
ATOM 2951 O O . CYS A 1 371 ? 29.678 -4.242 -17.820 1.00 58.72 371 CYS A O 1
ATOM 2953 N N . CYS A 1 372 ? 28.719 -3.386 -15.987 1.00 63.16 372 CYS A N 1
ATOM 2954 C CA . CYS A 1 372 ? 29.161 -4.454 -15.102 1.00 63.16 372 CYS A CA 1
ATOM 2955 C C . CYS A 1 372 ? 28.202 -5.649 -15.202 1.00 63.16 372 CYS A C 1
ATOM 2957 O O . CYS A 1 372 ? 26.988 -5.483 -15.087 1.00 63.16 372 CYS A O 1
ATOM 2959 N N . SER A 1 373 ? 28.744 -6.865 -15.324 1.00 67.62 373 SER A N 1
ATOM 2960 C CA . SER A 1 373 ? 27.965 -8.112 -15.436 1.00 67.62 373 SER A CA 1
ATOM 2961 C C . SER A 1 373 ? 27.030 -8.389 -14.249 1.00 67.62 373 SER A C 1
ATOM 2963 O O . SER A 1 373 ? 26.099 -9.181 -14.364 1.00 67.62 373 SER A O 1
ATOM 2965 N N . ASP A 1 374 ? 27.249 -7.730 -13.110 1.00 74.12 374 ASP A N 1
ATOM 2966 C CA . ASP A 1 374 ? 26.458 -7.874 -11.888 1.00 74.12 374 ASP A CA 1
ATOM 2967 C C . ASP A 1 374 ? 25.510 -6.694 -11.610 1.00 74.12 374 ASP A C 1
ATOM 2969 O O . ASP A 1 374 ? 24.853 -6.666 -10.563 1.00 74.12 374 ASP A O 1
ATOM 2973 N N . TYR A 1 375 ? 25.413 -5.722 -12.525 1.00 75.69 375 TYR A N 1
ATOM 2974 C CA . TYR A 1 375 ? 24.635 -4.504 -12.308 1.00 75.69 375 TYR A CA 1
ATOM 2975 C C . TYR A 1 375 ? 23.143 -4.788 -12.085 1.00 75.69 375 TYR A C 1
ATOM 2977 O O . TYR A 1 375 ? 22.553 -4.228 -11.162 1.00 75.69 375 TYR A O 1
ATOM 2985 N N . GLU A 1 376 ? 22.548 -5.709 -12.851 1.00 77.75 376 GLU A N 1
ATOM 2986 C CA . GLU A 1 376 ? 21.139 -6.098 -12.684 1.00 77.75 376 GLU A CA 1
ATOM 2987 C C . GLU A 1 376 ? 20.850 -6.586 -11.256 1.00 77.75 376 GLU A C 1
ATOM 2989 O O . GLU A 1 376 ? 19.925 -6.126 -10.586 1.00 77.75 376 GLU A O 1
ATOM 2994 N N . VAL A 1 377 ? 21.706 -7.481 -10.755 1.00 79.81 377 VAL A N 1
ATOM 2995 C CA . VAL A 1 377 ? 21.585 -8.065 -9.414 1.00 79.81 377 VAL A CA 1
ATOM 2996 C C . VAL A 1 377 ? 21.789 -6.996 -8.341 1.00 79.81 377 VAL A C 1
ATOM 2998 O O . VAL A 1 377 ? 21.073 -6.972 -7.338 1.00 79.81 377 VAL A O 1
ATOM 3001 N N . LYS A 1 378 ? 22.752 -6.088 -8.542 1.00 80.06 378 LYS A N 1
ATOM 3002 C CA . LYS A 1 378 ? 22.980 -4.953 -7.641 1.00 80.06 378 LYS A CA 1
ATOM 3003 C C . LYS A 1 378 ? 21.765 -4.032 -7.592 1.00 80.06 378 LYS A C 1
ATOM 3005 O O . LYS A 1 378 ? 21.355 -3.658 -6.496 1.00 80.06 378 LYS A O 1
ATOM 3010 N N . LEU A 1 379 ? 21.179 -3.692 -8.737 1.00 81.00 379 LEU A N 1
ATOM 3011 C CA . LEU A 1 379 ? 20.058 -2.762 -8.803 1.00 81.00 379 LEU A CA 1
ATOM 3012 C C . LEU A 1 379 ? 18.786 -3.360 -8.193 1.00 81.00 379 LEU A C 1
ATOM 3014 O O . LEU A 1 379 ? 18.172 -2.702 -7.355 1.00 81.00 379 LEU A O 1
ATOM 3018 N N . GLU A 1 380 ? 18.442 -4.615 -8.515 1.00 82.94 380 GLU A N 1
ATOM 3019 C CA . GLU A 1 380 ? 17.344 -5.341 -7.851 1.00 82.94 380 GLU A CA 1
ATOM 3020 C C . GLU A 1 380 ? 17.527 -5.307 -6.328 1.00 82.94 380 GLU A C 1
ATOM 3022 O O . GLU A 1 380 ? 16.624 -4.913 -5.585 1.00 82.94 380 GLU A O 1
ATOM 3027 N N . LYS A 1 381 ? 18.745 -5.622 -5.865 1.00 82.88 381 LYS A N 1
ATOM 3028 C CA . LYS A 1 381 ? 19.098 -5.628 -4.445 1.00 82.88 381 LYS A CA 1
ATOM 3029 C C . LYS A 1 381 ? 18.940 -4.273 -3.775 1.00 82.88 381 LYS A C 1
ATOM 3031 O O . LYS A 1 381 ? 18.458 -4.222 -2.647 1.00 82.88 381 LYS A O 1
ATOM 3036 N N . VAL A 1 382 ? 19.334 -3.186 -4.431 1.00 83.25 382 VAL A N 1
ATOM 3037 C CA . VAL A 1 382 ? 19.156 -1.835 -3.883 1.00 83.25 382 VAL A CA 1
ATOM 3038 C C . VAL A 1 382 ? 17.671 -1.481 -3.802 1.00 83.25 382 VAL A C 1
ATOM 3040 O O . VAL A 1 382 ? 17.233 -0.960 -2.778 1.00 83.25 382 VAL A O 1
ATOM 3043 N N . VAL A 1 383 ? 16.880 -1.798 -4.832 1.00 84.38 383 VAL A N 1
ATOM 3044 C CA . VAL A 1 383 ? 15.456 -1.438 -4.892 1.00 84.38 383 VAL A CA 1
ATOM 3045 C C . VAL A 1 383 ? 14.653 -2.100 -3.772 1.00 84.38 383 VAL A C 1
ATOM 3047 O O . VAL A 1 383 ? 14.017 -1.375 -3.000 1.00 84.38 383 VAL A O 1
ATOM 3050 N N . TYR A 1 384 ? 14.727 -3.429 -3.612 1.00 79.69 384 TYR A N 1
ATOM 3051 C CA . TYR A 1 384 ? 13.947 -4.103 -2.563 1.00 79.69 384 TYR A CA 1
ATOM 3052 C C . TYR A 1 384 ? 14.499 -3.812 -1.154 1.00 79.69 384 TYR A C 1
ATOM 3054 O O . TYR A 1 384 ? 13.731 -3.683 -0.197 1.00 79.69 384 TYR A O 1
ATOM 3062 N N . ARG A 1 385 ? 15.822 -3.618 -0.990 1.00 83.25 385 ARG A N 1
ATOM 3063 C CA . ARG A 1 385 ? 16.414 -3.297 0.327 1.00 83.25 385 ARG A CA 1
ATOM 3064 C C . ARG A 1 385 ? 16.125 -1.885 0.812 1.00 83.25 385 ARG A C 1
ATOM 3066 O O . ARG A 1 385 ? 16.154 -1.649 2.020 1.00 83.25 385 ARG A O 1
ATOM 3073 N N . LYS A 1 386 ? 15.809 -0.952 -0.088 1.00 85.81 386 LYS A N 1
ATOM 3074 C CA . LYS A 1 386 ? 15.576 0.458 0.255 1.00 85.81 386 LYS A CA 1
ATOM 3075 C C . LYS A 1 386 ? 14.474 0.642 1.298 1.00 85.81 386 LYS A C 1
ATOM 3077 O O . LYS A 1 386 ? 14.577 1.529 2.141 1.00 85.81 386 LYS A O 1
ATOM 3082 N N . ALA A 1 387 ? 13.436 -0.198 1.278 1.00 79.19 387 ALA A N 1
ATOM 3083 C CA . ALA A 1 387 ? 12.396 -0.181 2.307 1.00 79.19 387 ALA A CA 1
ATOM 3084 C C . ALA A 1 387 ? 12.971 -0.484 3.699 1.00 79.19 387 ALA A C 1
ATOM 3086 O O . ALA A 1 387 ? 12.763 0.298 4.628 1.00 79.19 387 ALA A O 1
ATOM 3087 N N . TYR A 1 388 ? 13.735 -1.573 3.821 1.00 79.56 388 TYR A N 1
ATOM 3088 C CA . TYR A 1 388 ? 14.390 -1.972 5.067 1.00 79.56 388 TYR A CA 1
ATOM 3089 C C . TYR A 1 388 ? 15.344 -0.888 5.563 1.00 79.56 388 TYR A C 1
ATOM 3091 O O . TYR A 1 388 ? 15.283 -0.507 6.723 1.00 79.56 388 TYR A O 1
ATOM 3099 N N . GLU A 1 389 ? 16.152 -0.316 4.673 1.00 84.31 389 GLU A N 1
ATOM 3100 C CA . GLU A 1 389 ? 17.111 0.734 5.015 1.00 84.31 389 GLU A CA 1
ATOM 3101 C C . GLU A 1 389 ? 16.429 1.998 5.578 1.00 84.31 389 GLU A C 1
ATOM 3103 O O . GLU A 1 389 ? 16.875 2.564 6.578 1.00 84.31 389 GLU A O 1
ATOM 3108 N N . ILE A 1 390 ? 15.305 2.420 4.985 1.00 80.88 390 ILE A N 1
ATOM 3109 C CA . ILE A 1 390 ? 14.496 3.537 5.497 1.00 80.88 390 ILE A CA 1
ATOM 3110 C C . ILE A 1 390 ? 13.898 3.184 6.865 1.00 80.88 390 ILE A C 1
ATOM 3112 O O . ILE A 1 390 ? 13.953 3.997 7.788 1.00 80.88 390 ILE A O 1
ATOM 3116 N N . ILE A 1 391 ? 13.340 1.981 7.013 1.00 72.75 391 ILE A N 1
ATOM 3117 C CA . ILE A 1 391 ? 12.733 1.524 8.269 1.00 72.75 391 ILE A CA 1
ATOM 3118 C C . ILE A 1 391 ? 13.786 1.439 9.380 1.00 72.75 391 ILE A C 1
ATOM 3120 O O . ILE A 1 391 ? 13.524 1.893 10.487 1.00 72.75 391 ILE A O 1
ATOM 3124 N N . THR A 1 392 ? 14.995 0.955 9.103 1.00 75.00 392 THR A N 1
ATOM 3125 C CA . THR A 1 392 ? 16.084 0.926 10.089 1.00 75.00 392 THR A CA 1
ATOM 3126 C C . THR A 1 392 ? 16.460 2.332 10.561 1.00 75.00 392 THR A C 1
ATOM 3128 O O . THR A 1 392 ? 16.732 2.522 11.742 1.00 75.00 392 THR A O 1
ATOM 3131 N N . ARG A 1 393 ? 16.442 3.334 9.671 1.00 78.75 393 ARG A N 1
ATOM 3132 C CA . ARG A 1 393 ? 16.844 4.710 10.012 1.00 78.75 393 ARG A CA 1
ATOM 3133 C C . ARG A 1 393 ? 15.756 5.541 10.683 1.00 78.75 393 ARG A C 1
ATOM 3135 O O . ARG A 1 393 ? 16.059 6.296 11.596 1.00 78.75 393 ARG A O 1
ATOM 3142 N N . LYS A 1 394 ? 14.506 5.443 10.219 1.00 74.62 394 LYS A N 1
ATOM 3143 C CA . LYS A 1 394 ? 13.394 6.298 10.684 1.00 74.62 394 LYS A CA 1
ATOM 3144 C C . LYS A 1 394 ? 12.128 5.537 11.076 1.00 74.62 394 LYS A C 1
ATOM 3146 O O . LYS A 1 394 ? 11.063 6.137 11.173 1.00 74.62 394 LYS A O 1
ATOM 3151 N N . ARG A 1 395 ? 12.219 4.215 11.265 1.00 63.22 395 ARG A N 1
ATOM 3152 C CA . ARG A 1 395 ? 11.161 3.306 11.769 1.00 63.22 395 ARG A CA 1
ATOM 3153 C C . ARG A 1 395 ? 9.911 3.161 10.886 1.00 63.22 395 ARG A C 1
ATOM 3155 O O . ARG A 1 395 ? 9.064 2.302 11.138 1.00 63.22 395 ARG A O 1
ATOM 3162 N N . ALA A 1 396 ? 9.782 3.951 9.823 1.00 64.94 396 ALA A N 1
ATOM 3163 C CA . ALA A 1 396 ? 8.642 3.930 8.913 1.00 64.94 396 ALA A CA 1
ATOM 3164 C C . ALA A 1 396 ? 9.014 4.402 7.503 1.00 64.94 396 ALA A C 1
ATOM 3166 O O . ALA A 1 396 ? 9.926 5.201 7.319 1.00 64.94 396 ALA A O 1
ATOM 3167 N N . THR A 1 397 ? 8.260 3.956 6.501 1.00 72.12 397 THR A N 1
ATOM 3168 C CA . THR A 1 397 ? 8.303 4.488 5.133 1.00 72.12 397 THR A CA 1
ATOM 3169 C C . THR A 1 397 ? 6.883 4.901 4.743 1.00 72.12 397 THR A C 1
ATOM 3171 O O . THR A 1 397 ? 5.974 4.080 4.809 1.00 72.12 397 THR A O 1
ATOM 3174 N N . HIS A 1 398 ? 6.679 6.187 4.442 1.00 77.75 398 HIS A N 1
ATOM 3175 C CA . HIS A 1 398 ? 5.343 6.765 4.222 1.00 77.75 398 HIS A CA 1
ATOM 3176 C C . HIS A 1 398 ? 5.299 7.771 3.060 1.00 77.75 398 HIS A C 1
ATOM 3178 O O . HIS A 1 398 ? 4.447 7.629 2.192 1.00 77.75 398 HIS A O 1
ATOM 3184 N N . PHE A 1 399 ? 6.289 8.662 2.916 1.00 84.81 399 PHE A N 1
ATOM 3185 C CA . PHE A 1 399 ? 6.285 9.662 1.833 1.00 84.81 399 PHE A CA 1
ATOM 3186 C C . PHE A 1 399 ? 6.249 9.045 0.430 1.00 84.81 399 PHE A C 1
ATOM 3188 O O . PHE A 1 399 ? 5.453 9.441 -0.417 1.00 84.81 399 PHE A O 1
ATOM 3195 N N . GLY A 1 400 ? 7.105 8.048 0.183 1.00 89.69 400 GLY A N 1
ATOM 3196 C CA . GLY A 1 400 ? 7.185 7.406 -1.130 1.00 89.69 400 GLY A CA 1
ATOM 3197 C C . GLY A 1 400 ? 5.891 6.682 -1.503 1.00 89.69 400 GLY A C 1
ATOM 3198 O O . GLY A 1 400 ? 5.431 6.803 -2.636 1.00 89.69 400 GLY A O 1
ATOM 3199 N N . ILE A 1 401 ? 5.291 5.960 -0.551 1.00 88.56 401 ILE A N 1
ATOM 3200 C CA . ILE A 1 401 ? 4.040 5.238 -0.799 1.00 88.56 401 ILE A CA 1
ATOM 3201 C C . ILE A 1 401 ? 2.853 6.200 -0.916 1.00 88.56 401 ILE A C 1
ATOM 3203 O O . ILE A 1 401 ? 2.045 6.028 -1.820 1.00 88.56 401 ILE A O 1
ATOM 3207 N N . GLY A 1 402 ? 2.795 7.265 -0.109 1.00 88.25 402 GLY A N 1
ATOM 3208 C CA . GLY A 1 402 ? 1.778 8.313 -0.231 1.00 88.25 402 GLY A CA 1
ATOM 3209 C C . GLY A 1 402 ? 1.774 8.944 -1.625 1.00 88.25 402 GLY A C 1
ATOM 3210 O O . GLY A 1 402 ? 0.733 9.001 -2.275 1.00 88.25 402 GLY A O 1
ATOM 3211 N N . ALA A 1 403 ? 2.952 9.309 -2.143 1.00 91.50 403 ALA A N 1
ATOM 3212 C CA . ALA A 1 403 ? 3.091 9.828 -3.504 1.00 91.50 403 ALA A CA 1
ATOM 3213 C C . ALA A 1 403 ? 2.692 8.803 -4.586 1.00 91.50 403 ALA A C 1
ATOM 3215 O O . ALA A 1 403 ? 2.082 9.174 -5.588 1.00 91.50 403 ALA A O 1
ATOM 3216 N N . ALA A 1 404 ? 3.000 7.516 -4.390 1.00 94.12 404 ALA A N 1
ATOM 3217 C CA . ALA A 1 404 ? 2.607 6.453 -5.315 1.00 94.12 404 ALA A CA 1
ATOM 3218 C C . ALA A 1 404 ? 1.080 6.252 -5.357 1.00 94.12 404 ALA A C 1
ATOM 3220 O O . ALA A 1 404 ? 0.508 6.168 -6.441 1.00 94.12 404 ALA A O 1
ATOM 3221 N N . LEU A 1 405 ? 0.409 6.239 -4.202 1.00 93.00 405 LEU A N 1
ATOM 3222 C CA . LEU A 1 405 ? -1.053 6.124 -4.117 1.00 93.00 405 LEU A CA 1
ATOM 3223 C C . LEU A 1 405 ? -1.754 7.325 -4.760 1.00 93.00 405 LEU A C 1
ATOM 3225 O O . LEU A 1 405 ? -2.701 7.149 -5.523 1.00 93.00 405 LEU A O 1
ATOM 3229 N N . VAL A 1 406 ? -1.248 8.536 -4.511 1.00 92.31 406 VAL A N 1
ATOM 3230 C CA . VAL A 1 406 ? -1.719 9.766 -5.165 1.00 92.31 406 VAL A CA 1
ATOM 3231 C C . VAL A 1 406 ? -1.592 9.654 -6.681 1.00 92.31 406 VAL A C 1
ATOM 3233 O O . VAL A 1 406 ? -2.533 10.001 -7.383 1.00 92.31 406 VAL A O 1
ATOM 3236 N N . LYS A 1 407 ? -0.473 9.134 -7.201 1.00 95.50 407 LYS A N 1
ATOM 3237 C CA . LYS A 1 407 ? -0.273 8.951 -8.645 1.00 95.50 407 LYS A CA 1
ATOM 3238 C C . LYS A 1 407 ? -1.283 7.973 -9.256 1.00 95.50 407 LYS A C 1
ATOM 3240 O O . LYS A 1 407 ? -1.836 8.264 -10.313 1.00 95.50 407 LYS A O 1
ATOM 3245 N N . ILE A 1 408 ? -1.555 6.855 -8.580 1.00 96.88 408 ILE A N 1
ATOM 3246 C CA . ILE A 1 408 ? -2.577 5.883 -9.004 1.00 96.88 408 ILE A CA 1
ATOM 3247 C C . ILE A 1 408 ? -3.956 6.554 -9.054 1.00 96.88 408 ILE A C 1
ATOM 3249 O O . ILE A 1 408 ? -4.627 6.507 -10.082 1.00 96.88 408 ILE A O 1
ATOM 3253 N N . LEU A 1 409 ? -4.356 7.228 -7.972 1.00 93.06 409 LEU A N 1
ATOM 3254 C CA . LEU A 1 409 ? -5.656 7.898 -7.885 1.00 93.06 409 LEU A CA 1
ATOM 3255 C C . LEU A 1 409 ? -5.787 9.047 -8.883 1.00 93.06 409 LEU A C 1
ATOM 3257 O O . LEU A 1 409 ? -6.834 9.185 -9.497 1.00 93.06 409 LEU A O 1
ATOM 3261 N N . GLN A 1 410 ? -4.731 9.833 -9.098 1.00 92.19 410 GLN A N 1
ATOM 3262 C CA . GLN A 1 410 ? -4.700 10.876 -10.124 1.00 92.19 410 GLN A CA 1
ATOM 3263 C C . GLN A 1 410 ? -4.956 10.310 -11.516 1.00 92.19 410 GLN A C 1
ATOM 3265 O O . GLN A 1 410 ? -5.728 10.897 -12.267 1.00 92.19 410 GLN A O 1
ATOM 3270 N N . SER A 1 411 ? -4.334 9.178 -11.852 1.00 94.81 411 SER A N 1
ATOM 3271 C CA . SER A 1 411 ? -4.529 8.538 -13.154 1.00 94.81 411 SER A CA 1
ATOM 3272 C C . SER A 1 411 ? -5.983 8.108 -13.373 1.00 94.81 411 SER A C 1
ATOM 3274 O O . SER A 1 411 ? -6.552 8.334 -14.441 1.00 94.81 411 SER A O 1
ATOM 3276 N N . ILE A 1 412 ? -6.611 7.568 -12.326 1.00 91.50 412 ILE A N 1
ATOM 3277 C CA . ILE A 1 412 ? -8.015 7.145 -12.334 1.00 91.50 412 ILE A CA 1
ATOM 3278 C C . ILE A 1 412 ? -8.950 8.361 -12.403 1.00 91.50 412 ILE A C 1
ATOM 3280 O O . ILE A 1 412 ? -9.733 8.483 -13.340 1.00 91.50 412 ILE A O 1
ATOM 3284 N N . ILE A 1 413 ? -8.841 9.291 -11.449 1.00 86.94 413 ILE A N 1
ATOM 3285 C CA . ILE A 1 413 ? -9.754 10.436 -11.286 1.00 86.94 413 ILE A CA 1
ATOM 3286 C C . ILE A 1 413 ? -9.687 11.380 -12.489 1.00 86.94 413 ILE A C 1
ATOM 3288 O O . ILE A 1 413 ? -10.720 11.847 -12.961 1.00 86.94 413 ILE A O 1
ATOM 3292 N N . HIS A 1 414 ? -8.488 11.653 -13.008 1.00 90.88 414 HIS A N 1
ATOM 3293 C CA . HIS A 1 414 ? -8.315 12.501 -14.191 1.00 90.88 414 HIS A CA 1
ATOM 3294 C C . HIS A 1 414 ? -8.409 11.718 -15.507 1.00 90.88 414 HIS A C 1
ATOM 3296 O O . HIS A 1 414 ? -8.227 12.306 -16.571 1.00 90.88 414 HIS A O 1
ATOM 3302 N N . ASN A 1 415 ? -8.672 10.409 -15.444 1.00 93.62 415 ASN A N 1
ATOM 3303 C CA . ASN A 1 415 ? -8.804 9.528 -16.597 1.00 93.62 415 ASN A CA 1
ATOM 3304 C C . ASN A 1 415 ? -7.628 9.643 -17.592 1.00 93.62 415 ASN A C 1
ATOM 3306 O O . ASN A 1 415 ? -7.830 9.769 -18.800 1.00 93.62 415 ASN A O 1
ATOM 3310 N N . THR A 1 416 ? -6.386 9.642 -17.098 1.00 95.62 416 THR A N 1
ATOM 3311 C CA . THR A 1 416 ? -5.204 9.931 -17.935 1.00 95.62 416 THR A CA 1
ATOM 3312 C C . THR A 1 416 ? -4.727 8.743 -18.766 1.00 95.62 416 THR A C 1
ATOM 3314 O O . THR A 1 416 ? -3.863 8.921 -19.622 1.00 95.62 416 THR A O 1
ATOM 3317 N N . HIS A 1 417 ? -5.280 7.543 -18.552 1.00 97.25 417 HIS A N 1
ATOM 3318 C CA . HIS A 1 417 ? -4.881 6.326 -19.268 1.00 97.25 417 HIS A CA 1
ATOM 3319 C C . HIS A 1 417 ? -3.397 5.968 -19.088 1.00 97.25 417 HIS A C 1
ATOM 3321 O O . HIS A 1 417 ? -2.780 5.370 -19.971 1.00 97.25 417 HIS A O 1
ATOM 3327 N N . GLU A 1 418 ? -2.811 6.310 -17.938 1.00 96.31 418 GLU A N 1
ATOM 3328 C CA . GLU A 1 418 ? -1.417 5.974 -17.654 1.00 96.31 418 GLU A CA 1
ATOM 3329 C C . GLU A 1 418 ? -1.220 4.483 -17.381 1.00 96.31 418 GLU A C 1
ATOM 3331 O O . GLU A 1 418 ? -2.069 3.813 -16.788 1.00 96.31 418 GLU A O 1
ATOM 3336 N N . VAL A 1 419 ? -0.039 3.992 -17.761 1.00 97.81 419 VAL A N 1
ATOM 3337 C CA . VAL A 1 419 ? 0.421 2.631 -17.481 1.00 97.81 419 VAL A CA 1
ATOM 3338 C C . VAL A 1 419 ? 1.199 2.618 -16.167 1.00 97.81 419 VAL A C 1
ATOM 3340 O O . VAL A 1 419 ? 2.290 3.187 -16.092 1.00 97.81 419 VAL A O 1
ATOM 3343 N N . LEU A 1 420 ? 0.670 1.946 -15.143 1.00 98.06 420 LEU A N 1
ATOM 3344 C CA . LEU A 1 420 ? 1.316 1.808 -13.832 1.00 98.06 420 LEU A CA 1
ATOM 3345 C C . LEU A 1 420 ? 1.397 0.331 -13.404 1.00 98.06 420 LEU A C 1
ATOM 3347 O O . LEU A 1 420 ? 0.453 -0.417 -13.654 1.00 98.06 420 LEU A O 1
ATOM 3351 N N . PRO A 1 421 ? 2.491 -0.108 -12.748 1.00 97.75 421 PRO A N 1
ATOM 3352 C CA . PRO A 1 421 ? 2.651 -1.482 -12.272 1.00 97.75 421 PRO A CA 1
ATOM 3353 C C . PRO A 1 421 ? 1.940 -1.689 -10.925 1.00 97.75 421 PRO A C 1
ATOM 3355 O O . PRO A 1 421 ? 2.557 -1.716 -9.860 1.00 97.75 421 PRO A O 1
ATOM 3358 N N . VAL A 1 422 ? 0.614 -1.768 -10.981 1.00 98.62 422 VAL A N 1
ATOM 3359 C CA . VAL A 1 422 ? -0.271 -2.006 -9.830 1.00 98.62 422 VAL A CA 1
ATOM 3360 C C . VAL A 1 422 ? -0.535 -3.503 -9.647 1.00 98.62 422 VAL A C 1
ATOM 3362 O O . VAL A 1 422 ? -0.295 -4.292 -10.561 1.00 98.62 422 VAL A O 1
ATOM 3365 N N . SER A 1 423 ? -1.023 -3.919 -8.477 1.00 98.62 423 SER A N 1
ATOM 3366 C CA . SER A 1 423 ? -1.449 -5.308 -8.283 1.00 98.62 423 SER A CA 1
ATOM 3367 C C . SER A 1 423 ? -2.777 -5.542 -8.993 1.00 98.62 423 SER A C 1
ATOM 3369 O O . SER A 1 423 ? -3.773 -4.881 -8.685 1.00 98.62 423 SER A O 1
ATOM 3371 N N . VAL A 1 424 ? -2.788 -6.500 -9.916 1.00 98.25 424 VAL A N 1
ATOM 3372 C CA . VAL A 1 424 ? -3.943 -6.863 -10.746 1.00 98.25 424 VAL A CA 1
ATOM 3373 C C . VAL A 1 424 ? -4.178 -8.367 -10.697 1.00 98.25 424 VAL A C 1
ATOM 3375 O O . VAL A 1 424 ? -3.222 -9.132 -10.578 1.00 98.25 424 VAL A O 1
ATOM 3378 N N . LEU A 1 425 ? -5.438 -8.800 -10.802 1.00 98.12 425 LEU A N 1
ATOM 3379 C CA . LEU A 1 425 ? -5.765 -10.214 -10.988 1.00 98.12 425 LEU A CA 1
ATOM 3380 C C . LEU A 1 425 ? -5.377 -10.640 -12.407 1.00 98.12 425 LEU A C 1
ATOM 3382 O O . LEU A 1 425 ? -5.908 -10.100 -13.375 1.00 98.12 425 LEU A O 1
ATOM 3386 N N . LEU A 1 426 ? -4.477 -11.614 -12.525 1.00 98.12 426 LEU A N 1
ATOM 3387 C CA . LEU A 1 426 ? -4.152 -12.244 -13.801 1.00 98.12 426 LEU A CA 1
ATOM 3388 C C . LEU A 1 426 ? -5.196 -13.314 -14.132 1.00 98.12 426 LEU A C 1
ATOM 3390 O O . LEU A 1 426 ? -5.521 -14.170 -13.305 1.00 98.12 426 LEU A O 1
ATOM 3394 N N . GLU A 1 427 ? -5.701 -13.270 -15.360 1.00 96.69 427 GLU A N 1
ATOM 3395 C CA . GLU A 1 427 ? -6.778 -14.117 -15.889 1.00 96.69 427 GLU A CA 1
ATOM 3396 C C . GLU A 1 427 ? -6.369 -14.741 -17.239 1.00 96.69 427 GLU A C 1
ATOM 3398 O O . GLU A 1 427 ? -7.190 -14.955 -18.124 1.00 96.69 427 GLU A O 1
ATOM 3403 N N . GLY A 1 428 ? -5.072 -15.014 -17.411 1.00 97.00 428 GLY A N 1
ATOM 3404 C CA . GLY A 1 428 ? -4.471 -15.581 -18.623 1.00 97.00 428 GLY A CA 1
ATOM 3405 C C . GLY A 1 428 ? -3.206 -14.844 -19.066 1.00 97.00 428 GLY A C 1
ATOM 3406 O O . GLY A 1 428 ? -2.363 -15.428 -19.750 1.00 97.00 428 GLY A O 1
ATOM 3407 N N . GLN A 1 429 ? -3.037 -13.592 -18.633 1.00 97.88 429 GLN A N 1
ATOM 3408 C CA . GLN A 1 429 ? -1.861 -12.788 -18.955 1.00 97.88 429 GLN A CA 1
ATOM 3409 C C . GLN A 1 429 ? -0.587 -13.456 -18.441 1.00 97.88 429 GLN A C 1
ATOM 3411 O O . GLN A 1 4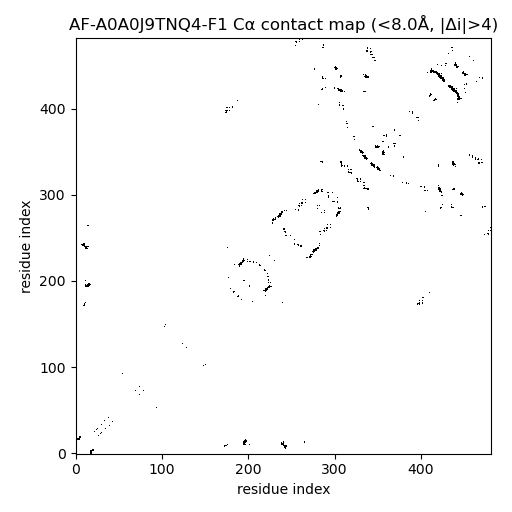29 ? -0.561 -14.023 -17.347 1.00 97.88 429 GLN A O 1
ATOM 3416 N N . TYR A 1 430 ? 0.480 -13.392 -19.236 1.00 96.12 430 TYR A N 1
ATOM 3417 C CA . TYR A 1 430 ? 1.753 -14.072 -18.992 1.00 96.12 430 TYR A CA 1
ATOM 3418 C C . TYR A 1 430 ? 1.635 -15.605 -18.864 1.00 96.12 430 TYR A C 1
ATOM 3420 O O . TYR A 1 430 ? 2.578 -16.261 -18.417 1.00 96.12 430 TYR A O 1
ATOM 3428 N N . GLY A 1 431 ? 0.500 -16.194 -19.262 1.00 96.69 431 GLY A N 1
ATOM 3429 C CA . GLY A 1 431 ? 0.179 -17.605 -19.029 1.00 96.69 431 GLY A CA 1
ATOM 3430 C C . GLY A 1 431 ? -0.182 -17.922 -17.574 1.00 96.69 431 GLY A C 1
ATOM 3431 O O . GLY A 1 431 ? -0.118 -19.081 -17.167 1.00 96.69 431 GLY A O 1
ATOM 3432 N N . LEU A 1 432 ? -0.523 -16.909 -16.773 1.00 97.44 432 LEU A N 1
ATOM 3433 C CA . LEU A 1 432 ? -0.882 -17.047 -15.366 1.00 97.44 432 LEU A CA 1
ATOM 3434 C C . LEU A 1 432 ? -2.358 -16.718 -15.151 1.00 97.44 432 LEU A C 1
ATOM 3436 O O . LEU A 1 432 ? -2.924 -15.828 -15.782 1.00 97.44 432 LEU A O 1
ATOM 3440 N N . SER A 1 433 ? -2.988 -17.434 -14.226 1.00 97.12 433 SER A N 1
ATOM 3441 C CA . SER A 1 433 ? -4.382 -17.216 -13.847 1.00 97.12 433 SER A CA 1
ATOM 3442 C C . SER A 1 433 ? -4.571 -17.376 -12.343 1.00 97.12 433 SER A C 1
ATOM 3444 O O . SER A 1 433 ? -3.785 -18.069 -11.684 1.00 97.12 433 SER A O 1
ATOM 3446 N N . ASP A 1 434 ? -5.620 -16.730 -11.834 1.00 96.50 434 ASP A N 1
ATOM 3447 C CA . ASP A 1 434 ? -6.056 -16.749 -10.434 1.00 96.50 434 ASP A CA 1
ATOM 3448 C C . ASP A 1 434 ? -4.957 -16.357 -9.435 1.00 96.50 434 ASP A C 1
ATOM 3450 O O . ASP A 1 434 ? -4.749 -16.985 -8.400 1.00 96.50 434 ASP A O 1
ATOM 3454 N N . VAL A 1 435 ? -4.222 -15.298 -9.763 1.00 97.44 435 VAL A N 1
ATOM 3455 C CA . VAL A 1 435 ? -3.211 -14.709 -8.884 1.00 97.44 435 VAL A CA 1
ATOM 3456 C C . VAL A 1 435 ? -3.250 -13.197 -9.033 1.00 97.44 435 VAL A C 1
ATOM 3458 O O . VAL A 1 435 ? -3.307 -12.684 -10.149 1.00 97.44 435 VAL A O 1
ATOM 3461 N N . VAL A 1 436 ? -3.249 -12.481 -7.910 1.00 98.31 436 VAL A N 1
ATOM 3462 C CA . VAL A 1 436 ? -3.051 -11.030 -7.912 1.00 98.31 436 VAL A CA 1
ATOM 3463 C C . VAL A 1 436 ? -1.568 -10.756 -7.737 1.00 98.31 436 VAL A C 1
ATOM 3465 O O . VAL A 1 436 ? -0.975 -11.285 -6.804 1.00 98.31 436 VAL A O 1
ATOM 3468 N N . MET A 1 437 ? -0.974 -9.956 -8.619 1.00 97.81 437 MET A N 1
ATOM 3469 C CA . MET A 1 437 ? 0.435 -9.557 -8.531 1.00 97.81 437 MET A CA 1
ATOM 3470 C C . MET A 1 437 ? 0.699 -8.258 -9.294 1.00 97.81 437 MET A C 1
ATOM 3472 O O . MET A 1 437 ? -0.114 -7.845 -10.124 1.00 97.81 437 MET A O 1
ATOM 3476 N N . GLY A 1 438 ? 1.834 -7.612 -9.022 1.00 98.12 438 GLY A N 1
ATOM 3477 C CA . GLY A 1 438 ? 2.261 -6.391 -9.697 1.00 98.12 438 GLY A CA 1
ATOM 3478 C C . GLY A 1 438 ? 2.523 -6.615 -11.185 1.00 98.12 438 GLY A C 1
ATOM 3479 O O . GLY A 1 438 ? 3.468 -7.317 -11.554 1.00 98.12 438 GLY A O 1
ATOM 3480 N N . ALA A 1 439 ? 1.721 -5.984 -12.041 1.00 98.12 439 ALA A N 1
ATOM 3481 C CA . ALA A 1 439 ? 1.912 -5.963 -13.488 1.00 98.12 439 ALA A CA 1
ATOM 3482 C C . ALA A 1 439 ? 1.485 -4.602 -14.064 1.00 98.12 439 ALA A C 1
ATOM 3484 O O . ALA A 1 439 ? 0.613 -3.942 -13.494 1.00 98.12 439 ALA A O 1
ATOM 3485 N N . PRO A 1 440 ? 2.077 -4.139 -15.181 1.00 97.94 440 PRO A N 1
ATOM 3486 C CA . PRO A 1 440 ? 1.684 -2.871 -15.776 1.00 97.94 440 PRO A CA 1
ATOM 3487 C C . PRO A 1 440 ? 0.240 -2.937 -16.268 1.00 97.94 440 PRO A C 1
ATOM 3489 O O . PRO A 1 440 ? -0.134 -3.838 -17.017 1.00 97.94 440 PRO A O 1
ATOM 3492 N N . ALA A 1 441 ? -0.569 -1.968 -15.865 1.00 98.44 441 ALA A N 1
ATOM 3493 C CA . ALA A 1 441 ? -1.965 -1.868 -16.249 1.00 98.44 441 ALA A CA 1
ATOM 3494 C C . ALA A 1 441 ? -2.304 -0.435 -16.655 1.00 98.44 441 ALA A C 1
ATOM 3496 O O . ALA A 1 441 ? -1.789 0.523 -16.077 1.00 98.44 441 ALA A O 1
ATOM 3497 N N . ILE A 1 442 ? -3.171 -0.300 -17.659 1.00 98.62 442 ILE A N 1
ATOM 3498 C CA . ILE A 1 442 ? -3.733 0.984 -18.079 1.00 98.62 442 ILE A CA 1
ATOM 3499 C C . ILE A 1 442 ? -4.844 1.344 -17.099 1.00 98.62 442 ILE A C 1
ATOM 3501 O O . ILE A 1 442 ? -5.820 0.600 -16.984 1.00 98.62 442 ILE A O 1
ATOM 3505 N N . LEU A 1 443 ? -4.716 2.483 -16.424 1.00 98.25 443 LEU A N 1
ATOM 3506 C CA . LEU A 1 443 ? -5.722 2.966 -15.480 1.00 98.25 443 LEU A CA 1
ATOM 3507 C C . LEU A 1 443 ? -6.614 4.034 -16.111 1.00 98.25 443 LEU A C 1
ATOM 3509 O O . LEU A 1 443 ? -6.131 4.941 -16.778 1.00 98.25 443 LEU A O 1
ATOM 3513 N N . CYS A 1 444 ? -7.918 3.936 -15.895 1.00 96.19 444 CYS A N 1
ATOM 3514 C CA . CYS A 1 444 ? -8.918 4.906 -16.334 1.00 96.19 444 CYS A CA 1
ATOM 3515 C C . CYS A 1 444 ? -9.897 5.211 -15.193 1.00 96.19 444 CYS A C 1
ATOM 3517 O O . CYS A 1 444 ? -9.786 4.648 -14.104 1.00 96.19 444 CYS A O 1
ATOM 3519 N N . GLN A 1 445 ? -10.894 6.056 -15.452 1.00 92.00 445 GLN A N 1
ATOM 3520 C CA . GLN A 1 445 ? -11.942 6.397 -14.480 1.00 92.00 445 GLN A CA 1
ATOM 3521 C C . GLN A 1 445 ? -12.757 5.196 -13.970 1.00 92.00 445 GLN A C 1
ATOM 3523 O O . GLN A 1 445 ? -13.393 5.291 -12.926 1.00 92.00 445 GLN A O 1
ATOM 3528 N N . GLU A 1 446 ? -12.749 4.068 -14.688 1.00 94.38 446 GLU A N 1
ATOM 3529 C CA . GLU A 1 446 ? -13.421 2.823 -14.282 1.00 94.38 446 GLU A CA 1
ATOM 3530 C C . GLU A 1 446 ? -12.491 1.875 -13.499 1.00 94.38 446 GLU A C 1
ATOM 3532 O O . GLU A 1 446 ? -12.921 0.811 -13.058 1.00 94.38 446 GLU A O 1
ATOM 3537 N N . GLY A 1 447 ? -11.227 2.258 -13.290 1.00 96.81 447 GLY A N 1
ATOM 3538 C CA . GLY A 1 447 ? -10.199 1.452 -12.640 1.00 96.81 447 GLY A CA 1
ATOM 3539 C C . GLY A 1 447 ? -9.223 0.864 -13.658 1.00 96.81 447 GLY A C 1
ATOM 3540 O O . GLY A 1 447 ? -8.597 1.605 -14.412 1.00 96.81 447 GLY A O 1
ATOM 3541 N N . ILE A 1 448 ? -9.047 -0.457 -13.679 1.00 98.44 448 ILE A N 1
ATOM 3542 C CA . ILE A 1 448 ? -8.143 -1.124 -14.632 1.00 98.44 448 ILE A CA 1
ATOM 3543 C C . ILE A 1 448 ? -8.846 -1.298 -15.981 1.00 98.44 448 ILE A C 1
ATOM 3545 O O . ILE A 1 448 ? -9.767 -2.099 -16.112 1.00 98.44 448 ILE A O 1
ATOM 3549 N N . LYS A 1 449 ? -8.363 -0.603 -17.013 1.00 98.06 449 LYS A N 1
ATOM 3550 C CA . LYS A 1 449 ? -8.843 -0.766 -18.392 1.00 98.06 449 LYS A CA 1
ATOM 3551 C C . LYS A 1 449 ? -8.339 -2.066 -19.016 1.00 98.06 449 LYS A C 1
ATOM 3553 O O . LYS A 1 449 ? -9.106 -2.801 -19.628 1.00 98.06 449 LYS A O 1
ATOM 3558 N N . SER A 1 450 ? -7.040 -2.326 -18.900 1.00 97.94 450 SER A N 1
ATOM 3559 C CA . SER A 1 450 ? -6.404 -3.535 -19.428 1.00 97.94 450 SER A CA 1
ATOM 3560 C C . SER A 1 450 ? -5.030 -3.739 -18.802 1.00 97.94 450 SER A C 1
ATOM 3562 O O . SER A 1 450 ? -4.341 -2.775 -18.463 1.00 97.94 450 SER A O 1
ATOM 3564 N N . ILE A 1 451 ? -4.609 -4.995 -18.705 1.00 98.38 451 ILE A N 1
ATOM 3565 C CA . ILE A 1 451 ? -3.251 -5.374 -18.306 1.00 98.38 451 ILE A CA 1
ATOM 3566 C C . ILE A 1 451 ? -2.364 -5.360 -19.555 1.00 98.38 451 ILE A C 1
ATOM 3568 O O . ILE A 1 451 ? -2.768 -5.848 -20.609 1.00 98.38 451 ILE A O 1
ATOM 3572 N N . VAL A 1 452 ? -1.172 -4.778 -19.446 1.00 97.25 452 VAL A N 1
ATOM 3573 C CA . VAL A 1 452 ? -0.174 -4.731 -20.518 1.00 97.25 452 VAL A CA 1
ATOM 3574 C C . VAL A 1 452 ? 0.805 -5.881 -20.315 1.00 97.25 452 VAL A C 1
ATOM 3576 O O . VAL A 1 452 ? 1.551 -5.916 -19.333 1.00 97.25 452 VAL A O 1
ATOM 3579 N N . GLU A 1 453 ? 0.803 -6.825 -21.252 1.00 96.31 453 GLU A N 1
ATOM 3580 C CA . GLU A 1 453 ? 1.762 -7.927 -21.271 1.00 96.31 453 GLU A CA 1
ATOM 3581 C C . GLU A 1 453 ? 3.093 -7.471 -21.865 1.00 96.31 453 GLU A C 1
ATOM 3583 O O . GLU A 1 453 ? 3.196 -7.107 -23.036 1.00 96.31 453 GLU A O 1
ATOM 3588 N N . LEU A 1 454 ? 4.121 -7.465 -21.023 1.00 95.19 454 LEU A N 1
ATOM 3589 C CA . LEU A 1 454 ? 5.471 -7.091 -21.397 1.00 95.19 454 LEU A CA 1
ATOM 3590 C C . LEU A 1 454 ? 6.185 -8.261 -22.097 1.00 95.19 454 LEU A C 1
ATOM 3592 O O . LEU A 1 454 ? 6.055 -9.406 -21.653 1.00 95.19 454 LEU A O 1
ATOM 3596 N N . PRO A 1 455 ? 7.001 -8.006 -23.137 1.00 94.44 455 PRO A N 1
ATOM 3597 C CA . PRO A 1 455 ? 7.790 -9.040 -23.801 1.00 94.44 455 PRO A CA 1
ATOM 3598 C C . PRO A 1 455 ? 9.024 -9.404 -22.957 1.00 94.44 455 PRO A C 1
ATOM 3600 O O . PRO A 1 455 ? 10.141 -8.972 -23.235 1.00 94.44 455 PRO A O 1
ATOM 3603 N N . LEU A 1 456 ? 8.806 -10.176 -21.890 1.00 93.75 456 LEU A N 1
ATOM 3604 C CA . LEU A 1 456 ? 9.850 -10.581 -20.945 1.00 93.75 456 LEU A CA 1
ATOM 3605 C C . LEU A 1 456 ? 10.872 -11.525 -21.594 1.00 93.75 456 LEU A C 1
ATOM 3607 O O . LEU A 1 456 ? 10.504 -12.483 -22.280 1.00 93.75 456 LEU A O 1
ATOM 3611 N N . LYS A 1 457 ? 12.164 -11.318 -21.305 1.00 92.00 457 LYS A N 1
ATOM 3612 C CA . LYS A 1 457 ? 13.217 -12.290 -21.649 1.00 92.00 457 LYS A CA 1
ATOM 3613 C C . LYS A 1 457 ? 13.015 -13.599 -20.864 1.00 92.00 457 LYS A C 1
ATOM 3615 O O . LYS A 1 457 ? 12.431 -13.560 -19.781 1.00 92.00 457 LYS A O 1
ATOM 3620 N N . PRO A 1 458 ? 13.552 -14.751 -21.322 1.00 94.25 458 PRO A N 1
ATOM 3621 C CA . PRO A 1 458 ? 13.362 -16.045 -20.653 1.00 94.25 458 PRO A CA 1
ATOM 3622 C C . PRO A 1 458 ? 13.637 -16.017 -19.140 1.00 94.25 458 PRO A C 1
ATOM 3624 O O . PRO A 1 458 ? 12.784 -16.417 -18.353 1.00 94.25 458 PRO A O 1
ATOM 3627 N N . ARG A 1 459 ? 14.758 -15.415 -18.724 1.00 90.44 459 ARG A N 1
ATOM 3628 C CA . ARG A 1 459 ? 15.129 -15.259 -17.306 1.00 90.44 459 ARG A CA 1
ATOM 3629 C C . ARG A 1 459 ? 14.149 -14.388 -16.508 1.00 90.44 459 ARG A C 1
ATOM 3631 O O . ARG A 1 459 ? 13.877 -14.676 -15.347 1.00 90.44 459 ARG A O 1
ATOM 3638 N N . GLU A 1 460 ? 13.629 -13.313 -17.100 1.00 93.50 460 GLU A N 1
ATOM 3639 C CA . GLU A 1 460 ? 12.629 -12.444 -16.457 1.00 93.50 460 GLU A CA 1
ATOM 3640 C C . GLU A 1 460 ? 11.288 -13.178 -16.330 1.00 93.50 460 GLU A C 1
ATOM 3642 O O . GLU A 1 460 ? 10.650 -13.124 -15.282 1.00 93.50 460 GLU A O 1
ATOM 3647 N N . LYS A 1 461 ? 10.894 -13.933 -17.364 1.00 95.88 461 LYS A N 1
ATOM 3648 C CA . LYS A 1 461 ? 9.684 -14.761 -17.351 1.00 95.88 461 LYS A CA 1
ATOM 3649 C C . LYS A 1 461 ? 9.750 -15.845 -16.274 1.00 95.88 461 LYS A C 1
ATOM 3651 O O . LYS A 1 461 ? 8.788 -16.010 -15.531 1.00 95.88 461 LYS A O 1
ATOM 3656 N N . GLU A 1 462 ? 10.880 -16.539 -16.144 1.00 96.19 462 GLU A N 1
ATOM 3657 C CA . GLU A 1 462 ? 11.108 -17.529 -15.081 1.00 96.19 462 GLU A CA 1
ATOM 3658 C C . GLU A 1 462 ? 10.966 -16.912 -13.684 1.00 96.19 462 GLU A C 1
ATOM 3660 O O . GLU A 1 462 ? 10.246 -17.454 -12.844 1.00 96.19 462 GLU A O 1
ATOM 3665 N N . LYS A 1 463 ? 11.585 -15.746 -13.441 1.00 95.38 463 LYS A N 1
ATOM 3666 C CA . LYS A 1 463 ? 11.435 -15.014 -12.171 1.00 95.38 463 LYS A CA 1
ATOM 3667 C C . LYS A 1 463 ? 9.984 -14.595 -11.916 1.00 95.38 463 LYS A C 1
ATOM 3669 O O . LYS A 1 463 ? 9.508 -14.731 -10.793 1.00 95.38 463 LYS A O 1
ATOM 3674 N N . PHE A 1 464 ? 9.277 -14.106 -12.936 1.00 97.12 464 PHE A N 1
ATOM 3675 C CA . PH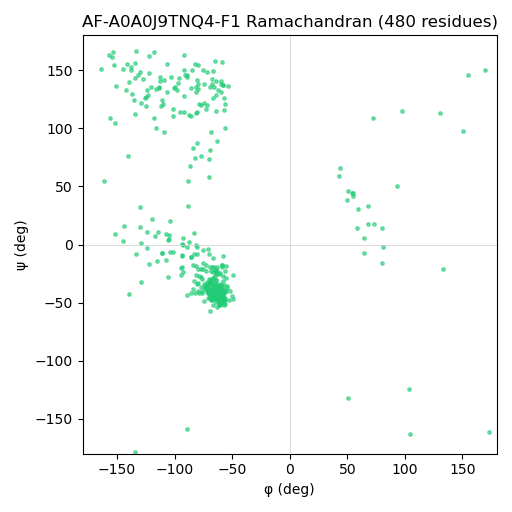E A 1 464 ? 7.882 -13.676 -12.807 1.00 97.12 464 PHE A CA 1
ATOM 3676 C C . PHE A 1 464 ? 6.965 -14.845 -12.427 1.00 97.12 464 PHE A C 1
ATOM 3678 O O . PHE A 1 464 ? 6.167 -14.725 -11.498 1.00 97.12 464 PHE A O 1
ATOM 3685 N N . VAL A 1 465 ? 7.142 -16.007 -13.067 1.00 97.75 465 VAL A N 1
ATOM 3686 C CA . VAL A 1 465 ? 6.422 -17.240 -12.710 1.00 97.75 465 VAL A CA 1
ATOM 3687 C C . VAL A 1 465 ? 6.780 -17.694 -11.292 1.00 97.75 465 VAL A C 1
ATOM 3689 O O . VAL A 1 465 ? 5.887 -18.002 -10.508 1.00 97.75 465 VAL A O 1
ATOM 3692 N N . ALA A 1 466 ? 8.062 -17.676 -10.915 1.00 97.56 466 ALA A N 1
ATOM 3693 C CA . ALA A 1 466 ? 8.483 -18.030 -9.559 1.00 97.56 466 ALA A CA 1
ATOM 3694 C C . ALA A 1 466 ? 7.871 -17.104 -8.490 1.00 97.56 466 ALA A C 1
ATOM 3696 O O . ALA A 1 466 ? 7.472 -17.572 -7.424 1.00 97.56 466 ALA A O 1
ATOM 3697 N N . SER A 1 467 ? 7.748 -15.807 -8.783 1.00 97.31 467 SER A N 1
ATOM 3698 C CA . SER A 1 467 ? 7.081 -14.838 -7.909 1.00 97.31 467 SER A CA 1
ATOM 3699 C C . SER A 1 467 ? 5.587 -15.143 -7.738 1.00 97.31 467 SER A C 1
ATOM 3701 O O . SER A 1 467 ? 5.066 -15.121 -6.621 1.00 97.31 467 SER A O 1
ATOM 3703 N N . ALA A 1 468 ? 4.905 -15.534 -8.820 1.00 97.94 468 ALA A N 1
ATOM 3704 C CA . ALA A 1 468 ? 3.515 -15.980 -8.754 1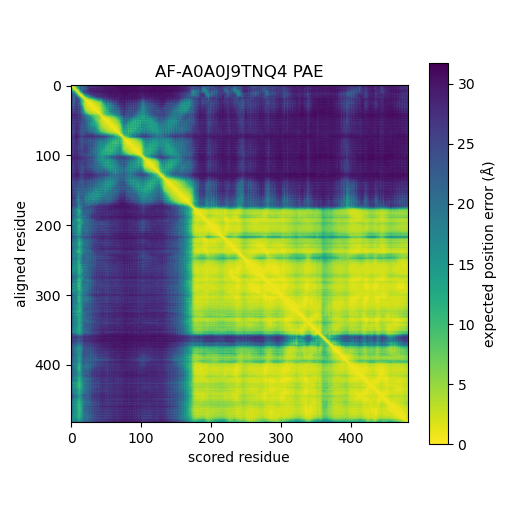.00 97.94 468 ALA A CA 1
ATOM 3705 C C . ALA A 1 468 ? 3.344 -17.226 -7.864 1.00 97.94 468 ALA A C 1
ATOM 3707 O O . ALA A 1 468 ? 2.385 -17.307 -7.098 1.00 97.94 468 ALA A O 1
ATOM 3708 N N . GLU A 1 469 ? 4.291 -18.169 -7.894 1.00 97.69 469 GLU A N 1
ATOM 3709 C CA . GLU A 1 469 ? 4.270 -19.350 -7.018 1.00 97.69 469 GLU A CA 1
ATOM 3710 C C . GLU A 1 469 ? 4.442 -19.001 -5.533 1.00 97.69 469 GLU A C 1
ATOM 3712 O O . GLU A 1 469 ? 3.818 -19.625 -4.671 1.00 97.69 469 GLU A O 1
ATOM 3717 N N . VAL A 1 470 ? 5.247 -17.985 -5.204 1.00 96.19 470 VAL A N 1
ATOM 3718 C CA . VAL A 1 470 ? 5.353 -17.474 -3.825 1.00 96.19 470 VAL A CA 1
ATOM 3719 C C . VAL A 1 470 ? 4.002 -16.935 -3.352 1.00 96.19 470 VAL A C 1
ATOM 3721 O O . VAL A 1 470 ? 3.545 -17.273 -2.258 1.00 96.19 470 VAL A O 1
ATOM 3724 N N . LEU A 1 471 ? 3.329 -16.149 -4.192 1.00 96.56 471 LEU A N 1
ATOM 3725 C CA . LEU A 1 471 ? 2.009 -15.599 -3.888 1.00 96.56 471 LEU A CA 1
ATOM 3726 C C . LEU A 1 471 ? 0.944 -16.688 -3.746 1.00 96.56 471 LEU A C 1
ATOM 3728 O O . LEU A 1 471 ? 0.181 -16.656 -2.783 1.00 96.56 471 LEU A O 1
ATOM 3732 N N . ARG A 1 472 ? 0.929 -17.688 -4.634 1.00 96.88 472 ARG A N 1
ATOM 3733 C CA . ARG A 1 472 ? 0.010 -18.835 -4.544 1.00 96.88 472 ARG A CA 1
ATOM 3734 C C . ARG A 1 472 ? 0.1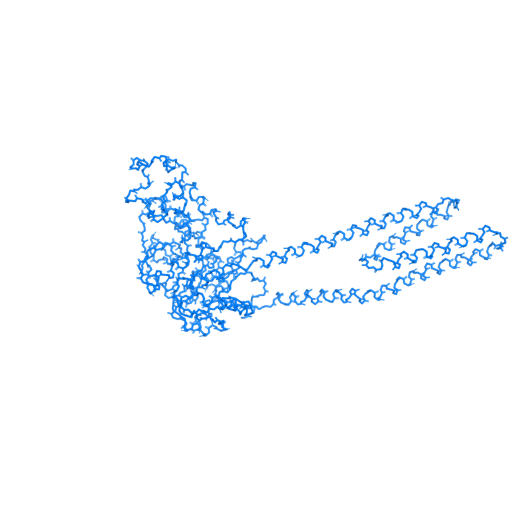72 -19.600 -3.240 1.00 96.88 472 ARG A C 1
ATOM 3736 O O . ARG A 1 472 ? -0.827 -19.914 -2.607 1.00 96.88 472 ARG A O 1
ATOM 3743 N N . LYS A 1 473 ? 1.407 -19.837 -2.789 1.00 95.62 473 LYS A N 1
ATOM 3744 C CA . LYS A 1 473 ? 1.665 -20.474 -1.485 1.00 95.62 473 LYS A CA 1
ATOM 3745 C C . LYS A 1 473 ? 1.107 -19.650 -0.326 1.00 95.62 473 LYS A C 1
ATOM 3747 O O . LYS A 1 473 ? 0.491 -20.212 0.575 1.00 95.62 473 LYS A O 1
ATOM 3752 N N . ASN A 1 474 ? 1.290 -18.329 -0.362 1.00 94.25 474 ASN A N 1
ATOM 3753 C CA . ASN A 1 474 ? 0.746 -17.435 0.662 1.00 94.25 474 ASN A CA 1
ATOM 3754 C C . ASN A 1 474 ? -0.791 -17.428 0.658 1.00 94.25 474 ASN A C 1
ATOM 3756 O O . ASN A 1 474 ? -1.391 -17.440 1.728 1.00 94.25 474 ASN A O 1
ATOM 3760 N N . ILE A 1 475 ? -1.418 -17.424 -0.525 1.00 94.44 475 ILE A N 1
ATOM 3761 C CA . ILE A 1 475 ? -2.879 -17.483 -0.694 1.00 94.44 475 ILE A CA 1
ATOM 3762 C C . ILE A 1 475 ? -3.428 -18.830 -0.212 1.00 94.44 475 ILE A C 1
ATOM 3764 O O . ILE A 1 475 ? -4.410 -18.857 0.525 1.00 94.44 475 ILE A O 1
ATOM 3768 N N . GLU A 1 476 ? -2.785 -19.941 -0.573 1.00 94.62 476 GLU A N 1
ATOM 3769 C CA . GLU A 1 476 ? -3.205 -21.282 -0.157 1.00 94.62 476 GLU A CA 1
ATOM 3770 C C . GLU A 1 476 ? -3.181 -21.421 1.370 1.00 94.62 476 GLU A C 1
ATOM 3772 O O . GLU A 1 476 ? -4.125 -21.939 1.964 1.00 94.62 476 GLU A O 1
ATOM 3777 N N . ALA A 1 477 ? -2.156 -20.872 2.026 1.00 91.94 477 ALA A N 1
ATOM 3778 C CA . ALA A 1 477 ? -2.044 -20.918 3.480 1.00 91.94 477 ALA A CA 1
ATOM 3779 C C . ALA A 1 477 ? -3.182 -20.175 4.211 1.00 91.94 477 ALA A C 1
ATOM 3781 O O . ALA A 1 477 ? -3.486 -20.495 5.357 1.00 91.94 477 ALA A O 1
ATOM 3782 N N . ILE A 1 478 ? -3.849 -19.224 3.547 1.00 93.06 478 ILE A N 1
ATOM 3783 C CA . ILE A 1 478 ? -5.007 -18.498 4.090 1.00 93.06 478 ILE A CA 1
ATOM 3784 C C . ILE A 1 478 ? -6.335 -18.899 3.441 1.00 93.06 478 ILE A C 1
ATOM 3786 O O . ILE A 1 478 ? -7.353 -18.259 3.700 1.00 93.06 478 ILE A O 1
ATOM 3790 N N . ARG A 1 479 ? -6.363 -19.949 2.615 1.00 89.88 479 ARG A N 1
ATOM 3791 C CA . ARG A 1 479 ? -7.529 -20.304 1.795 1.00 89.88 479 ARG A CA 1
ATOM 3792 C C . ARG A 1 479 ? -8.788 -20.574 2.607 1.00 89.88 479 ARG A C 1
ATOM 3794 O O . ARG A 1 479 ? -9.864 -20.197 2.176 1.00 89.88 479 ARG A O 1
ATOM 3801 N N . GLY A 1 480 ? -8.662 -21.147 3.805 1.00 87.38 480 GLY A N 1
ATOM 3802 C CA . GLY A 1 480 ? -9.801 -21.370 4.706 1.00 87.38 480 GLY A CA 1
ATOM 3803 C C . GLY A 1 480 ? -10.448 -20.088 5.254 1.00 87.38 480 GLY A C 1
ATOM 3804 O O . GLY A 1 480 ? -11.511 -20.154 5.868 1.00 87.38 480 GLY A O 1
ATOM 3805 N N . LEU A 1 481 ? -9.813 -18.925 5.070 1.00 80.12 481 LEU A N 1
ATOM 3806 C CA . LEU A 1 481 ? -10.360 -17.624 5.454 1.00 80.12 481 LEU A CA 1
ATOM 3807 C C . LEU A 1 481 ? -11.126 -16.951 4.314 1.00 80.12 481 LEU A C 1
ATOM 3809 O O . LEU A 1 481 ? -11.958 -16.093 4.601 1.00 80.12 481 LEU A O 1
ATOM 3813 N N . ILE A 1 482 ? -10.842 -17.303 3.063 1.00 80.94 482 ILE A N 1
ATOM 3814 C CA . ILE A 1 482 ? -11.428 -16.704 1.858 1.00 80.94 482 ILE A CA 1
ATOM 3815 C C . ILE A 1 482 ? -12.703 -17.463 1.512 1.00 80.94 482 ILE A C 1
ATOM 3817 O O . ILE A 1 482 ? -13.736 -16.780 1.326 1.00 80.94 482 ILE A O 1
#

Organism: NCBI:txid1035514

Radius of gyration: 35.8 Å; Cα contacts (8 Å, |Δi|>4): 626; chains: 1; bounding box: 58×49×120 Å

Nearest PDB structures (foldseek):
  4q3n-assembly1_A  TM=9.334E-01  e=1.050E-29  unidentified
  7p4g-assembly3_K  TM=9.368E-01  e=2.408E-27  Oryctolagus cuniculus
  7p4g-assembly1_C  TM=9.383E-01  e=2.474E-26  Oryctolagus cuniculus
  6or9-assembly1_A  TM=9.529E-01  e=4.309E-26  Trichoplusia ni
  4plh-assembly1_D  TM=9.331E-01  e=3.354E-25  Apicomplexa

Foldseek 3Di:
DDPPADDDFEDDDADYDDDDCCVCVVVVVCVVVVVVVCLVVVLVVVVVVVVVVLVVVVVVVVVVVVVCVVVDPPDDPVVVVVVVVVVVVSVVVVVVCVVVSNADDCPVVVVVVVVVVVVVVVVCVPDDPDPPPVVVVVVVVVVVVVVRVVRVVVVVVVVVVVVVVVVVSVLSYPFVLVLVVLLQQVVLDQEDETHYNPLVVLVVSQVVVLVCQVVGPRSHHYYYDHALLVLQVPQEEEAQGAGDADPPHDPLVRLQVRLLRLLVVLVSNLVNNHDHAYEYAYPQQFLSLLSSCVSNVDDQQRGWYLFCQLLLLLLLVVQCVLLVHDSVQKPQFTWKFGLAPLIATQQVRIDGPNDRLQDPPGDPRVNRPSPDPCVRVVSSVCSRCVQVVCCVVSVDDHPSSSVSVSVLSCCQSVFVQDWGQIFGADPCALHDHSGTIGFTFGHGVRGGPGTDRDPGDPVRSVSNVVSRVVRVVSNVSNVVSD

Solvent-accessible surface area (backbone atoms only — not comparable to full-atom values): 26277 Å² total; per-residue (Å²): 119,74,75,50,25,85,81,86,54,47,44,54,29,60,48,83,45,39,71,42,49,62,53,48,45,54,44,47,46,44,49,47,51,46,44,52,45,48,49,56,54,45,48,61,55,45,55,51,52,52,48,51,50,49,48,50,51,51,51,53,52,50,52,51,50,50,54,48,58,77,74,38,88,90,77,52,75,68,58,56,54,52,49,57,49,53,53,49,51,55,51,50,52,52,52,52,55,65,75,56,76,87,68,83,86,50,69,68,53,48,52,48,50,50,49,50,53,50,49,51,54,50,58,48,74,76,48,89,81,79,80,66,69,68,64,49,57,54,52,54,51,51,55,50,52,51,55,52,51,56,54,48,50,60,49,51,55,52,51,53,52,49,52,52,53,49,52,59,57,62,72,53,70,80,67,42,69,62,34,55,53,51,38,56,78,63,64,74,61,60,69,48,76,42,23,29,53,51,52,68,58,32,46,51,51,45,54,60,52,54,76,50,28,86,79,43,95,72,57,59,44,73,42,68,48,90,54,52,61,63,45,46,82,41,63,67,46,64,35,46,40,34,52,71,78,54,91,95,58,57,72,65,61,42,46,49,53,30,43,54,52,39,43,55,43,23,52,40,44,52,74,22,62,49,81,48,37,39,40,31,60,23,60,56,24,31,58,42,39,44,43,29,37,66,60,48,64,55,62,67,40,29,49,36,13,50,36,15,39,46,47,18,52,45,41,29,48,54,55,17,64,64,69,74,48,66,44,87,58,53,40,56,58,42,26,33,19,38,68,53,95,50,39,46,64,43,59,91,53,21,26,47,92,85,44,56,64,75,40,69,86,79,45,89,51,89,81,57,69,71,68,45,97,57,35,68,63,51,49,50,50,51,40,65,44,48,59,56,57,39,28,74,75,65,75,53,82,34,70,63,53,32,54,37,52,46,51,54,49,48,24,20,78,68,48,64,55,44,75,44,23,27,14,38,74,30,83,49,60,96,80,35,60,87,45,41,30,11,40,40,25,28,25,23,71,76,30,50,74,44,76,56,83,72,93,63,52,72,70,55,45,52,44,43,52,53,14,50,52,55,49,50,53,59,45,58,77,41,46,94,78,95

Sequence (482 aa):
MTFFKDYCLWFSSIFCFKNDLEKKYEQKRKELEELKKQYQEKNTKFDNLIREAQDKVVKATKSFLSLLSSGIKLGSKATEVAFNRLESEVKYQKQFFDNHKNFVNLKGEIQNITKATASIGLTLLTGPARRAAGPLRIVVKRELNKQVEEAKKKYEDKVEELDKQIEQAKEKVKRGEELIQCLINKDLAVKYGLLDYNNQLAEGQVLDLEDSTPYFKSSPKLKVIKEYSELREYSHIVITAGRVQKEGETRLQMIEDNAKIMKSIAEGVKSSGFSGIVLICSNPVDVLTYVFQKVTGFKSHRVIGSGTVLDSSRLKVEVSKALQIPSSSIEGAFVIGEHGDSSLVTFSLMRIAGLSLNSCEEVSFPRSPFCCSDYEVKLEKVVYRKAYEIITRKRATHFGIGAALVKILQSIIHNTHEVLPVSVLLEGQYGLSDVVMGAPAILCQEGIKSIVELPLKPREKEKFVASAEVLRKNIEAIRGLI

InterPro domains:
  IPR001236 Lactate/malate dehydrogenase, N-terminal [PF00056] (177-305)
  IPR001557 L-lactate/malate dehydrogenase [PR00086] (191-215)
  IPR001557 L-lactate/malate dehydrogenase [PR00086] (279-299)
  IPR001557 L-lactate/malate dehydrogenase [PR00086] (303-321)
  IPR011304 L-lactate dehydrogenase [TIGR01771] (176-473)
  IPR015955 Lactate dehydrogenase/glycoside hydrolase, family 4, C-terminal [G3DSA:3.90.110.10] (307-477)
  IPR015955 Lactate dehydrogenase/glycoside hydrolase, family 4, C-terminal [SSF56327] (306-478)
  IPR018177 L-lactate dehydrogenase, active site [PS00064] (336-342)
  IPR022383 Lactate/malate dehydrogenase, C-terminal [PF02866] (308-477)
  IPR036291 NAD(P)-binding domain superfamily [SSF51735] (178-307)

pLDDT: mean 71.48, std 23.52, range [22.91, 98.62]

Mean predicted aligned error: 16.45 Å